Protein AF-A0AAW0DCE5-F1 (afdb_monomer)

Foldseek 3Di:
DQDDDDDDPVCPQFKDWDDDFPPDDLVVVLVVQQAADDQDAQQEEEEEDAVDLVPDAPLLSLQLSLLCRQQDPVHHYYYAYCDPPGNRDPCVQFPPVLAAPLSNVVVADDPCNGVVN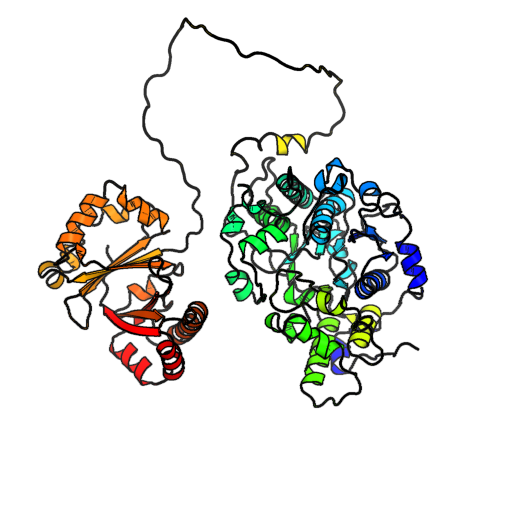RVLVQLGNCQARFHKYAYSLKRFQHHPCLAPDVQCVPPPHLAFKEFADQDQQQTDPRMIGGHYNDPLSNQLSVVSSVLCHVHSALPCSCVPPLQVVQVPDACPRCVVSQNDAQWPDGSSVVCSSVVSSSSRLSLLQECQPLPNDRSVVCLQGHYWYFHCCFAAALLCVLQNNVNAQVSVLQLQQDFQPPDCVDPSNVSSVNSLCSCNRTYRMHRFDQCVPTHPHGTNVVVCSDPVNRCSCCDPRGSSVVSSCSSSTMDTPDRHGHTDRSDRRPHHDHDPPPDPDCSVPVVVVPDDDDDDDDDDDDDDDDDDDDDDDDDDDDDDDDDDDDDDDDPDDDDQAQKKKKKKKAFFDPVCLVPVCVLFVPVPVQVPQPFWDFWKKWAWPPPSGMIIIMTIGSHPVSVVCLVVDPCNVVNVVSVCNGHPHPVRMDIFMWGWHPDPCQLQVAQKKKKKKWFFDPPFDLVQLQVLVVVVQVVQQPADFWRDNWTKGATPVDNRMIITMIGGNDPVSVVCVVVVCPCVVSVVVSVVGTPIDMIMTRMDIRD

Nearest PDB structures (foldseek):
  3mcs-assembly1_A  TM=7.285E-01  e=1.815E-10  Fusobacterium nucleatum subsp. nucleatum ATCC 25586
  4zos-assembly2_B  TM=7.186E-01  e=2.155E-04  Yersinia enterocolitica subsp. enterocolitica 8081
  4zos-assembly1_C  TM=7.244E-01  e=5.021E-04  Yersinia enterocolitica subsp. enterocolitica 8081
  1x7v-assembly3_C  TM=7.161E-01  e=1.837E-03  Pseudomonas aeruginosa
  4dpo-assembly1_B  TM=7.745E-01  e=1.566E-02  Methanosarcina mazei Go1

Mean predicted aligned error: 16.4 Å

Secondary structure (DSSP, 8-state):
--------GGGTTTEEE-S------HHHHHHHHHS-----SS-EEEEE-TT-GGGS-HHHHHHHHHHHHHH-TTSEEEEEBS-TTSTTBGGGTS-GGGS-HHHHTT---STTHHHHHHHHHHHHHHHHH-EEEE-TTEEE-S-HIIIIIHHHS-TT-S--EEEEEEETTEE-TTEEEE-TT-HHHHHHHHHHHHHTTT-SSSTTGGGSTTTGGGGG--SHHHHHTT----BSS-HHHHHHHTHHHHHHHHHHTBS--SSS--HHHHHHHHEEEEEHHHHTBTTHHHH-GGGTTHHHHHHHHSBTTS-TTSHHHHHHHHHHHHHHHH-SEEE----TTTBSSPPHHHHHTSGGGTTGGG-TTBHHHHHHHHHHHEEE---SPPEE--PPPSS-BS----SSS-TTHHHHTT----------------------------------------------PPPEEEEEEEEBPHHHHH-GGGGTTT-HHHHTSTTEEEEEEEEETTTS-EEEEEEEES-HHHHHHGGGSTTHHHHHHHHHHTBS-GGG-EEEEEE--S--HHHHHSSEEEEEEEEEPTT--HHHHHHHHHHHHHHHHTSTTB-SSPEEEE-SS-TTEEEEEEEES-HHHHHHHHHTSTTHHHHHHHHHHEEEEEEEEEEEE--

Solvent-accessible surface area (backbone atoms only — not comparable to full-atom values): 36556 Å² total; per-residue (Å²): 132,82,84,84,82,76,82,53,81,93,44,49,86,36,39,42,75,50,92,76,64,69,81,70,51,73,65,60,50,52,55,55,54,59,48,65,72,85,87,86,64,44,52,30,41,38,30,56,36,55,79,28,75,87,67,49,56,70,68,36,49,50,23,55,55,49,42,51,45,50,49,32,91,79,42,48,68,42,56,27,19,75,40,87,87,45,60,39,18,42,74,80,81,44,65,70,88,66,47,44,66,28,66,79,71,68,56,49,46,76,98,50,43,54,63,55,53,42,58,54,46,46,31,46,46,26,24,75,44,14,22,33,33,38,47,47,51,35,40,58,42,51,35,54,55,61,70,47,44,56,51,43,70,33,89,86,44,65,33,42,33,41,38,30,35,65,51,90,65,44,52,48,81,58,39,43,31,29,46,48,68,34,71,66,44,45,52,38,33,52,50,40,46,57,60,40,67,96,40,43,52,54,79,69,46,39,70,38,83,87,38,34,74,52,59,76,49,67,62,59,68,40,41,78,59,73,51,46,70,53,58,72,55,59,47,46,60,51,43,25,73,45,39,59,44,46,34,45,36,48,41,36,20,18,53,25,72,78,81,75,49,33,38,31,58,42,42,55,63,23,36,46,28,28,32,26,56,51,30,27,31,24,50,42,75,67,51,40,53,76,45,36,14,57,49,54,49,55,33,28,61,36,51,72,87,51,68,68,88,40,70,64,41,49,47,26,53,52,30,48,52,45,27,63,54,59,17,38,29,40,61,48,50,42,54,79,92,38,38,69,55,60,21,42,41,51,53,51,69,34,77,92,34,64,60,48,72,51,34,86,65,15,41,17,28,50,46,59,48,40,32,62,43,37,35,54,60,70,77,72,70,64,69,42,83,51,61,79,53,99,61,72,41,83,67,80,60,84,70,88,82,45,79,60,58,64,67,65,77,73,74,87,77,96,83,81,82,88,83,90,80,89,87,80,88,88,82,89,81,83,89,84,85,90,85,90,82,81,91,89,87,84,86,87,85,88,82,90,75,84,86,74,84,80,69,92,51,56,26,22,39,36,46,31,39,28,49,35,16,72,64,30,67,76,40,64,64,78,75,53,88,70,48,68,53,53,80,70,39,71,47,57,71,50,38,35,37,30,43,27,66,88,75,64,42,39,29,40,47,34,40,32,19,40,23,64,68,35,57,57,49,41,75,78,37,86,51,35,64,61,53,49,56,52,55,38,63,38,24,69,45,64,88,66,50,45,73,39,37,26,55,36,65,90,68,56,59,43,14,56,68,18,66,23,26,39,44,35,39,36,34,52,41,92,92,52,60,60,69,58,52,52,52,53,48,53,52,48,39,60,55,47,53,70,38,90,50,44,32,52,53,51,41,61,30,56,26,74,83,39,82,56,30,34,42,38,34,40,6,18,69,31,69,65,46,51,50,50,53,61,71,66,50,82,48,51,69,60,52,52,57,48,53,72,43,21,51,74,47,80,47,42,24,48,46,42,74,63,129

InterPro domains:
  IPR008441 AfumC-like glycosyltransferase [PF05704] (17-200)
  IPR011008 Dimeric alpha-beta barrel [SSF54909] (485-544)
  IPR029044 Nucleotide-diphospho-sugar transferases [SSF53448] (38-198)
  IPR051706 Glycosyltransferase domain-containing protein [PTHR32385] (26-194)

Sequence (659 aa):
MTAQFSIPLEYKDQLKVAGNVDERTNEEILQTLAHHAPVTSEKNLWAFWDSGLSNMPAWCKRNVLDWVRICGPGWTIRVLDNVPESPNYTLKYVSRELLPDAFVERKMDGQYVGPHSADFLRGALLYEHGGVYMDVGCILIRDMDRICWNEIADPDSPIHVVVPLMYGQTIANHFVASRKSDPFIKRWHDLFIHLWKGHTNHHGLIENPLVAFGANHSFDTSRASNFDWDFKVDAKTVMEYISQVLCWIRLTMLEDAGDGFSCADYWQKHILCFDVLQESWGAESVVGFASGGQGMFDPLSLKIDSDKNTEGYKRAEKMIWRMLTGSSIQKITHGKGLTVKPALGAIWDLKENEGKDCEPGTFAELLRYGTAHFRQTREHIARLESKPAPQTMKKVLENAQCSTLIRVATADSPDSQIYVVTLVRQLEGGLTRPSAICKHMHACSRSRTPSRCLHPHMPVVQIATAPASEAFVSDPGSFLVSTGGLSTVDGYKGSFYGLQVEDKKTGYFISVWESLEHRQRLVGDPAYAEIMGKLKGAMVDPTAMKRDHINVSSDFNPAFSAPAVEYGVLTLKPGQSADKLASLGEELVKMLDAVTGVHAPTLWGQSIEDGNKFLLIVGWDSLEAHQAAVSGGSFSGIISQLTEIADLSVKHAHMKKNA

Organism: NCBI:txid2862362

Radius of gyration: 30.99 Å; Cα contacts (8 Å, |Δi|>4): 1149; chains: 1; bounding box: 67×83×91 Å

Structure (mmCIF, N/CA/C/O backbone):
data_AF-A0AAW0DCE5-F1
#
_entry.id   AF-A0AAW0DCE5-F1
#
loop_
_atom_site.group_PDB
_atom_site.id
_atom_site.type_symbol
_atom_site.label_atom_id
_atom_site.label_alt_id
_atom_site.label_comp_id
_atom_site.label_asym_id
_atom_site.label_entity_id
_atom_site.label_seq_id
_atom_site.pdbx_PDB_ins_code
_atom_site.Cartn_x
_atom_site.Cartn_y
_atom_site.Cartn_z
_atom_site.occupancy
_atom_site.B_iso_or_equiv
_atom_site.auth_seq_id
_atom_site.auth_comp_id
_atom_site.auth_asym_id
_atom_site.auth_atom_id
_atom_site.pdbx_PDB_model_num
ATOM 1 N N . MET A 1 1 ? 25.866 19.277 -19.105 1.00 38.84 1 MET A N 1
ATOM 2 C CA . MET A 1 1 ? 24.582 19.524 -19.790 1.00 38.84 1 MET A CA 1
ATOM 3 C C . MET A 1 1 ? 23.712 18.318 -19.502 1.00 38.84 1 MET A C 1
ATOM 5 O O . MET A 1 1 ? 24.139 17.222 -19.834 1.00 38.84 1 MET A O 1
ATOM 9 N N . THR A 1 2 ? 22.595 18.494 -18.802 1.00 51.91 2 THR A N 1
ATOM 10 C CA . THR A 1 2 ? 21.590 17.439 -18.587 1.00 51.91 2 THR A CA 1
ATOM 11 C C . THR A 1 2 ? 21.063 16.985 -19.946 1.00 51.91 2 THR A C 1
ATOM 13 O O . THR A 1 2 ? 20.829 17.834 -20.812 1.00 51.91 2 THR A O 1
ATOM 16 N N . ALA A 1 3 ? 20.926 15.677 -20.173 1.00 60.31 3 ALA A N 1
ATOM 17 C CA . ALA A 1 3 ? 20.378 15.180 -21.430 1.00 60.31 3 ALA A CA 1
ATOM 18 C C . ALA A 1 3 ? 18.944 15.710 -21.612 1.00 60.31 3 ALA A C 1
ATOM 20 O O . ALA A 1 3 ? 18.100 15.571 -20.729 1.00 60.31 3 ALA A O 1
ATOM 21 N N . GLN A 1 4 ? 18.668 16.363 -22.743 1.00 82.12 4 GLN A N 1
ATOM 22 C CA . GLN A 1 4 ? 17.325 16.836 -23.066 1.00 82.12 4 GLN A CA 1
ATOM 23 C C . GLN A 1 4 ? 16.552 15.687 -23.718 1.00 82.12 4 GLN A C 1
ATOM 25 O O . GLN A 1 4 ? 16.751 15.386 -24.896 1.00 82.12 4 GLN A O 1
ATOM 30 N N . PHE A 1 5 ? 15.689 15.020 -22.951 1.00 92.38 5 PHE A N 1
ATOM 31 C CA . PHE A 1 5 ? 14.848 13.947 -23.478 1.00 92.38 5 PHE A CA 1
ATOM 32 C C . PHE A 1 5 ? 13.603 14.512 -24.171 1.00 92.38 5 PHE A C 1
ATOM 34 O O . PHE A 1 5 ? 13.023 15.509 -23.744 1.00 92.38 5 PHE A O 1
ATOM 41 N N . SER A 1 6 ? 13.175 13.854 -25.249 1.00 93.56 6 SER A N 1
ATOM 42 C CA . SER A 1 6 ? 11.948 14.197 -25.977 1.00 93.56 6 SER A CA 1
ATOM 43 C C . SER A 1 6 ? 10.868 13.149 -25.733 1.00 93.56 6 SER A C 1
ATOM 45 O O . SER A 1 6 ? 11.181 11.989 -25.474 1.00 93.56 6 SER A O 1
ATOM 47 N N . ILE A 1 7 ? 9.599 13.556 -25.820 1.00 96.38 7 ILE A N 1
ATOM 48 C CA . ILE A 1 7 ? 8.456 12.642 -25.718 1.00 96.38 7 ILE A CA 1
ATOM 49 C C . ILE A 1 7 ? 8.371 11.826 -27.025 1.00 96.38 7 ILE A C 1
ATOM 51 O O . ILE A 1 7 ? 8.192 12.431 -28.094 1.00 96.38 7 ILE A O 1
ATOM 55 N N . PRO A 1 8 ? 8.483 10.483 -26.977 1.00 95.56 8 PRO A N 1
ATOM 56 C CA . PRO A 1 8 ? 8.320 9.620 -28.141 1.00 95.56 8 PRO A CA 1
ATOM 57 C C . PRO A 1 8 ? 6.965 9.818 -28.815 1.00 95.56 8 PRO A C 1
ATOM 59 O O . PRO A 1 8 ? 5.976 10.140 -28.159 1.00 95.56 8 PRO A O 1
ATOM 62 N N . LEU A 1 9 ? 6.911 9.590 -30.133 1.00 95.75 9 LEU A N 1
ATOM 63 C CA . LEU A 1 9 ? 5.696 9.787 -30.933 1.00 95.75 9 LEU A CA 1
ATOM 64 C C . LEU A 1 9 ? 4.485 9.036 -30.357 1.00 95.75 9 LEU A C 1
ATOM 66 O O . LEU A 1 9 ? 3.397 9.596 -30.319 1.00 95.75 9 LEU A O 1
ATOM 70 N N . GLU A 1 10 ? 4.702 7.825 -29.847 1.00 96.44 10 GLU A N 1
ATOM 71 C CA . GLU A 1 10 ? 3.677 6.969 -29.236 1.00 96.44 10 GLU A CA 1
ATOM 72 C C . GLU A 1 10 ? 3.050 7.526 -27.942 1.00 96.44 10 GLU A C 1
ATOM 74 O O . GLU A 1 10 ? 1.935 7.143 -27.594 1.00 96.44 10 GLU A O 1
ATOM 79 N N . TYR A 1 11 ? 3.712 8.464 -27.250 1.00 96.88 11 TYR A N 1
ATOM 80 C CA . TYR A 1 11 ? 3.213 9.060 -26.000 1.00 96.88 11 TYR A CA 1
ATOM 81 C C . TYR A 1 11 ? 2.822 10.536 -26.130 1.00 96.88 11 TYR A C 1
ATOM 83 O O . TYR A 1 11 ? 2.450 11.154 -25.130 1.00 96.88 11 TYR A O 1
ATOM 91 N N . LYS A 1 12 ? 2.876 11.124 -27.335 1.00 95.12 12 LYS A N 1
ATOM 92 C CA . LYS A 1 12 ? 2.599 12.561 -27.538 1.00 95.12 12 LYS A CA 1
ATOM 93 C C . LYS A 1 12 ? 1.183 12.988 -27.152 1.00 95.12 12 LYS A C 1
ATOM 95 O O . LYS A 1 12 ? 0.998 14.135 -26.764 1.00 95.12 12 LYS A O 1
ATOM 100 N N . ASP A 1 13 ? 0.213 12.079 -27.203 1.00 96.69 13 ASP A N 1
ATOM 101 C CA . ASP A 1 13 ? -1.169 12.371 -26.795 1.00 96.69 13 ASP A CA 1
ATOM 102 C C . ASP A 1 13 ? -1.380 12.229 -25.274 1.00 96.69 13 ASP A C 1
ATOM 104 O O . ASP A 1 13 ? -2.355 12.728 -24.708 1.00 96.69 13 ASP A O 1
ATOM 108 N N . GLN A 1 14 ? -0.442 11.575 -24.581 1.00 97.81 14 GLN A N 1
ATOM 109 C CA . GLN A 1 14 ? -0.507 11.289 -23.143 1.00 97.81 14 GLN A CA 1
ATOM 110 C C . GLN A 1 14 ? 0.333 12.262 -22.308 1.00 97.81 14 GLN A C 1
ATOM 112 O O . GLN A 1 14 ? 0.071 12.459 -21.118 1.00 97.81 14 GLN A O 1
ATOM 117 N N . LEU A 1 15 ? 1.340 12.886 -22.921 1.00 97.50 15 LEU A N 1
ATOM 118 C CA . LEU A 1 15 ? 2.287 13.784 -22.272 1.00 97.50 15 LEU A CA 1
ATOM 119 C C . LEU A 1 15 ? 2.450 15.078 -23.064 1.00 97.50 15 LEU A C 1
ATOM 121 O O . LEU A 1 15 ? 2.482 15.088 -24.290 1.00 97.50 15 LEU A O 1
ATOM 125 N N . LYS A 1 16 ? 2.669 16.172 -22.342 1.00 95.56 16 LYS A N 1
ATOM 126 C CA . LYS A 1 16 ? 3.147 17.442 -22.891 1.00 95.56 16 LYS A CA 1
ATOM 127 C C . LYS A 1 16 ? 4.374 17.916 -22.127 1.00 95.56 16 LYS A C 1
ATOM 129 O O . LYS A 1 16 ? 4.553 17.560 -20.966 1.00 95.56 16 LYS A O 1
ATOM 134 N N . VAL A 1 17 ? 5.200 18.743 -22.757 1.00 93.31 17 VAL A N 1
ATOM 135 C CA . VAL A 1 17 ? 6.318 19.399 -22.065 1.00 93.31 17 VAL A CA 1
ATOM 136 C C . VAL A 1 17 ? 5.753 20.362 -21.016 1.00 93.31 17 VAL A C 1
ATOM 138 O O . VAL A 1 17 ? 4.810 21.112 -21.290 1.00 93.31 17 VAL A O 1
ATOM 141 N N . ALA A 1 18 ? 6.281 20.305 -19.796 1.00 86.88 18 ALA A N 1
ATOM 142 C CA . ALA A 1 18 ? 5.924 21.218 -18.722 1.00 86.88 18 ALA A CA 1
ATOM 143 C C . ALA A 1 18 ? 6.439 22.632 -19.047 1.00 86.88 18 ALA A C 1
ATOM 145 O O . ALA A 1 18 ? 7.565 22.800 -19.503 1.00 86.88 18 ALA A O 1
ATOM 146 N N . GLY A 1 19 ? 5.592 23.648 -18.855 1.00 69.25 19 GLY A N 1
ATOM 147 C CA . GLY A 1 19 ? 5.872 25.010 -19.327 1.00 69.25 19 GLY A CA 1
ATOM 148 C C . GLY A 1 19 ? 6.895 25.787 -18.497 1.00 69.25 19 GLY A C 1
ATOM 149 O O . GLY A 1 19 ? 7.640 26.568 -19.070 1.00 69.25 19 GLY A O 1
ATOM 150 N N . ASN A 1 20 ? 6.948 25.563 -17.180 1.00 65.06 20 ASN A N 1
ATOM 151 C CA . ASN A 1 20 ? 7.873 26.230 -16.263 1.00 65.06 20 ASN A CA 1
ATOM 152 C C . ASN A 1 20 ? 8.488 25.185 -15.336 1.00 65.06 20 ASN A C 1
ATOM 154 O O . ASN A 1 20 ? 7.756 24.484 -14.637 1.00 65.06 20 ASN A O 1
ATOM 158 N N . VAL A 1 21 ? 9.815 25.106 -15.324 1.00 75.12 21 VAL A N 1
ATOM 159 C CA . VAL A 1 21 ? 10.572 24.282 -14.380 1.00 75.12 21 VAL A CA 1
ATOM 160 C C . VAL A 1 21 ? 11.316 25.237 -13.465 1.00 75.12 21 VAL A C 1
ATOM 162 O O . VAL A 1 21 ? 11.915 26.196 -13.938 1.00 75.12 21 VAL A O 1
ATOM 165 N N . ASP A 1 22 ? 11.233 25.009 -12.157 1.00 87.69 22 ASP A N 1
ATOM 166 C CA . ASP A 1 22 ? 12.005 25.761 -11.170 1.00 87.69 22 ASP A CA 1
ATOM 167 C C . ASP A 1 22 ? 13.500 25.722 -11.535 1.00 87.69 22 ASP A C 1
ATOM 169 O O . ASP A 1 22 ? 14.082 24.638 -11.620 1.00 87.69 22 ASP A O 1
ATOM 173 N N . GLU A 1 23 ? 14.101 26.890 -11.770 1.00 88.62 23 GLU A N 1
ATOM 174 C CA . GLU A 1 23 ? 15.484 27.026 -12.247 1.00 88.62 23 GLU A CA 1
ATOM 175 C C . GLU A 1 23 ? 16.525 27.002 -11.119 1.00 88.62 23 GLU A C 1
ATOM 177 O O . GLU A 1 23 ? 17.724 26.931 -11.398 1.00 88.62 23 GLU A O 1
ATOM 182 N N . ARG A 1 24 ? 16.099 27.030 -9.846 1.00 94.12 24 ARG A N 1
ATOM 183 C CA . ARG A 1 24 ? 17.022 26.965 -8.705 1.00 94.12 24 ARG A CA 1
ATOM 184 C C . ARG A 1 24 ? 17.843 25.688 -8.766 1.00 94.12 24 ARG A C 1
ATOM 186 O O . ARG A 1 24 ? 17.325 24.607 -9.054 1.00 94.12 24 ARG A O 1
ATOM 193 N N . THR A 1 25 ? 19.113 25.779 -8.418 1.00 94.62 25 THR A N 1
ATOM 194 C CA . THR A 1 25 ? 19.996 24.628 -8.232 1.00 94.62 25 THR A CA 1
ATOM 195 C C . THR A 1 25 ? 19.500 23.727 -7.097 1.00 94.62 25 THR A C 1
ATOM 197 O O . THR A 1 25 ? 18.743 24.140 -6.217 1.00 94.62 25 THR A O 1
ATOM 200 N N . ASN A 1 26 ? 19.945 22.469 -7.092 1.00 94.69 26 ASN A N 1
ATOM 201 C CA . ASN A 1 26 ? 19.632 21.549 -5.995 1.00 94.69 26 ASN A CA 1
ATOM 202 C C . ASN A 1 26 ? 20.122 22.088 -4.641 1.00 94.69 26 ASN A C 1
ATOM 204 O O . ASN A 1 26 ? 19.435 21.914 -3.641 1.00 94.69 26 ASN A O 1
ATOM 208 N N . GLU A 1 27 ? 21.259 22.786 -4.620 1.00 96.06 27 GLU A N 1
ATOM 209 C CA . GLU A 1 27 ? 21.828 23.374 -3.406 1.00 96.06 27 GLU A CA 1
ATOM 210 C C . GLU A 1 27 ? 20.948 24.504 -2.849 1.00 96.06 27 GLU A C 1
ATOM 212 O O . GLU A 1 27 ? 20.663 24.533 -1.655 1.00 96.06 27 GLU A O 1
ATOM 217 N N . GLU A 1 28 ? 20.435 25.393 -3.705 1.00 96.75 28 GLU A N 1
ATOM 218 C CA . GLU A 1 28 ? 19.523 26.474 -3.293 1.00 96.75 28 GLU A CA 1
ATOM 219 C C . GLU A 1 28 ? 18.199 25.933 -2.731 1.00 96.75 28 GLU A C 1
ATOM 221 O O . GLU A 1 28 ? 17.668 26.454 -1.742 1.00 96.75 28 GLU A O 1
ATOM 226 N N . ILE A 1 29 ? 17.662 24.862 -3.326 1.00 96.88 29 ILE A N 1
ATOM 227 C CA . ILE A 1 29 ? 16.458 24.211 -2.797 1.00 96.88 29 ILE A CA 1
ATOM 228 C C . ILE A 1 29 ? 16.760 23.509 -1.469 1.00 96.88 29 ILE A C 1
ATOM 230 O O . ILE A 1 29 ? 15.989 23.675 -0.523 1.00 96.88 29 ILE A O 1
ATOM 234 N N . LEU A 1 30 ? 17.875 22.778 -1.352 1.00 96.50 30 LEU A N 1
ATOM 235 C CA . LEU A 1 30 ? 18.286 22.153 -0.087 1.00 96.50 30 LEU A CA 1
ATOM 236 C C . LEU A 1 30 ? 18.455 23.190 1.024 1.00 96.50 30 LEU A C 1
ATOM 238 O O . LEU A 1 30 ? 17.960 22.980 2.130 1.00 96.50 30 LEU A O 1
ATOM 242 N N . GLN A 1 31 ? 19.091 24.325 0.726 1.00 95.62 31 GLN A N 1
ATOM 243 C CA . GLN A 1 31 ? 19.210 25.436 1.666 1.00 95.62 31 GLN A CA 1
ATOM 244 C C . GLN A 1 31 ? 17.832 25.944 2.084 1.00 95.62 31 GLN A C 1
ATOM 246 O O . GLN A 1 31 ? 17.599 26.129 3.272 1.00 95.62 31 GLN A O 1
ATOM 251 N N . THR A 1 32 ? 16.891 26.103 1.151 1.00 95.50 32 THR A N 1
ATOM 252 C CA . THR A 1 32 ? 15.513 26.509 1.481 1.00 95.50 32 THR A CA 1
ATOM 253 C C . THR A 1 32 ? 14.842 25.505 2.426 1.00 95.50 32 THR A C 1
ATOM 255 O O . THR A 1 32 ? 14.291 25.904 3.4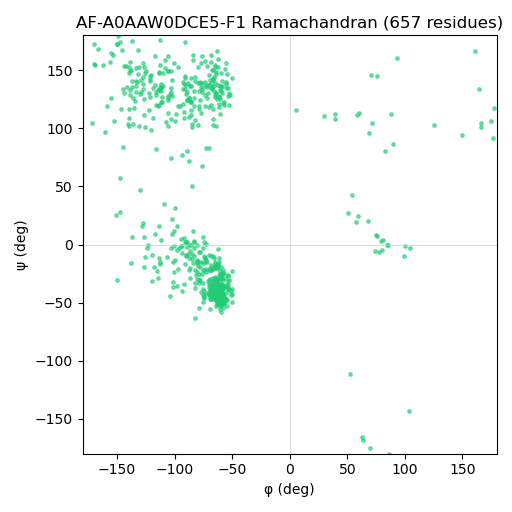48 1.00 95.50 32 THR A O 1
ATOM 258 N N . LEU A 1 33 ? 14.934 24.206 2.124 1.00 97.06 33 LEU A N 1
ATOM 259 C CA . LEU A 1 33 ? 14.348 23.126 2.929 1.00 97.06 33 LEU A CA 1
ATOM 260 C C . LEU A 1 33 ? 14.974 23.011 4.326 1.00 97.06 33 LEU A C 1
ATOM 262 O O . LEU A 1 33 ? 14.311 22.548 5.251 1.00 97.06 33 LEU A O 1
ATOM 266 N N . ALA A 1 34 ? 16.237 23.410 4.490 1.00 95.94 34 ALA A N 1
ATOM 267 C CA . ALA A 1 34 ? 16.947 23.362 5.766 1.00 95.94 34 ALA A CA 1
ATOM 268 C C . ALA A 1 34 ? 16.521 24.465 6.752 1.00 95.94 34 ALA A C 1
ATOM 270 O O . ALA A 1 34 ? 16.827 24.366 7.940 1.00 95.94 34 ALA A O 1
ATOM 271 N N . HIS A 1 35 ? 15.830 25.512 6.290 1.00 95.00 35 HIS A N 1
ATOM 272 C CA . HIS A 1 35 ? 15.350 26.590 7.152 1.00 95.00 35 HIS A CA 1
ATOM 273 C C . HIS A 1 35 ? 13.939 26.308 7.669 1.00 95.00 35 HIS A C 1
ATOM 275 O O . HIS A 1 35 ? 13.079 25.789 6.962 1.00 95.00 35 HIS A O 1
ATOM 281 N N . HIS A 1 36 ? 13.681 26.733 8.906 1.00 95.50 36 HIS A N 1
ATOM 282 C CA . HIS A 1 36 ? 12.333 26.724 9.458 1.00 95.50 36 HIS A CA 1
ATOM 283 C C . HIS A 1 36 ? 11.432 27.692 8.680 1.00 95.50 36 HIS A C 1
ATOM 285 O O . HIS A 1 36 ? 11.745 28.881 8.568 1.00 95.50 36 HIS A O 1
ATOM 291 N N . ALA A 1 37 ? 10.274 27.211 8.235 1.00 94.81 37 ALA A N 1
ATOM 292 C CA . ALA A 1 37 ? 9.241 28.032 7.615 1.00 94.81 37 ALA A CA 1
ATOM 293 C C . ALA A 1 37 ? 7.971 28.021 8.485 1.00 94.81 37 ALA A C 1
ATOM 295 O O . ALA A 1 37 ? 7.506 26.940 8.842 1.00 94.81 37 ALA A O 1
ATOM 296 N N . PRO A 1 38 ? 7.349 29.167 8.811 1.00 94.94 38 PRO A N 1
ATOM 297 C CA . PRO A 1 38 ? 6.066 29.164 9.514 1.00 94.94 38 PRO A CA 1
ATOM 298 C C . PRO A 1 38 ? 4.970 28.488 8.672 1.00 94.94 38 PRO A C 1
ATOM 300 O O . PRO A 1 38 ? 5.031 28.469 7.439 1.00 94.94 38 PRO A O 1
ATOM 303 N N . VAL A 1 39 ? 3.961 27.912 9.326 1.00 97.81 39 VAL A N 1
ATOM 304 C CA . VAL A 1 39 ? 2.778 27.362 8.646 1.00 97.81 39 VAL A CA 1
ATOM 305 C C . VAL A 1 39 ? 1.764 28.484 8.440 1.00 97.81 39 VAL A C 1
ATOM 307 O O . VAL A 1 39 ? 1.217 29.014 9.400 1.00 97.81 39 VAL A O 1
ATOM 310 N N . THR A 1 40 ? 1.546 28.878 7.185 1.00 96.75 40 THR A N 1
ATOM 311 C CA . THR A 1 40 ? 0.681 30.017 6.813 1.00 96.75 40 THR A CA 1
ATOM 312 C C . THR A 1 40 ? -0.503 29.626 5.928 1.00 96.75 40 THR A C 1
ATOM 314 O O . THR A 1 40 ? -1.386 30.443 5.680 1.00 96.75 40 THR A O 1
ATOM 317 N N . SER A 1 41 ? -0.536 28.385 5.445 1.00 97.44 41 SER A N 1
ATOM 318 C CA . SER A 1 41 ? -1.624 27.815 4.647 1.00 97.44 41 SER A CA 1
ATOM 319 C C . SER A 1 41 ? -1.703 26.307 4.890 1.00 97.44 41 SER A C 1
ATOM 321 O O . SER A 1 41 ? -0.811 25.752 5.530 1.00 97.44 41 SER A O 1
ATOM 323 N N . GLU A 1 42 ? -2.732 25.642 4.358 1.00 98.00 42 GLU A N 1
ATOM 324 C CA . GLU A 1 42 ? -2.849 24.177 4.410 1.00 98.00 42 GLU A CA 1
ATOM 325 C C . GLU A 1 42 ? -2.127 23.465 3.247 1.00 98.00 42 GLU A C 1
ATOM 327 O O . GLU A 1 42 ? -2.022 22.244 3.261 1.00 98.00 42 GLU A O 1
ATOM 332 N N . LYS A 1 43 ? -1.566 24.192 2.261 1.00 98.12 43 LYS A N 1
ATOM 333 C CA . LYS A 1 43 ? -0.748 23.604 1.179 1.00 98.12 43 LYS A CA 1
ATOM 334 C C . LYS A 1 43 ? 0.656 23.247 1.678 1.00 98.12 43 LYS A C 1
ATOM 336 O O . LYS A 1 43 ? 1.659 23.857 1.299 1.00 98.12 43 LYS A O 1
ATOM 341 N N . ASN A 1 44 ? 0.724 22.253 2.554 1.00 98.56 44 ASN A N 1
ATOM 342 C CA . ASN A 1 44 ? 1.965 21.696 3.078 1.00 98.56 44 ASN A CA 1
ATOM 343 C C . ASN A 1 44 ? 2.154 20.269 2.558 1.00 98.56 44 ASN A C 1
ATOM 345 O O . ASN A 1 44 ? 1.214 19.477 2.589 1.00 98.56 44 ASN A O 1
ATOM 349 N N . LEU A 1 45 ? 3.370 19.935 2.123 1.00 98.69 45 LEU A N 1
ATOM 350 C CA . LEU A 1 45 ? 3.787 18.553 1.894 1.00 98.69 45 LEU A CA 1
ATOM 351 C C . LEU A 1 45 ? 4.766 18.154 2.997 1.00 98.69 45 LEU A C 1
ATOM 353 O O . LEU A 1 45 ? 5.911 18.608 3.017 1.00 98.69 45 LEU A O 1
ATOM 357 N N . TRP A 1 46 ? 4.288 17.337 3.924 1.00 98.75 46 TRP A N 1
ATOM 358 C CA . TRP A 1 46 ? 5.009 16.861 5.092 1.00 98.75 46 TRP A CA 1
ATOM 359 C C . TRP A 1 46 ? 5.741 15.556 4.798 1.00 98.75 46 TRP A C 1
ATOM 361 O O . TRP A 1 46 ? 5.180 14.635 4.209 1.00 98.75 46 TRP A O 1
ATOM 371 N N . ALA A 1 47 ? 6.974 15.464 5.274 1.00 98.38 47 ALA A N 1
ATOM 372 C CA . ALA A 1 47 ? 7.771 14.252 5.286 1.00 98.38 47 ALA A CA 1
ATOM 373 C C . ALA A 1 47 ? 8.659 14.224 6.532 1.00 98.38 47 ALA A C 1
ATOM 375 O O . ALA A 1 47 ? 8.821 15.234 7.221 1.00 98.38 47 ALA A O 1
ATOM 376 N N . PHE A 1 48 ? 9.252 13.069 6.814 1.00 98.38 48 PHE A N 1
ATOM 377 C CA . PHE A 1 48 ? 10.089 12.875 7.989 1.00 98.38 48 PHE A CA 1
ATOM 378 C C . PHE A 1 48 ? 11.350 12.080 7.660 1.00 98.38 48 PHE A C 1
ATOM 380 O O . PHE A 1 48 ? 11.304 11.102 6.910 1.00 98.38 48 PHE A O 1
ATOM 387 N N . TRP A 1 49 ? 12.462 12.490 8.264 1.00 97.50 49 TRP A N 1
ATOM 388 C CA . TRP A 1 49 ? 13.683 11.700 8.354 1.00 97.50 49 TRP A CA 1
ATOM 389 C C . TRP A 1 49 ? 14.281 11.886 9.748 1.00 97.50 49 TRP A C 1
ATOM 391 O O . TRP A 1 49 ? 14.654 12.996 10.121 1.00 97.50 49 TRP A O 1
ATOM 401 N N . ASP A 1 50 ? 14.357 10.810 10.529 1.00 94.25 50 ASP A N 1
ATOM 402 C CA . ASP A 1 50 ? 14.657 10.834 11.970 1.00 94.25 50 ASP A CA 1
ATOM 403 C C . ASP A 1 50 ? 15.937 11.595 12.333 1.00 94.25 50 ASP A C 1
ATOM 405 O O . ASP A 1 50 ? 15.973 12.339 13.314 1.00 94.25 50 ASP A O 1
ATOM 409 N N . SER A 1 51 ? 16.955 11.449 11.491 1.00 94.56 51 SER A N 1
ATOM 410 C CA . SER A 1 51 ? 18.285 12.032 11.634 1.00 94.56 51 SER A CA 1
ATOM 411 C C . SER A 1 51 ? 18.468 13.361 10.889 1.00 94.56 51 SER A C 1
ATOM 413 O O . SER A 1 51 ? 19.572 13.904 10.887 1.00 94.56 51 SER A O 1
ATOM 415 N N . GLY A 1 52 ? 17.419 13.918 10.276 1.00 95.50 52 GLY A N 1
ATOM 416 C CA . GLY A 1 52 ? 17.460 15.224 9.609 1.00 95.50 52 GLY A CA 1
ATOM 417 C C . GLY A 1 52 ? 17.764 15.189 8.110 1.00 95.50 52 GLY A C 1
ATOM 418 O O . GLY A 1 52 ? 18.328 14.236 7.570 1.00 95.50 52 GLY A O 1
ATOM 419 N N . LEU A 1 53 ? 17.411 16.288 7.432 1.00 94.88 53 LEU A N 1
ATOM 420 C CA . LEU A 1 53 ? 17.514 16.464 5.975 1.00 94.88 53 LEU A CA 1
ATOM 421 C C . LEU A 1 53 ? 18.903 16.107 5.413 1.00 94.88 53 LEU A C 1
ATOM 423 O O . LEU A 1 53 ? 19.006 15.487 4.355 1.00 94.88 53 LEU A O 1
ATOM 427 N N . SER A 1 54 ? 19.978 16.476 6.115 1.00 93.00 54 SER A N 1
ATOM 428 C CA . SER A 1 54 ? 21.362 16.242 5.681 1.00 93.00 54 SER A CA 1
ATOM 429 C C . SER A 1 54 ? 21.797 14.777 5.772 1.00 93.00 54 SER A C 1
ATOM 431 O O . SER A 1 54 ? 22.681 14.379 5.015 1.00 93.00 54 SER A O 1
ATOM 433 N N . ASN A 1 55 ? 21.162 13.965 6.618 1.00 95.44 55 ASN A N 1
ATOM 434 C CA . ASN A 1 55 ? 21.503 12.553 6.827 1.00 95.44 55 ASN A CA 1
ATOM 435 C C . ASN A 1 55 ? 20.647 11.591 5.989 1.00 95.44 55 ASN A C 1
ATOM 437 O O . ASN A 1 55 ? 20.876 10.385 5.989 1.00 95.44 55 ASN A O 1
ATOM 441 N N . MET A 1 56 ? 19.681 12.120 5.240 1.00 95.56 56 MET A N 1
ATOM 442 C CA . MET A 1 56 ? 18.854 11.341 4.326 1.00 95.56 56 MET A CA 1
ATOM 443 C C . MET A 1 56 ? 19.673 10.782 3.140 1.00 95.56 56 MET A C 1
ATOM 445 O O . MET A 1 56 ? 20.542 11.500 2.618 1.00 95.56 56 MET A O 1
ATOM 449 N N . PRO A 1 57 ? 19.392 9.545 2.668 1.00 96.44 57 PRO A N 1
ATOM 450 C CA . PRO A 1 57 ? 19.996 8.981 1.467 1.00 96.44 57 PRO A CA 1
ATOM 451 C C . PRO A 1 57 ? 19.907 9.935 0.278 1.00 96.44 57 PRO A C 1
ATOM 453 O O . PRO A 1 57 ? 18.910 10.641 0.095 1.00 96.44 57 PRO A O 1
ATOM 456 N N . ALA A 1 58 ? 20.951 9.960 -0.552 1.00 96.62 58 ALA A N 1
ATOM 457 C CA . ALA A 1 58 ? 21.053 10.907 -1.661 1.00 96.62 58 ALA A CA 1
ATOM 458 C C . ALA A 1 58 ? 19.875 10.795 -2.648 1.00 96.62 58 ALA A C 1
ATOM 460 O O . ALA A 1 58 ? 19.388 11.811 -3.145 1.00 96.62 58 ALA A O 1
ATOM 461 N N . TRP A 1 59 ? 19.379 9.578 -2.885 1.00 97.69 59 TRP A N 1
ATOM 462 C CA . TRP A 1 59 ? 18.238 9.327 -3.767 1.00 97.69 59 TRP A CA 1
ATOM 463 C C . TRP A 1 59 ? 16.912 9.845 -3.177 1.00 97.69 59 TRP A C 1
ATOM 465 O O . TRP A 1 59 ? 16.101 10.420 -3.902 1.00 97.69 59 TRP A O 1
ATOM 475 N N . CYS A 1 60 ? 16.719 9.749 -1.856 1.00 98.19 60 CYS A N 1
ATOM 476 C CA . CYS A 1 60 ? 15.580 10.348 -1.152 1.00 98.19 60 CYS A CA 1
ATOM 477 C C . CYS A 1 60 ? 15.650 11.883 -1.155 1.00 98.19 60 CYS A C 1
ATOM 479 O O . CYS A 1 60 ? 14.640 12.543 -1.388 1.00 98.19 60 CYS A O 1
ATOM 481 N N . LYS A 1 61 ? 16.842 12.476 -0.970 1.00 97.62 61 LYS A N 1
ATOM 482 C CA . LYS A 1 61 ? 17.027 13.933 -1.119 1.00 97.62 61 LYS A CA 1
ATOM 483 C C . LYS A 1 61 ? 16.600 14.396 -2.508 1.00 97.62 61 LYS A C 1
ATOM 485 O O . LYS A 1 61 ? 15.847 15.356 -2.609 1.00 97.62 61 LYS A O 1
ATOM 490 N N . ARG A 1 62 ? 17.024 13.691 -3.564 1.00 97.38 62 ARG A N 1
ATOM 491 C CA . ARG A 1 62 ? 16.595 13.981 -4.942 1.00 97.38 62 ARG A CA 1
ATOM 492 C C . ARG A 1 62 ? 15.077 13.926 -5.099 1.00 97.38 62 ARG A C 1
ATOM 494 O O . ARG A 1 62 ? 14.528 14.855 -5.672 1.00 97.38 62 ARG A O 1
ATOM 501 N N . ASN A 1 63 ? 14.400 12.936 -4.508 1.00 98.31 63 ASN A N 1
ATOM 502 C CA . ASN A 1 63 ? 12.932 12.891 -4.509 1.00 98.31 63 ASN A CA 1
ATOM 503 C C . ASN A 1 63 ? 12.326 14.185 -3.949 1.00 98.31 63 ASN A C 1
ATOM 505 O O . ASN A 1 63 ? 11.526 14.821 -4.622 1.00 98.31 63 ASN A O 1
ATOM 509 N N . VAL A 1 64 ? 12.741 14.610 -2.751 1.00 98.19 64 VAL A N 1
ATOM 510 C CA . VAL A 1 64 ? 12.201 15.823 -2.111 1.00 98.19 64 VAL A CA 1
ATOM 511 C C . VAL A 1 64 ? 12.503 17.083 -2.928 1.00 98.19 64 VAL A C 1
ATOM 513 O O . VAL A 1 64 ? 11.659 17.974 -3.022 1.00 98.19 64 VAL A O 1
ATOM 516 N N . LEU A 1 65 ? 13.682 17.161 -3.550 1.00 97.19 65 LEU A N 1
ATOM 517 C CA . LEU A 1 65 ? 14.024 18.259 -4.457 1.00 97.19 65 LEU A CA 1
ATOM 518 C C . LEU A 1 65 ? 13.091 18.292 -5.667 1.00 97.19 65 LEU A C 1
ATOM 520 O O . LEU A 1 65 ? 12.572 19.357 -5.999 1.00 97.19 65 LEU A O 1
ATOM 524 N N . ASP A 1 66 ? 12.820 17.135 -6.270 1.00 96.44 66 ASP A N 1
ATOM 525 C CA . ASP A 1 66 ? 11.871 17.014 -7.377 1.00 96.44 66 ASP A CA 1
ATOM 526 C C . ASP A 1 66 ? 10.464 17.450 -6.939 1.00 96.44 66 ASP A C 1
ATOM 528 O O . ASP A 1 66 ? 9.781 18.148 -7.687 1.00 96.44 66 ASP A O 1
ATOM 532 N N . TRP A 1 67 ? 10.039 17.148 -5.705 1.00 97.81 67 TRP A N 1
ATOM 533 C CA . TRP A 1 67 ? 8.736 17.593 -5.189 1.00 97.81 67 TRP A CA 1
ATOM 534 C C . TRP A 1 67 ? 8.606 19.116 -5.166 1.00 97.81 67 TRP A C 1
ATOM 536 O O . TRP A 1 67 ? 7.554 19.640 -5.528 1.00 97.81 67 TRP A O 1
ATOM 546 N N . VAL A 1 68 ? 9.668 19.836 -4.783 1.00 96.62 68 VAL A N 1
ATOM 547 C CA . VAL A 1 68 ? 9.677 21.309 -4.808 1.00 96.62 68 VAL A CA 1
ATOM 548 C C . VAL A 1 68 ? 9.454 21.824 -6.230 1.00 96.62 68 VAL A C 1
ATOM 550 O O . VAL A 1 68 ? 8.663 22.746 -6.430 1.00 96.62 68 VAL A O 1
ATOM 553 N N . ARG A 1 69 ? 10.099 21.203 -7.224 1.00 95.19 69 ARG A N 1
ATOM 554 C CA . ARG A 1 69 ? 9.955 21.594 -8.635 1.00 95.19 69 ARG A CA 1
ATOM 555 C C . ARG A 1 69 ? 8.563 21.287 -9.176 1.00 95.19 69 ARG A C 1
ATOM 557 O O . ARG A 1 69 ? 7.986 22.117 -9.869 1.00 95.19 69 ARG A O 1
ATOM 564 N N . ILE A 1 70 ? 8.035 20.109 -8.850 1.00 95.44 70 ILE A N 1
ATOM 565 C CA . ILE A 1 70 ? 6.773 19.592 -9.392 1.00 95.44 70 ILE A CA 1
ATOM 566 C C . ILE A 1 70 ? 5.565 20.302 -8.773 1.00 95.44 70 ILE A C 1
ATOM 568 O O . ILE A 1 70 ? 4.638 20.673 -9.490 1.00 95.44 70 ILE A O 1
ATOM 572 N N . CYS A 1 71 ? 5.562 20.517 -7.456 1.00 95.06 71 CYS A N 1
ATOM 573 C CA . CYS A 1 71 ? 4.461 21.198 -6.769 1.00 95.06 71 CYS A CA 1
ATOM 574 C C . CYS A 1 71 ? 4.518 22.725 -6.936 1.00 95.06 71 CYS A C 1
ATOM 576 O O . CYS A 1 71 ? 3.487 23.397 -6.860 1.00 95.06 71 CYS A O 1
ATOM 578 N N . GLY A 1 72 ? 5.709 23.278 -7.182 1.00 92.94 72 GLY A N 1
ATOM 579 C CA . GLY A 1 72 ? 5.917 24.706 -7.385 1.00 92.94 72 GLY A CA 1
ATOM 580 C C . GLY A 1 72 ? 5.719 25.552 -6.117 1.00 92.94 72 GLY A C 1
ATOM 581 O O . GLY A 1 72 ? 5.483 25.033 -5.025 1.00 92.94 72 GLY A O 1
ATOM 582 N N . PRO A 1 73 ? 5.792 26.891 -6.241 1.00 92.81 73 PRO A N 1
ATOM 583 C CA . PRO A 1 73 ? 5.845 27.809 -5.098 1.00 92.81 73 PRO A CA 1
ATOM 584 C C . PRO A 1 73 ? 4.534 27.917 -4.303 1.00 92.81 73 PRO A C 1
ATOM 586 O O . PRO A 1 73 ? 4.515 28.534 -3.243 1.00 92.81 73 PRO A O 1
ATOM 589 N N . GLY A 1 74 ? 3.434 27.345 -4.805 1.00 94.06 74 GLY A N 1
ATOM 590 C CA . GLY A 1 74 ? 2.160 27.293 -4.083 1.00 94.06 74 GLY A CA 1
ATOM 591 C C . GLY A 1 74 ? 2.143 26.284 -2.932 1.00 94.06 74 GLY A C 1
ATOM 592 O O . GLY A 1 74 ? 1.208 26.309 -2.135 1.00 94.06 74 GLY A O 1
ATOM 593 N N . TRP A 1 75 ? 3.149 25.410 -2.850 1.00 97.56 75 TRP A N 1
ATOM 594 C CA . TRP A 1 75 ? 3.281 24.375 -1.830 1.00 97.56 75 TRP A CA 1
ATOM 595 C C . TRP A 1 75 ? 4.527 24.591 -0.980 1.00 97.56 75 TRP A C 1
ATOM 597 O O . TRP A 1 75 ? 5.614 24.836 -1.501 1.00 97.56 75 TRP A O 1
ATOM 607 N N . THR A 1 76 ? 4.389 24.410 0.333 1.00 98.12 76 THR A N 1
ATOM 608 C CA . THR A 1 76 ? 5.537 24.384 1.245 1.00 98.12 76 THR A CA 1
ATOM 609 C C . THR A 1 76 ? 5.919 22.941 1.543 1.00 98.12 76 THR A C 1
ATOM 611 O O . THR A 1 76 ? 5.173 22.215 2.199 1.00 98.12 76 THR A O 1
ATOM 614 N N . ILE A 1 77 ? 7.093 22.524 1.071 1.00 98.25 77 ILE A N 1
ATOM 615 C CA . ILE A 1 77 ? 7.630 21.179 1.309 1.00 98.25 77 ILE A CA 1
ATOM 616 C C . ILE A 1 77 ? 8.440 21.189 2.606 1.00 98.25 77 ILE A C 1
ATOM 618 O O . ILE A 1 77 ? 9.260 22.083 2.817 1.00 98.25 77 ILE A O 1
ATOM 622 N N . ARG A 1 78 ? 8.195 20.220 3.491 1.00 98.25 78 ARG A N 1
ATOM 623 C CA . ARG A 1 78 ? 8.729 20.203 4.859 1.00 98.25 78 ARG A CA 1
ATOM 624 C C . ARG A 1 78 ? 9.250 18.818 5.204 1.00 98.25 78 ARG A C 1
ATOM 626 O O . ARG A 1 78 ? 8.477 17.868 5.266 1.00 98.25 78 ARG A O 1
ATOM 633 N N . VAL A 1 79 ? 10.550 18.720 5.468 1.00 98.38 79 VAL A N 1
ATOM 634 C CA . VAL A 1 79 ? 11.181 17.491 5.965 1.00 98.38 79 VAL A CA 1
ATOM 635 C C . VAL A 1 79 ? 11.498 17.689 7.438 1.00 98.38 79 VAL A C 1
ATOM 637 O O . VAL A 1 79 ? 12.445 18.400 7.774 1.00 98.38 79 VAL A O 1
ATOM 640 N N . LEU A 1 80 ? 10.666 17.108 8.297 1.00 98.44 80 LEU A N 1
ATOM 641 C CA . LEU A 1 80 ? 10.824 17.167 9.745 1.00 98.44 80 LEU A CA 1
ATOM 642 C C . LEU A 1 80 ? 11.786 16.090 10.247 1.00 98.44 80 LEU A C 1
ATOM 644 O O . LEU A 1 80 ? 12.056 15.102 9.561 1.00 98.44 80 LEU A O 1
ATOM 648 N N . ASP A 1 81 ? 12.269 16.275 11.471 1.00 98.00 81 ASP A N 1
ATOM 649 C CA . ASP A 1 81 ? 13.183 15.352 12.143 1.00 98.00 81 ASP A CA 1
ATOM 650 C C . ASP A 1 81 ? 12.964 15.320 13.663 1.00 98.00 81 ASP A C 1
ATOM 652 O O . ASP A 1 81 ? 12.141 16.069 14.209 1.00 98.00 81 ASP A O 1
ATOM 656 N N . ASN A 1 82 ? 13.675 14.426 14.356 1.00 96.88 82 ASN A N 1
ATOM 657 C CA . ASN A 1 82 ? 13.663 14.334 15.821 1.00 96.88 82 ASN A CA 1
ATOM 658 C C . ASN A 1 82 ? 14.998 14.809 16.437 1.00 96.88 82 ASN A C 1
ATOM 660 O O . ASN A 1 82 ? 15.449 14.273 17.452 1.00 96.88 82 ASN A O 1
ATOM 664 N N . VAL A 1 83 ? 15.634 15.816 15.819 1.00 96.50 83 VAL A N 1
ATOM 665 C CA . VAL A 1 83 ? 16.882 16.446 16.279 1.00 96.50 83 VAL A CA 1
ATOM 666 C C . VAL A 1 83 ? 16.547 17.801 16.930 1.00 96.50 83 VAL A C 1
ATOM 668 O O . VAL A 1 83 ? 16.185 18.730 16.213 1.00 96.50 83 VAL A O 1
ATOM 671 N N . PRO A 1 84 ? 16.640 17.962 18.266 1.00 95.44 84 PRO A N 1
ATOM 672 C CA . PRO A 1 84 ? 16.150 19.156 18.978 1.00 95.44 84 PRO A CA 1
ATOM 673 C C . PRO A 1 84 ? 16.674 20.504 18.462 1.00 95.44 84 PRO A C 1
ATOM 675 O O . PRO A 1 84 ? 15.959 21.508 18.461 1.00 95.44 84 PRO A O 1
ATOM 678 N N . GLU A 1 85 ? 17.923 20.524 18.014 1.00 95.94 85 GLU A N 1
ATOM 679 C CA . GLU A 1 85 ? 18.641 21.695 17.520 1.00 95.94 85 GLU A CA 1
ATOM 680 C C . GLU A 1 85 ? 18.279 22.022 16.065 1.00 95.94 85 GLU A C 1
ATOM 682 O O . GLU A 1 85 ? 18.569 23.120 15.583 1.00 95.94 85 GLU A O 1
ATOM 687 N N . SER A 1 86 ? 17.624 21.096 15.358 1.00 96.69 86 SER A N 1
ATOM 688 C CA . SER A 1 86 ? 17.237 21.279 13.965 1.00 96.69 86 SER A CA 1
ATOM 689 C C . SER A 1 86 ? 16.215 22.408 13.811 1.00 96.69 86 SER A C 1
ATOM 691 O O . SER A 1 86 ? 15.245 22.503 14.579 1.00 96.69 86 SER A O 1
ATOM 693 N N . PRO A 1 87 ? 16.337 23.259 12.776 1.00 96.06 87 PRO A N 1
ATOM 694 C CA . PRO A 1 87 ? 15.271 24.170 12.368 1.00 96.06 87 PRO A CA 1
ATOM 695 C C . PRO A 1 87 ? 13.940 23.451 12.115 1.00 96.06 87 PRO A C 1
ATOM 697 O O . PRO A 1 87 ? 12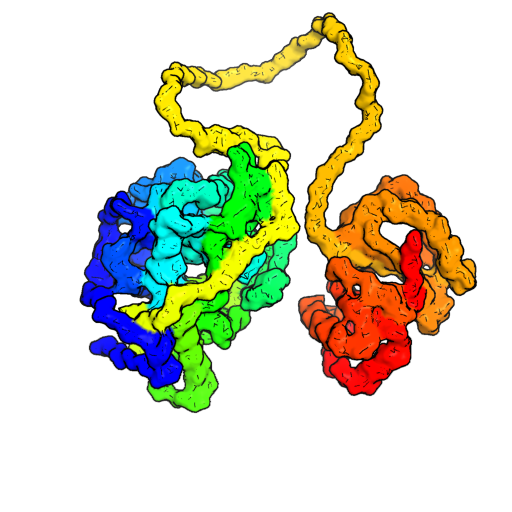.893 24.016 12.426 1.00 96.06 87 PRO A O 1
ATOM 700 N N . ASN A 1 88 ? 13.990 22.198 11.657 1.00 97.31 88 ASN A N 1
ATOM 701 C CA . ASN A 1 88 ? 12.828 21.375 11.333 1.00 97.31 88 ASN A CA 1
ATOM 702 C C . ASN A 1 88 ? 12.483 20.333 12.405 1.00 97.31 88 ASN A C 1
ATOM 704 O O . ASN A 1 88 ? 11.774 19.364 12.128 1.00 97.31 88 ASN A O 1
ATOM 708 N N . TYR A 1 89 ? 12.935 20.557 13.641 1.00 98.00 89 TYR A N 1
ATOM 709 C CA . TYR A 1 89 ? 12.561 19.717 14.768 1.00 98.00 89 TYR A CA 1
ATOM 710 C C . TYR A 1 89 ? 11.038 19.601 14.896 1.00 98.00 89 TYR A C 1
ATOM 712 O O . TYR A 1 89 ? 10.327 20.607 14.972 1.00 98.00 89 TYR A O 1
ATOM 720 N N . THR A 1 90 ? 10.543 18.368 14.964 1.00 97.75 90 THR A N 1
ATOM 721 C CA . THR A 1 90 ? 9.111 18.035 14.943 1.00 97.75 90 THR A CA 1
ATOM 722 C C . THR A 1 90 ? 8.277 18.834 15.950 1.00 97.75 90 THR A C 1
ATOM 724 O O . THR A 1 90 ? 7.208 19.335 15.598 1.00 97.75 90 THR A O 1
ATOM 727 N N . LEU A 1 91 ? 8.763 19.022 17.185 1.00 97.44 91 LEU A N 1
ATOM 728 C CA . LEU A 1 91 ? 7.995 19.715 18.234 1.00 97.44 91 LEU A CA 1
ATOM 729 C C . LEU A 1 91 ? 7.875 21.236 18.029 1.00 97.44 91 LEU A C 1
ATOM 731 O O . LEU A 1 91 ? 7.267 21.916 18.850 1.00 97.44 91 LEU A O 1
ATOM 735 N N . LYS A 1 92 ? 8.445 21.789 16.951 1.00 97.00 92 LYS A N 1
ATOM 736 C CA . LYS A 1 92 ? 8.154 23.162 16.504 1.00 97.00 92 LYS A CA 1
ATOM 737 C C . LYS A 1 92 ? 6.835 23.257 15.732 1.00 97.00 92 LYS A C 1
ATOM 739 O O . LYS A 1 92 ? 6.300 24.352 15.598 1.00 97.00 92 LYS A O 1
ATOM 744 N N . TYR A 1 93 ? 6.331 22.128 15.232 1.00 97.38 93 TYR A N 1
ATOM 745 C CA . TYR A 1 93 ? 5.130 22.053 14.398 1.00 97.38 93 TYR A CA 1
ATOM 746 C C . TYR A 1 93 ? 3.981 21.298 15.069 1.00 97.38 93 TYR A C 1
ATOM 748 O O . TYR A 1 93 ? 2.827 21.582 14.772 1.00 97.38 93 TYR A O 1
ATOM 756 N N . VAL A 1 94 ? 4.274 20.344 15.955 1.00 96.56 94 VAL A N 1
ATOM 757 C CA . VAL A 1 94 ? 3.264 19.501 16.613 1.00 96.56 94 VAL A CA 1
ATOM 758 C C . VAL A 1 94 ? 3.452 19.552 18.121 1.00 96.56 94 VAL A C 1
ATOM 760 O O . VAL A 1 94 ? 4.580 19.474 18.613 1.00 96.56 94 VAL A O 1
ATOM 763 N N . SER A 1 95 ? 2.346 19.650 18.860 1.00 95.62 95 SER A N 1
ATOM 764 C CA . SER A 1 95 ? 2.388 19.603 20.317 1.00 95.62 95 SER A CA 1
ATOM 765 C C . SER A 1 95 ? 2.828 18.229 20.817 1.00 95.62 95 SER A C 1
ATOM 767 O O . SER A 1 95 ? 2.447 17.192 20.276 1.00 95.62 95 SER A O 1
ATOM 769 N N . ARG A 1 96 ? 3.615 18.210 21.890 1.00 96.88 96 ARG A N 1
ATOM 770 C CA . ARG A 1 96 ? 4.131 16.971 22.498 1.00 96.88 96 ARG A CA 1
ATOM 771 C C . ARG A 1 96 ? 3.026 16.026 22.973 1.00 96.88 96 ARG A C 1
ATOM 773 O O . ARG A 1 96 ? 3.225 14.821 22.944 1.00 96.88 96 ARG A O 1
ATOM 780 N N . GLU A 1 97 ? 1.867 16.554 23.348 1.00 95.06 97 GLU A N 1
ATOM 781 C CA . GLU A 1 97 ? 0.696 15.799 23.805 1.00 95.06 97 GLU A CA 1
ATOM 782 C C . GLU A 1 97 ? 0.049 14.967 22.686 1.00 95.06 97 GLU A C 1
ATOM 784 O O . GLU A 1 97 ? -0.702 14.036 22.970 1.00 95.06 97 GLU A O 1
ATOM 789 N N . LEU A 1 98 ? 0.343 15.279 21.418 1.00 96.62 98 LEU A N 1
ATOM 790 C CA . LEU A 1 98 ? -0.133 14.518 20.264 1.00 96.62 98 LEU A CA 1
ATOM 791 C C . LEU A 1 98 ? 0.789 13.349 19.902 1.00 96.62 98 LEU A C 1
ATOM 793 O O . LEU A 1 98 ? 0.507 12.652 18.933 1.00 96.62 98 LEU A O 1
ATOM 797 N N . LEU A 1 99 ? 1.893 13.130 20.616 1.00 98.00 99 LEU A N 1
ATOM 798 C CA . LEU A 1 99 ? 2.907 12.141 20.250 1.00 98.00 99 LEU A CA 1
ATOM 799 C C . LEU A 1 99 ? 3.179 11.182 21.418 1.00 98.00 99 LEU A C 1
ATOM 801 O O . LEU A 1 99 ? 3.003 11.567 22.573 1.00 98.00 99 LEU A O 1
ATOM 805 N N . PRO A 1 100 ? 3.622 9.936 21.163 1.00 97.44 100 PRO A N 1
ATOM 806 C CA . PRO A 1 100 ? 3.961 9.017 22.243 1.00 97.44 100 PRO A CA 1
ATOM 807 C C . PRO A 1 100 ? 5.178 9.512 23.028 1.00 97.44 100 PRO A C 1
ATOM 809 O O . PRO A 1 100 ? 6.150 9.988 22.433 1.00 97.44 100 PRO A O 1
ATOM 812 N N . ASP A 1 101 ? 5.188 9.284 24.344 1.00 96.38 101 ASP A N 1
ATOM 813 C CA . ASP A 1 101 ? 6.340 9.600 25.202 1.00 96.38 101 ASP A CA 1
ATOM 814 C C . ASP A 1 101 ? 7.628 8.959 24.669 1.00 96.38 101 ASP A C 1
ATOM 816 O O . ASP A 1 101 ? 8.682 9.590 24.658 1.00 96.38 101 ASP A O 1
ATOM 820 N N . ALA A 1 102 ? 7.545 7.736 24.130 1.00 97.19 102 ALA A N 1
ATOM 821 C CA . ALA A 1 102 ? 8.693 7.054 23.541 1.00 97.19 102 ALA A CA 1
ATOM 822 C C . ALA A 1 102 ? 9.341 7.847 22.391 1.00 97.19 102 ALA A C 1
ATOM 824 O O . ALA A 1 102 ? 10.567 7.852 22.272 1.00 97.19 102 ALA A O 1
ATOM 825 N N . PHE A 1 103 ? 8.549 8.549 21.576 1.00 97.81 103 PHE A N 1
ATOM 826 C CA . PHE A 1 103 ? 9.056 9.412 20.508 1.00 97.81 103 PHE A CA 1
ATOM 827 C C . PHE A 1 103 ? 9.628 10.721 21.068 1.00 97.81 103 PHE A C 1
ATOM 829 O O . PHE A 1 103 ? 10.764 11.088 20.752 1.00 97.81 103 PHE A O 1
ATOM 836 N N . VAL A 1 104 ? 8.862 11.403 21.931 1.00 97.31 104 VAL A N 1
ATOM 837 C CA . VAL A 1 104 ? 9.217 12.716 22.507 1.00 97.31 104 VAL A CA 1
ATOM 838 C C . VAL A 1 104 ? 10.491 12.632 23.349 1.00 97.31 104 VAL A C 1
ATOM 840 O O . VAL A 1 104 ? 11.352 13.512 23.289 1.00 97.31 104 VAL A O 1
ATOM 843 N N . GLU A 1 105 ? 10.627 11.558 24.120 1.00 96.31 105 GLU A N 1
ATOM 844 C CA . GLU A 1 105 ? 11.764 11.300 25.001 1.00 96.31 105 GLU A CA 1
ATOM 845 C C . GLU A 1 105 ? 12.902 10.542 24.300 1.00 96.31 105 GLU A C 1
ATOM 847 O O . GLU A 1 105 ? 13.913 10.252 24.941 1.00 96.31 105 GLU A O 1
ATOM 852 N N . ARG A 1 106 ? 12.765 10.238 22.997 1.00 95.81 106 ARG A N 1
ATOM 853 C CA . ARG A 1 106 ? 13.747 9.489 22.186 1.00 95.81 106 ARG A CA 1
ATOM 854 C C . ARG A 1 106 ? 14.123 8.134 22.806 1.00 95.81 106 ARG A C 1
ATOM 856 O O . ARG A 1 106 ? 15.289 7.750 22.834 1.00 95.81 106 ARG A O 1
ATOM 863 N N . LYS A 1 107 ? 13.118 7.416 23.312 1.00 96.81 107 LYS A N 1
ATOM 864 C CA . LYS A 1 107 ? 13.234 6.083 23.928 1.00 96.81 107 LYS A CA 1
ATOM 865 C C . LYS A 1 107 ? 12.825 4.937 23.001 1.00 96.81 107 LYS A C 1
ATOM 867 O O . LYS A 1 107 ? 12.864 3.790 23.430 1.00 96.81 107 LYS A O 1
ATOM 872 N N . MET A 1 108 ? 12.393 5.229 21.774 1.00 97.25 108 MET A N 1
ATOM 873 C CA . MET A 1 108 ? 12.066 4.183 20.805 1.00 97.25 108 MET A CA 1
ATOM 874 C C . MET A 1 108 ? 13.276 3.295 20.502 1.00 97.25 108 MET A C 1
ATOM 876 O O . MET A 1 108 ? 14.410 3.774 20.470 1.00 97.25 108 MET A O 1
ATOM 880 N N . ASP A 1 109 ? 13.023 2.019 20.221 1.00 96.00 109 ASP A N 1
ATOM 881 C CA . ASP A 1 109 ? 14.057 1.038 19.901 1.00 96.00 109 ASP A CA 1
ATOM 882 C C . ASP A 1 109 ? 13.668 0.129 18.715 1.00 96.00 109 ASP A C 1
ATOM 884 O O . ASP A 1 109 ? 12.585 0.226 18.131 1.00 96.00 109 ASP A O 1
ATOM 888 N N . GLY A 1 110 ? 14.604 -0.731 18.305 1.00 93.25 110 GLY A N 1
ATOM 889 C CA . GLY A 1 110 ? 14.428 -1.658 17.188 1.00 93.25 110 GLY A CA 1
ATOM 890 C C . GLY A 1 110 ? 14.768 -1.070 15.814 1.00 93.25 110 GLY A C 1
ATOM 891 O O . GLY A 1 110 ? 15.188 0.073 15.660 1.00 93.25 110 GLY A O 1
ATOM 892 N N . GLN A 1 111 ? 14.616 -1.886 14.770 1.00 91.06 111 GLN A N 1
ATOM 893 C CA . GLN A 1 111 ? 15.026 -1.522 13.403 1.00 91.06 111 GLN A CA 1
ATOM 894 C C . GLN A 1 111 ? 14.053 -0.574 12.676 1.00 91.06 111 GLN A C 1
ATOM 896 O O . GLN A 1 111 ? 14.359 -0.124 11.572 1.00 91.06 111 GLN A O 1
ATOM 901 N N . TYR A 1 112 ? 12.892 -0.287 13.274 1.00 94.56 112 TYR A N 1
ATOM 902 C CA . TYR A 1 112 ? 11.791 0.463 12.656 1.00 94.56 112 TYR A CA 1
ATOM 903 C C . TYR A 1 112 ? 11.516 1.821 13.312 1.00 94.56 112 TYR A C 1
ATOM 905 O O . TYR A 1 112 ? 10.484 2.426 13.035 1.00 94.56 112 TYR A O 1
ATOM 913 N N . VAL A 1 113 ? 12.456 2.334 14.117 1.00 95.62 113 VAL A N 1
ATOM 914 C CA . VAL A 1 113 ? 12.340 3.653 14.767 1.00 95.62 113 VAL A CA 1
ATOM 915 C C . VAL A 1 113 ? 11.974 4.746 13.762 1.00 95.62 113 VAL A C 1
ATOM 917 O O . VAL A 1 113 ? 11.010 5.469 13.992 1.00 95.62 113 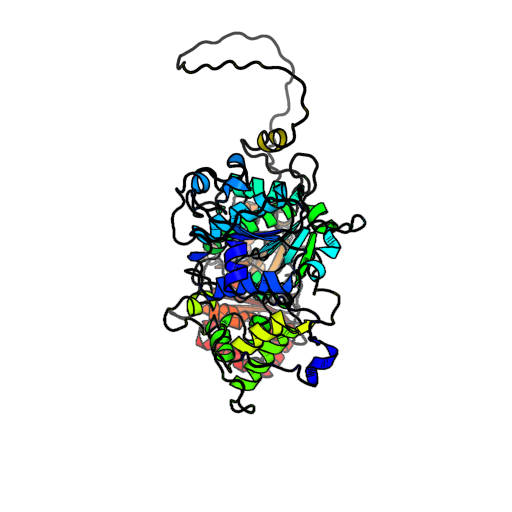VAL A O 1
ATOM 920 N N . GLY A 1 114 ? 12.684 4.837 12.632 1.00 94.62 114 GLY A N 1
ATOM 921 C CA . GLY A 1 114 ? 12.411 5.833 11.588 1.00 94.62 114 GLY A CA 1
ATOM 922 C C . GLY A 1 114 ? 10.997 5.725 10.994 1.00 94.62 114 GLY A C 1
ATOM 923 O O . GLY A 1 114 ? 10.241 6.693 11.087 1.00 94.62 114 GLY A O 1
ATOM 924 N N . PRO A 1 115 ? 10.600 4.570 10.421 1.00 94.62 115 PRO A N 1
ATOM 925 C CA . PRO A 1 115 ? 9.249 4.371 9.889 1.00 94.62 115 PRO A CA 1
ATOM 926 C C . PRO A 1 115 ? 8.121 4.631 10.899 1.00 94.62 115 PRO A C 1
ATOM 928 O O . PRO A 1 115 ? 7.189 5.365 10.587 1.00 94.62 115 PRO A O 1
ATOM 931 N N . HIS A 1 116 ? 8.215 4.107 12.125 1.00 96.69 116 HIS A N 1
ATOM 932 C CA . HIS A 1 116 ? 7.169 4.320 13.137 1.00 96.69 116 HIS A CA 1
ATOM 933 C C . HIS A 1 116 ? 7.130 5.761 13.645 1.00 96.69 116 HIS A C 1
ATOM 935 O O . HIS A 1 116 ? 6.051 6.298 13.879 1.00 96.69 116 HIS A O 1
ATOM 941 N N . SER A 1 117 ? 8.287 6.424 13.730 1.00 97.25 117 SER A N 1
ATOM 942 C CA . SER A 1 117 ? 8.351 7.864 13.995 1.00 97.25 117 SER A CA 1
ATOM 943 C C . SER A 1 117 ? 7.600 8.663 12.932 1.00 97.25 117 SER A C 1
ATOM 945 O O . SER A 1 117 ? 6.809 9.536 13.276 1.00 97.25 117 SER A O 1
ATOM 947 N N . ALA A 1 118 ? 7.800 8.342 11.648 1.00 97.00 118 ALA A N 1
ATOM 948 C CA . ALA A 1 118 ? 7.065 8.969 10.551 1.00 97.00 118 ALA A CA 1
ATOM 949 C C . ALA A 1 118 ? 5.547 8.751 10.695 1.00 97.00 118 ALA A C 1
ATOM 951 O O . ALA A 1 118 ? 4.764 9.691 10.537 1.00 97.00 118 ALA A O 1
ATOM 952 N N . ASP A 1 119 ? 5.134 7.539 11.077 1.00 97.12 119 ASP A N 1
ATOM 953 C CA . ASP A 1 119 ? 3.726 7.200 11.279 1.00 97.12 119 ASP A CA 1
ATOM 954 C C . ASP A 1 119 ? 3.045 8.030 12.376 1.00 97.12 119 ASP A C 1
ATOM 956 O O . ASP A 1 119 ? 1.896 8.433 12.186 1.00 97.12 119 ASP A O 1
ATOM 960 N N . PHE A 1 120 ? 3.739 8.369 13.471 1.00 98.25 120 PHE A N 1
ATOM 961 C CA . PHE A 1 120 ? 3.181 9.252 14.508 1.00 98.25 120 PHE A CA 1
ATOM 962 C C . PHE A 1 120 ? 2.888 10.658 14.002 1.00 98.25 120 PHE A C 1
ATOM 964 O O . PHE A 1 120 ? 1.964 11.310 14.476 1.00 98.25 120 PHE A O 1
ATOM 971 N N . LEU A 1 121 ? 3.677 11.154 13.051 1.00 98.25 121 LEU A N 1
ATOM 972 C CA . LEU A 1 121 ? 3.532 12.529 12.582 1.00 98.25 121 LEU A CA 1
ATOM 973 C C . LEU A 1 121 ? 2.427 12.675 11.548 1.00 98.25 121 LEU A C 1
ATOM 975 O O . LEU A 1 121 ? 1.907 13.775 11.374 1.00 98.25 121 LEU A O 1
ATOM 979 N N . ARG A 1 122 ? 2.061 11.583 10.870 1.00 96.56 122 ARG A N 1
ATOM 980 C CA . ARG A 1 122 ? 1.124 11.618 9.748 1.00 96.56 122 ARG A CA 1
ATOM 981 C C . ARG A 1 122 ? -0.243 12.146 10.161 1.00 96.56 122 ARG A C 1
ATOM 983 O O . ARG A 1 122 ? -0.695 13.143 9.609 1.00 96.56 122 ARG A O 1
ATOM 990 N N . GLY A 1 123 ? -0.859 11.526 11.164 1.00 97.38 123 GLY A N 1
ATOM 991 C CA . GLY A 1 123 ? -2.138 11.987 11.702 1.00 97.38 123 GLY A CA 1
ATOM 992 C C . GLY A 1 123 ? -2.032 13.359 12.374 1.00 97.38 123 GLY A C 1
ATOM 993 O O . GLY A 1 123 ? -2.862 14.229 12.123 1.00 97.38 123 GLY A O 1
ATOM 994 N N . ALA A 1 124 ? -0.974 13.584 13.160 1.00 98.38 124 ALA A N 1
ATOM 995 C CA . ALA A 1 124 ? -0.798 14.814 13.933 1.00 98.38 124 ALA A CA 1
ATOM 996 C C . ALA A 1 124 ? -0.663 16.066 13.047 1.00 98.38 124 ALA A C 1
ATOM 998 O O . ALA A 1 124 ? -1.357 17.058 13.260 1.00 98.38 124 ALA A O 1
ATOM 999 N N . LEU A 1 125 ? 0.206 16.017 12.032 1.00 98.75 125 LEU A N 1
ATOM 1000 C CA . LEU A 1 125 ? 0.455 17.148 11.131 1.00 98.75 125 LEU A CA 1
ATOM 1001 C C . LEU A 1 125 ? -0.755 17.455 10.257 1.00 98.75 125 LEU A C 1
ATOM 1003 O O . LEU A 1 125 ? -1.090 18.620 10.060 1.00 98.75 125 LEU A O 1
ATOM 1007 N N . LEU A 1 126 ? -1.417 16.414 9.751 1.00 98.62 126 LEU A N 1
ATOM 1008 C CA . LEU A 1 126 ? -2.621 16.569 8.944 1.00 98.62 126 LEU A CA 1
ATOM 1009 C C . LEU A 1 126 ? -3.780 17.138 9.766 1.00 98.62 126 LEU A C 1
ATOM 1011 O O . LEU A 1 126 ? -4.489 18.017 9.288 1.00 98.62 126 LEU A O 1
ATOM 1015 N N . TYR A 1 127 ? -3.939 16.711 11.019 1.00 98.56 127 TYR A N 1
ATOM 1016 C CA . TYR A 1 127 ? -4.959 17.269 11.900 1.00 98.56 127 TYR A CA 1
ATOM 1017 C C . TYR A 1 127 ? -4.687 18.737 12.265 1.00 98.56 127 TYR A C 1
ATOM 1019 O O . TYR A 1 127 ? -5.592 19.561 12.172 1.00 98.56 127 TYR A O 1
ATOM 1027 N N . GLU A 1 128 ? -3.459 19.095 12.641 1.00 98.06 128 GLU A N 1
ATOM 1028 C CA . GLU A 1 128 ? -3.123 20.470 13.046 1.00 98.06 128 GLU A CA 1
ATOM 1029 C C . GLU A 1 128 ? -3.104 21.446 11.857 1.00 98.06 128 GLU A C 1
ATOM 1031 O O . GLU A 1 128 ? -3.614 22.566 11.940 1.00 98.06 128 GLU A O 1
ATOM 1036 N N . HIS A 1 129 ? -2.543 21.016 10.723 1.00 98.38 129 HIS A N 1
ATOM 1037 C CA . HIS A 1 129 ? -2.151 21.924 9.638 1.00 98.38 129 HIS A CA 1
ATOM 1038 C C . HIS A 1 129 ? -2.728 21.576 8.268 1.00 98.38 129 HIS A C 1
ATOM 1040 O O . HIS A 1 129 ? -2.613 22.388 7.348 1.00 98.38 129 HIS A O 1
ATOM 1046 N N . GLY A 1 130 ? -3.335 20.399 8.111 1.00 98.38 130 GLY A N 1
ATOM 1047 C CA . GLY A 1 130 ? -3.785 19.896 6.816 1.00 98.38 130 GLY A CA 1
ATOM 1048 C C . GLY A 1 130 ? -2.628 19.664 5.843 1.00 98.38 130 GLY A C 1
ATOM 1049 O O . GLY A 1 130 ? -1.442 19.695 6.201 1.00 98.38 130 GLY A O 1
ATOM 1050 N N . GLY A 1 131 ? -2.986 19.441 4.584 1.00 98.50 131 GLY A N 1
ATOM 1051 C CA . GLY A 1 131 ? -2.033 19.239 3.501 1.00 98.50 131 GLY A CA 1
ATOM 1052 C C . GLY A 1 131 ? -1.917 17.777 3.110 1.00 98.50 131 GLY A C 1
ATOM 1053 O O . GLY A 1 131 ? -2.897 17.035 3.088 1.00 98.50 131 GLY A O 1
ATOM 1054 N N . VAL A 1 132 ? -0.699 17.380 2.769 1.00 98.81 132 VAL A N 1
ATOM 1055 C CA . VAL A 1 132 ? -0.348 16.031 2.341 1.00 98.81 132 VAL A CA 1
ATOM 1056 C C . VAL A 1 132 ? 0.817 15.562 3.190 1.00 98.81 132 VAL A C 1
ATOM 1058 O O . VAL A 1 132 ? 1.791 16.287 3.357 1.00 98.81 132 VAL A O 1
ATOM 1061 N N . TYR A 1 133 ? 0.750 14.343 3.697 1.00 98.81 133 TYR A N 1
ATOM 1062 C CA . TYR A 1 133 ? 1.909 13.652 4.230 1.00 98.81 133 TYR A CA 1
ATOM 1063 C C . TYR A 1 133 ? 2.360 12.600 3.226 1.00 98.81 133 TYR A C 1
ATOM 1065 O O . TYR A 1 133 ? 1.546 11.786 2.785 1.00 98.81 133 TYR A O 1
ATOM 1073 N N . MET A 1 134 ? 3.650 12.591 2.896 1.00 98.69 134 MET A N 1
ATOM 1074 C CA . MET A 1 134 ? 4.225 11.646 1.948 1.00 98.69 134 MET A CA 1
ATOM 1075 C C . MET A 1 134 ? 5.616 11.181 2.381 1.00 98.69 134 MET A C 1
ATOM 1077 O O . MET A 1 134 ? 6.469 11.976 2.768 1.00 98.69 134 MET A O 1
ATOM 1081 N N . ASP A 1 135 ? 5.872 9.879 2.285 1.00 98.06 135 ASP A N 1
ATOM 1082 C CA . ASP A 1 135 ? 7.180 9.323 2.632 1.00 98.06 135 ASP A CA 1
ATOM 1083 C C . ASP A 1 135 ? 8.269 9.797 1.651 1.00 98.06 135 ASP A C 1
ATOM 1085 O O . ASP A 1 135 ? 8.064 9.778 0.436 1.00 98.06 135 ASP A O 1
ATOM 1089 N N . VAL A 1 136 ? 9.480 10.087 2.145 1.00 97.75 136 VAL A N 1
ATOM 1090 C CA . VAL A 1 136 ? 10.629 10.534 1.317 1.00 97.75 136 VAL A CA 1
ATOM 1091 C C . VAL A 1 136 ? 11.057 9.537 0.232 1.00 97.75 136 VAL A C 1
ATOM 1093 O O . VAL A 1 136 ? 11.690 9.909 -0.754 1.00 97.75 136 VAL A O 1
ATOM 1096 N N . GLY A 1 137 ? 10.670 8.267 0.375 1.00 97.44 137 GLY A N 1
ATOM 1097 C CA . GLY A 1 137 ? 10.872 7.227 -0.637 1.00 97.44 137 GLY A CA 1
ATOM 1098 C C . GLY A 1 137 ? 9.925 7.313 -1.842 1.00 97.44 137 GLY A C 1
ATOM 1099 O O . GLY A 1 137 ? 9.907 6.390 -2.649 1.00 97.44 137 GLY A O 1
ATOM 1100 N N . CYS A 1 138 ? 9.100 8.355 -1.962 1.00 98.62 138 CYS A N 1
ATOM 1101 C CA . CYS A 1 138 ? 8.186 8.539 -3.090 1.00 98.62 138 CYS A CA 1
ATOM 1102 C C . CYS A 1 138 ? 8.823 9.395 -4.193 1.00 98.62 138 CYS A C 1
ATOM 1104 O O . CYS A 1 138 ? 9.134 10.564 -3.975 1.00 98.62 138 CYS A O 1
ATOM 1106 N N . ILE A 1 139 ? 8.948 8.855 -5.404 1.00 98.69 139 ILE A N 1
ATOM 1107 C CA . ILE A 1 139 ? 9.204 9.663 -6.602 1.00 98.69 139 ILE A CA 1
ATOM 1108 C C . ILE A 1 139 ? 7.868 10.278 -7.020 1.00 98.69 139 ILE A C 1
ATOM 1110 O O . ILE A 1 139 ? 6.918 9.551 -7.305 1.00 98.69 139 ILE A O 1
ATOM 1114 N N . LEU A 1 140 ? 7.772 11.605 -7.039 1.00 98.38 140 LEU A N 1
ATOM 1115 C CA . LEU A 1 140 ? 6.559 12.291 -7.477 1.00 98.38 140 LEU A CA 1
ATOM 1116 C C . LEU A 1 140 ? 6.582 12.471 -8.997 1.00 98.38 140 LEU A C 1
ATOM 1118 O O . LEU A 1 140 ? 7.615 12.830 -9.550 1.00 98.38 140 LEU A O 1
ATOM 1122 N N . ILE A 1 141 ? 5.454 12.220 -9.662 1.00 98.06 141 ILE A N 1
ATOM 1123 C CA . ILE A 1 141 ? 5.302 12.316 -11.126 1.00 98.06 141 ILE A CA 1
ATOM 1124 C C . ILE A 1 141 ? 4.224 13.350 -11.491 1.00 98.06 141 ILE A C 1
ATOM 1126 O O . ILE A 1 141 ? 4.296 14.004 -12.530 1.00 98.06 141 ILE A O 1
ATOM 1130 N N . ARG A 1 142 ? 3.210 13.512 -10.634 1.00 96.19 142 ARG A N 1
ATOM 1131 C CA . ARG A 1 142 ? 2.081 14.432 -10.822 1.00 96.19 142 ARG A CA 1
ATOM 1132 C C . ARG A 1 142 ? 2.015 15.428 -9.667 1.00 96.19 142 ARG A C 1
ATOM 1134 O O . ARG A 1 142 ? 2.273 15.065 -8.530 1.00 96.19 142 ARG A O 1
ATOM 1141 N N . ASP A 1 143 ? 1.663 16.679 -9.945 1.00 93.88 143 ASP A N 1
ATOM 1142 C CA . ASP A 1 143 ? 1.537 17.704 -8.905 1.00 93.88 143 ASP A CA 1
ATOM 1143 C C . ASP A 1 143 ? 0.362 17.437 -7.944 1.00 93.88 143 ASP A C 1
ATOM 1145 O O . ASP A 1 143 ? -0.662 16.867 -8.329 1.00 93.88 143 ASP A O 1
ATOM 1149 N N . MET A 1 144 ? 0.507 17.876 -6.688 1.00 96.81 144 MET A N 1
ATOM 1150 C CA . MET A 1 144 ? -0.464 17.618 -5.614 1.00 96.81 144 MET A CA 1
ATOM 1151 C C . MET A 1 144 ? -1.847 18.218 -5.875 1.00 96.81 144 MET A C 1
ATOM 1153 O O . MET A 1 144 ? -2.852 17.631 -5.470 1.00 96.81 144 MET A O 1
ATOM 1157 N N . ASP A 1 145 ? -1.915 19.344 -6.592 1.00 97.06 145 ASP A N 1
ATOM 1158 C CA . ASP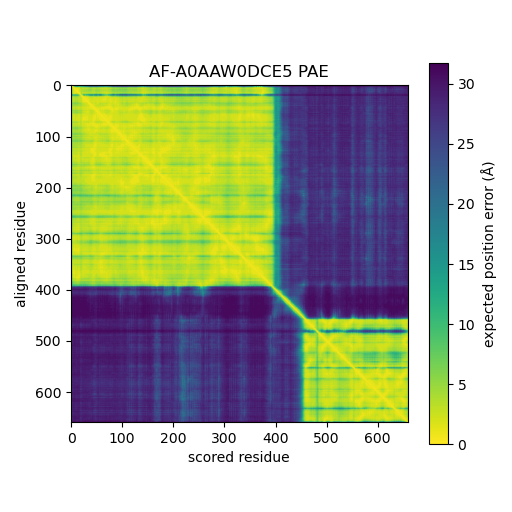 A 1 145 ? -3.180 19.978 -6.974 1.00 97.06 145 ASP A CA 1
ATOM 1159 C C . ASP A 1 145 ? -4.022 19.040 -7.840 1.00 97.06 145 ASP A C 1
ATOM 1161 O O . ASP A 1 145 ? -5.220 18.874 -7.599 1.00 97.06 145 ASP A O 1
ATOM 1165 N N . ARG A 1 146 ? -3.383 18.348 -8.788 1.00 96.00 146 ARG A N 1
ATOM 1166 C CA . ARG A 1 146 ? -4.034 17.378 -9.679 1.00 96.00 146 ARG A CA 1
ATOM 1167 C C . ARG A 1 146 ? -4.110 15.954 -9.141 1.00 96.00 146 ARG A C 1
ATOM 1169 O O . ARG A 1 146 ? -4.764 15.131 -9.787 1.00 96.00 146 ARG A O 1
ATOM 1176 N N . ILE A 1 147 ? -3.406 15.630 -8.058 1.00 97.81 147 ILE A N 1
ATOM 1177 C CA . ILE A 1 147 ? -3.600 14.363 -7.341 1.00 97.81 147 ILE A CA 1
ATOM 1178 C C . ILE A 1 147 ? -4.842 14.484 -6.462 1.00 97.81 147 ILE A C 1
ATOM 1180 O O . ILE A 1 147 ? -5.756 13.676 -6.587 1.00 97.81 147 ILE A O 1
ATOM 1184 N N . CYS A 1 148 ? -4.901 15.494 -5.594 1.00 97.00 148 CYS A N 1
ATOM 1185 C CA . CYS A 1 148 ? -5.970 15.575 -4.601 1.00 97.00 148 CYS A CA 1
ATOM 1186 C C . CYS A 1 148 ? -6.369 16.988 -4.186 1.00 97.00 148 CYS A C 1
ATOM 1188 O O . CYS A 1 148 ? -7.521 17.185 -3.811 1.00 97.00 148 CYS A O 1
ATOM 1190 N N . TRP A 1 149 ? -5.461 17.968 -4.202 1.00 97.94 149 TRP A N 1
ATOM 1191 C CA . TRP A 1 149 ? -5.710 19.204 -3.459 1.00 97.94 149 TRP A CA 1
ATOM 1192 C C . TRP A 1 149 ? -6.831 20.056 -4.044 1.00 97.94 149 TRP A C 1
ATOM 1194 O O . TRP A 1 149 ? -7.598 20.625 -3.276 1.00 97.94 149 TRP A O 1
ATOM 1204 N N . ASN A 1 150 ? -6.979 20.100 -5.371 1.00 96.81 150 ASN A N 1
ATOM 1205 C CA . ASN A 1 150 ? -8.103 20.811 -5.982 1.00 96.81 150 ASN A CA 1
ATOM 1206 C C . ASN A 1 150 ? -9.455 20.227 -5.557 1.00 96.81 150 ASN A C 1
ATOM 1208 O O . ASN A 1 150 ? -10.400 20.983 -5.401 1.00 96.81 150 ASN A O 1
ATOM 1212 N N . GLU A 1 151 ? -9.535 18.911 -5.342 1.00 96.00 151 GLU A N 1
ATOM 1213 C CA . GLU A 1 151 ? -10.763 18.247 -4.898 1.00 96.00 151 GLU A CA 1
ATOM 1214 C C . GLU A 1 151 ? -11.042 18.526 -3.418 1.00 96.00 151 GLU A C 1
ATOM 1216 O O . GLU A 1 151 ? -12.168 18.846 -3.069 1.00 96.00 151 GLU A O 1
ATOM 1221 N N . ILE A 1 152 ? -10.040 18.416 -2.539 1.00 96.69 152 ILE A N 1
ATOM 1222 C CA . ILE A 1 152 ? -10.281 18.579 -1.093 1.00 96.69 152 ILE A CA 1
ATOM 1223 C C . ILE A 1 152 ? -10.357 20.038 -0.648 1.00 96.69 152 ILE A C 1
ATOM 1225 O O . ILE A 1 152 ? -10.929 20.325 0.398 1.00 96.69 152 ILE A O 1
ATOM 1229 N N . ALA A 1 153 ? -9.759 20.967 -1.399 1.00 95.81 153 ALA A N 1
ATOM 1230 C CA . ALA A 1 153 ? -9.836 22.399 -1.115 1.00 95.81 153 ALA A CA 1
ATOM 1231 C C . ALA A 1 153 ? -11.097 23.064 -1.687 1.00 95.81 153 ALA A C 1
ATOM 1233 O O . ALA A 1 153 ? -11.369 24.212 -1.330 1.00 95.81 153 ALA A O 1
ATOM 1234 N N . ASP A 1 154 ? -11.831 22.377 -2.564 1.00 96.56 154 ASP A N 1
ATOM 1235 C CA . ASP A 1 154 ? -13.111 22.845 -3.082 1.00 96.56 154 ASP A CA 1
ATOM 1236 C C . ASP A 1 154 ? -14.172 22.790 -1.964 1.00 96.56 154 ASP A C 1
ATOM 1238 O O . ASP A 1 154 ? -14.443 21.708 -1.440 1.00 96.56 154 ASP A O 1
ATOM 1242 N N . PRO A 1 155 ? -14.769 23.929 -1.557 1.00 93.75 155 PRO A N 1
ATOM 1243 C CA . PRO A 1 155 ? -15.787 23.954 -0.508 1.00 93.75 155 PRO A CA 1
ATOM 1244 C C . PRO A 1 155 ? -17.083 23.222 -0.885 1.00 93.75 155 PRO A C 1
ATOM 1246 O O . PRO A 1 155 ? -17.846 22.875 0.017 1.00 93.75 155 PRO A O 1
ATOM 1249 N N . ASP A 1 156 ? -17.331 22.994 -2.179 1.00 96.12 156 ASP A N 1
ATOM 1250 C CA . ASP A 1 156 ? -18.507 22.272 -2.673 1.00 96.12 156 ASP A CA 1
ATOM 1251 C C . ASP A 1 156 ? -18.249 20.759 -2.802 1.00 96.12 156 ASP A C 1
ATOM 1253 O O . ASP A 1 156 ? -19.180 19.971 -2.999 1.00 96.12 156 ASP A O 1
ATOM 1257 N N . SER A 1 157 ? -16.990 20.331 -2.668 1.00 96.31 157 SER A N 1
ATOM 1258 C CA . SER A 1 157 ? -16.619 18.922 -2.700 1.00 96.31 157 SER A CA 1
ATOM 1259 C C . SER A 1 157 ? -16.985 18.228 -1.387 1.00 96.31 157 SER A C 1
ATOM 1261 O O . SER A 1 157 ? -16.656 18.719 -0.305 1.00 96.31 157 SER A O 1
ATOM 1263 N N . PRO A 1 158 ? -17.608 17.036 -1.439 1.00 95.81 158 PRO A N 1
ATOM 1264 C CA . PRO A 1 158 ? -17.821 16.233 -0.243 1.00 95.81 158 PRO A CA 1
ATOM 1265 C C . PRO A 1 158 ? -16.528 15.560 0.238 1.00 95.81 158 PRO A C 1
ATOM 1267 O O . PRO A 1 158 ? -16.525 14.966 1.311 1.00 95.81 158 PRO A O 1
ATOM 1270 N N . ILE A 1 159 ? -15.443 15.583 -0.538 1.00 97.69 159 ILE A N 1
ATOM 1271 C CA . ILE A 1 159 ? -14.211 14.869 -0.209 1.00 97.69 159 ILE A CA 1
ATOM 1272 C C . ILE A 1 159 ? -13.319 15.742 0.669 1.00 97.69 159 ILE A C 1
ATOM 1274 O O . ILE A 1 159 ? -12.929 16.838 0.285 1.00 97.69 159 ILE A O 1
ATOM 1278 N N . HIS A 1 160 ? -12.913 15.206 1.817 1.00 97.12 160 HIS A N 1
ATOM 1279 C CA . HIS A 1 160 ? -12.018 15.889 2.756 1.00 97.12 160 HIS A CA 1
ATOM 1280 C C . HIS A 1 160 ? -10.689 15.162 2.959 1.00 97.12 160 HIS A C 1
ATOM 1282 O O . HIS A 1 160 ? -9.718 15.783 3.396 1.00 97.12 160 HIS A O 1
ATOM 1288 N N . VAL A 1 161 ? -10.633 13.869 2.617 1.00 98.69 161 VAL A N 1
ATOM 1289 C CA . VAL A 1 161 ? -9.461 13.007 2.801 1.00 98.69 161 VAL A CA 1
ATOM 1290 C C . VAL A 1 161 ? -9.190 12.203 1.532 1.00 98.69 161 VAL A C 1
ATOM 1292 O O . VAL A 1 161 ? -10.120 11.719 0.887 1.00 98.69 161 VAL A O 1
ATOM 1295 N N . VAL A 1 162 ? -7.914 12.030 1.181 1.00 98.69 162 VAL A N 1
ATOM 1296 C CA . VAL A 1 162 ? -7.484 11.194 0.049 1.00 98.69 162 VAL A CA 1
ATOM 1297 C C . VAL A 1 162 ? -6.407 10.207 0.479 1.00 98.69 162 VAL A C 1
ATOM 1299 O O . VAL A 1 162 ? -5.411 10.599 1.091 1.00 98.69 162 VAL A O 1
ATOM 1302 N N . VAL A 1 163 ? -6.590 8.936 0.114 1.00 98.62 163 VAL A N 1
ATOM 1303 C CA . VAL A 1 163 ? -5.665 7.836 0.429 1.00 98.62 163 VAL A CA 1
ATOM 1304 C C . VAL A 1 163 ? -5.469 6.880 -0.759 1.00 98.62 163 VAL A C 1
ATOM 1306 O O . VAL A 1 163 ? -6.402 6.670 -1.541 1.00 98.62 163 VAL A O 1
ATOM 1309 N N . PRO A 1 164 ? -4.288 6.249 -0.902 1.00 98.19 164 PRO A N 1
ATOM 1310 C CA . PRO A 1 164 ? -4.115 5.101 -1.783 1.00 98.19 164 PRO A CA 1
ATOM 1311 C C . PRO A 1 164 ? -4.776 3.874 -1.161 1.00 98.19 164 PRO A C 1
ATOM 1313 O O . PRO A 1 164 ? -4.466 3.517 -0.022 1.00 98.19 164 PRO A O 1
ATOM 1316 N N . LEU A 1 165 ? -5.621 3.179 -1.917 1.00 98.06 165 LEU A N 1
ATOM 1317 C CA . LEU A 1 165 ? -6.251 1.940 -1.473 1.00 98.06 165 LEU A CA 1
ATOM 1318 C C . LEU A 1 165 ? -5.606 0.738 -2.164 1.00 98.06 165 LEU A C 1
ATOM 1320 O O . LEU A 1 165 ? -5.548 0.695 -3.392 1.00 98.06 165 LEU A O 1
ATOM 1324 N N . MET A 1 166 ? -5.140 -0.234 -1.371 1.00 95.81 166 MET A N 1
ATOM 1325 C CA . MET A 1 166 ? -4.655 -1.522 -1.878 1.00 95.81 166 MET A CA 1
ATOM 1326 C C . MET A 1 166 ? -5.837 -2.458 -2.126 1.00 95.81 166 MET A C 1
ATOM 1328 O O . MET A 1 166 ? -6.107 -2.847 -3.256 1.00 95.81 166 MET A O 1
ATOM 1332 N N . TYR A 1 167 ? -6.563 -2.808 -1.067 1.00 94.31 167 TYR A N 1
ATOM 1333 C CA . TYR A 1 167 ? -7.692 -3.737 -1.119 1.00 94.31 167 TYR A CA 1
ATOM 1334 C C . TYR A 1 167 ? -8.565 -3.585 0.123 1.00 94.31 167 TYR A C 1
ATOM 1336 O O . TYR A 1 167 ? -8.072 -3.190 1.175 1.00 94.31 167 TYR A O 1
ATOM 1344 N N . GLY A 1 168 ? -9.853 -3.931 0.028 1.00 93.81 168 GLY A N 1
ATOM 1345 C CA . GLY A 1 168 ? -10.787 -3.832 1.156 1.00 93.81 168 GLY A CA 1
ATOM 1346 C C . GLY A 1 168 ? -10.773 -2.435 1.785 1.00 93.81 168 GLY A C 1
ATOM 1347 O O . GLY A 1 168 ? -11.193 -1.471 1.151 1.00 93.81 168 GLY A O 1
ATOM 1348 N N . GLN A 1 169 ? -10.263 -2.339 3.015 1.00 95.12 169 GLN A N 1
ATOM 1349 C CA . GLN A 1 169 ? -10.031 -1.086 3.749 1.00 95.12 169 GLN A CA 1
ATOM 1350 C C . GLN A 1 169 ? -8.536 -0.848 4.056 1.00 95.12 169 GLN A C 1
ATOM 1352 O O . GLN A 1 169 ? -8.180 0.067 4.799 1.00 95.12 169 GLN A O 1
ATOM 1357 N N . THR A 1 170 ? -7.651 -1.670 3.485 1.00 96.50 170 THR A N 1
ATOM 1358 C CA . THR A 1 170 ? -6.197 -1.603 3.645 1.00 96.50 170 THR A CA 1
ATOM 1359 C C . THR A 1 170 ? -5.624 -0.520 2.739 1.00 96.50 170 THR A C 1
ATOM 1361 O O . THR A 1 170 ? -5.471 -0.708 1.527 1.00 96.50 170 THR A O 1
ATOM 1364 N N . ILE A 1 171 ? -5.298 0.624 3.333 1.00 97.62 171 ILE A N 1
ATOM 1365 C CA . ILE A 1 171 ? -4.617 1.721 2.644 1.00 97.62 171 ILE A CA 1
ATOM 1366 C C . ILE A 1 171 ? -3.112 1.456 2.531 1.00 97.62 171 ILE A C 1
ATOM 1368 O O . ILE A 1 171 ? -2.524 0.799 3.392 1.00 97.62 171 ILE A O 1
ATOM 1372 N N . ALA A 1 172 ? -2.469 2.022 1.509 1.00 95.62 172 ALA A N 1
ATOM 1373 C CA . ALA A 1 172 ? -1.016 2.177 1.519 1.00 95.62 172 ALA A CA 1
ATOM 1374 C C . ALA A 1 172 ? -0.673 3.514 2.178 1.00 95.62 172 ALA A C 1
ATOM 1376 O O . ALA A 1 172 ? -1.159 4.568 1.782 1.00 95.62 172 ALA A O 1
ATOM 1377 N N . ASN A 1 173 ? 0.151 3.487 3.217 1.00 91.00 173 ASN A N 1
ATOM 1378 C CA . ASN A 1 173 ? 0.315 4.627 4.115 1.00 91.00 173 ASN A CA 1
ATOM 1379 C C . ASN A 1 173 ? 1.404 5.616 3.729 1.00 91.00 173 ASN A C 1
ATOM 1381 O O . ASN A 1 173 ? 1.626 6.591 4.445 1.00 91.00 173 ASN A O 1
ATOM 1385 N N . HIS A 1 174 ? 2.079 5.387 2.606 1.00 97.31 174 HIS A N 1
ATOM 1386 C CA . HIS A 1 174 ? 3.106 6.301 2.122 1.00 97.31 174 HIS A CA 1
ATOM 1387 C C . HIS A 1 174 ? 2.550 7.662 1.706 1.00 97.31 174 HIS A C 1
ATOM 1389 O O . HIS A 1 174 ? 3.347 8.561 1.457 1.00 97.31 174 HIS A O 1
ATOM 1395 N N . PHE A 1 175 ? 1.225 7.799 1.597 1.00 98.50 175 PHE A N 1
ATOM 1396 C CA . PHE A 1 175 ? 0.522 9.021 1.237 1.00 98.50 175 PHE A CA 1
ATOM 1397 C C . PHE A 1 175 ? -0.801 9.124 2.002 1.00 98.50 175 PHE A C 1
ATOM 1399 O O . PHE A 1 175 ? -1.599 8.190 1.976 1.00 98.50 175 PHE A O 1
ATOM 1406 N N . VAL A 1 176 ? -1.066 10.272 2.624 1.00 98.69 176 VAL A N 1
ATOM 1407 C CA . VAL A 1 176 ? -2.400 10.657 3.117 1.00 98.69 176 VAL A CA 1
ATOM 1408 C C . VAL A 1 176 ? -2.545 12.165 2.935 1.00 98.69 176 VAL A C 1
ATOM 1410 O O . VAL A 1 176 ? -1.631 12.912 3.280 1.00 98.69 176 VAL A O 1
ATOM 1413 N N . ALA A 1 177 ? -3.678 12.621 2.409 1.00 98.81 177 ALA A N 1
ATOM 1414 C CA . ALA A 1 177 ? -3.999 14.041 2.307 1.00 98.81 177 ALA A CA 1
ATOM 1415 C C . ALA A 1 177 ? -5.289 14.349 3.055 1.00 98.81 177 ALA A C 1
ATOM 1417 O O . ALA A 1 177 ? -6.237 13.569 2.969 1.00 98.81 177 ALA A O 1
ATOM 1418 N N . SER A 1 178 ? -5.349 15.487 3.743 1.00 98.62 178 SER A N 1
ATOM 1419 C CA . SER A 1 178 ? -6.590 15.950 4.357 1.00 98.62 178 SER A CA 1
ATOM 1420 C C . SER A 1 178 ? -6.643 17.462 4.526 1.00 98.62 178 SER A C 1
ATOM 1422 O O . SER A 1 178 ? -5.625 18.163 4.535 1.00 98.62 178 SER A O 1
ATOM 1424 N N . ARG A 1 179 ? -7.860 17.961 4.738 1.00 98.06 179 ARG A N 1
ATOM 1425 C CA . ARG A 1 179 ? -8.070 19.258 5.385 1.00 98.06 179 ARG A CA 1
ATOM 1426 C C . ARG A 1 179 ? -7.589 19.210 6.833 1.00 98.06 179 ARG A C 1
ATOM 1428 O O . ARG A 1 179 ? -7.567 18.141 7.453 1.00 98.06 179 ARG A O 1
ATOM 1435 N N . LYS A 1 180 ? -7.197 20.365 7.371 1.00 97.62 180 LYS A N 1
ATOM 1436 C CA . LYS A 1 180 ? -6.916 20.470 8.808 1.00 97.62 180 LYS A CA 1
ATOM 1437 C C . LYS A 1 180 ? -8.185 20.240 9.626 1.00 97.62 180 LYS A C 1
ATOM 1439 O O . LYS A 1 180 ? -9.293 20.500 9.159 1.00 97.62 180 LYS A O 1
ATOM 1444 N N . SER A 1 181 ? -8.002 19.798 10.862 1.00 97.44 181 SER A N 1
ATOM 1445 C CA . SER A 1 181 ? -9.066 19.516 11.830 1.00 97.44 181 SER A CA 1
ATOM 1446 C C . SER A 1 181 ? -10.073 18.461 11.359 1.00 97.44 181 SER A C 1
ATOM 1448 O O . SER A 1 181 ? -11.213 18.436 11.821 1.00 97.44 181 SER A O 1
ATOM 1450 N N . ASP A 1 182 ? -9.657 17.577 10.448 1.00 98.38 182 ASP A N 1
ATOM 1451 C CA . ASP A 1 182 ? -10.510 16.507 9.947 1.00 98.38 182 ASP A CA 1
ATOM 1452 C C . ASP A 1 182 ? -10.875 15.509 11.072 1.00 98.38 182 ASP A C 1
ATOM 1454 O O . ASP A 1 182 ? -9.985 14.988 11.762 1.00 98.38 182 ASP A O 1
ATOM 1458 N N . PRO A 1 183 ? -12.174 15.220 11.284 1.00 97.81 183 PRO A N 1
ATOM 1459 C CA . PRO A 1 183 ? -12.628 14.388 12.394 1.00 97.81 183 PRO A CA 1
ATOM 1460 C C . PRO A 1 183 ? -12.224 12.914 12.259 1.00 97.81 183 PRO A C 1
ATOM 1462 O O . PRO A 1 183 ? -12.037 12.239 13.279 1.00 97.81 183 PRO A O 1
ATOM 1465 N N . PHE A 1 184 ? -12.083 12.393 11.040 1.00 98.50 184 PHE A N 1
ATOM 1466 C CA . PHE A 1 184 ? -11.639 11.019 10.825 1.00 98.50 184 PHE A CA 1
ATOM 1467 C C . PHE A 1 184 ? -10.137 10.901 11.096 1.00 98.50 184 PHE A C 1
ATOM 1469 O O . PHE A 1 184 ? -9.718 10.014 11.844 1.00 98.50 184 PHE A O 1
ATOM 1476 N N . ILE A 1 185 ? -9.337 11.844 10.582 1.00 98.62 185 ILE A N 1
ATOM 1477 C CA . ILE A 1 185 ? -7.886 11.900 10.829 1.00 98.62 185 ILE A CA 1
ATOM 1478 C C . ILE A 1 185 ? -7.580 12.016 12.324 1.00 98.62 185 ILE A C 1
ATOM 1480 O O . ILE A 1 185 ? -6.700 11.307 12.814 1.00 98.62 185 ILE A O 1
ATOM 1484 N N . LYS A 1 186 ? -8.342 12.826 13.073 1.00 97.69 186 LYS A N 1
ATOM 1485 C CA . LYS A 1 186 ? -8.186 12.933 14.533 1.00 97.69 186 LYS A CA 1
ATOM 1486 C C . LYS A 1 186 ? -8.340 11.588 15.233 1.00 97.69 186 LYS A C 1
ATOM 1488 O O . LYS A 1 186 ? -7.485 11.203 16.023 1.00 97.69 186 LYS A O 1
ATOM 1493 N N . ARG A 1 187 ? -9.416 10.857 14.926 1.00 98.00 187 ARG A N 1
ATOM 1494 C CA . ARG A 1 187 ? -9.698 9.547 15.536 1.00 98.00 187 ARG A CA 1
ATOM 1495 C C . ARG A 1 187 ? -8.658 8.508 15.143 1.00 98.00 187 ARG A C 1
ATOM 1497 O O . ARG A 1 187 ? -8.288 7.677 15.968 1.00 98.00 187 ARG A O 1
ATOM 1504 N N . TRP A 1 188 ? -8.191 8.551 13.896 1.00 98.44 188 TRP A N 1
ATOM 1505 C CA . TRP A 1 188 ? -7.162 7.637 13.401 1.00 98.44 188 TRP A CA 1
ATOM 1506 C C . TRP A 1 188 ? -5.848 7.852 14.147 1.00 98.44 188 TRP A C 1
ATOM 1508 O O . TRP A 1 188 ? -5.268 6.891 14.659 1.00 98.44 188 TRP A O 1
ATOM 1518 N N . HIS A 1 189 ? -5.452 9.117 14.295 1.00 98.44 189 HIS A N 1
ATOM 1519 C CA . HIS A 1 189 ? -4.293 9.518 15.081 1.00 98.44 189 HIS A CA 1
ATOM 1520 C C . HIS A 1 189 ? -4.429 9.105 16.549 1.00 98.44 189 HIS A C 1
ATOM 1522 O O . HIS A 1 189 ? -3.578 8.389 17.069 1.00 98.44 189 HIS A O 1
ATOM 1528 N N . ASP A 1 190 ? -5.532 9.472 17.203 1.00 97.50 190 ASP A N 1
ATOM 1529 C CA . ASP A 1 190 ? -5.770 9.177 18.621 1.00 97.50 190 ASP A CA 1
ATOM 1530 C C . ASP A 1 190 ? -5.726 7.680 18.924 1.00 97.50 190 ASP A C 1
ATOM 1532 O O . ASP A 1 190 ? -5.123 7.262 19.916 1.00 97.50 190 ASP A O 1
ATOM 1536 N N . LEU A 1 191 ? -6.350 6.863 18.068 1.00 97.31 191 LEU A N 1
ATOM 1537 C CA . LEU A 1 191 ? -6.324 5.413 18.210 1.00 97.31 191 LEU A CA 1
ATOM 1538 C C . LEU A 1 191 ? -4.890 4.892 18.096 1.00 97.31 191 LEU A C 1
ATOM 1540 O O . LEU A 1 191 ? -4.466 4.100 18.934 1.00 97.31 191 LEU A O 1
ATOM 1544 N N . PHE A 1 192 ? -4.122 5.363 17.113 1.00 97.88 192 PHE A N 1
ATOM 1545 C CA . PHE A 1 192 ? -2.738 4.932 16.941 1.00 97.88 192 PHE A CA 1
ATOM 1546 C C . PHE A 1 192 ? -1.843 5.329 18.123 1.00 97.88 192 PHE A C 1
ATOM 1548 O O . PHE A 1 192 ? -1.135 4.477 18.660 1.00 97.88 192 PHE A O 1
ATOM 1555 N N . ILE A 1 193 ? -1.931 6.572 18.606 1.00 98.00 193 ILE A N 1
ATOM 1556 C CA . ILE A 1 193 ? -1.175 7.020 19.788 1.00 98.00 193 ILE A CA 1
ATOM 1557 C C . ILE A 1 193 ? -1.600 6.255 21.046 1.00 98.00 193 ILE A C 1
ATOM 1559 O O . ILE A 1 193 ? -0.762 5.929 21.888 1.00 98.00 193 ILE A O 1
ATOM 1563 N N . HIS A 1 194 ? -2.886 5.914 21.174 1.00 96.06 194 HIS A N 1
ATOM 1564 C CA . HIS A 1 194 ? -3.371 5.084 22.272 1.00 96.06 194 HIS A CA 1
ATOM 1565 C C . HIS A 1 194 ? -2.711 3.701 22.290 1.00 96.06 194 HIS A C 1
ATOM 1567 O O . HIS A 1 194 ? -2.303 3.257 23.364 1.00 96.06 194 HIS A O 1
ATOM 1573 N N . LEU A 1 195 ? -2.582 3.039 21.133 1.00 96.38 195 LEU A N 1
ATOM 1574 C CA . LEU A 1 195 ? -1.933 1.725 21.050 1.00 96.38 195 LEU A CA 1
ATOM 1575 C C . LEU A 1 195 ? -0.479 1.769 21.535 1.00 96.38 195 LEU A C 1
ATOM 1577 O O . LEU A 1 195 ? -0.019 0.824 22.162 1.00 96.38 195 LEU A O 1
ATOM 1581 N N . TRP A 1 196 ? 0.222 2.878 21.303 1.00 96.81 196 TRP A N 1
ATOM 1582 C CA . TRP A 1 196 ? 1.635 3.036 21.652 1.00 96.81 196 TRP A CA 1
ATOM 1583 C C . TRP A 1 196 ? 1.914 3.389 23.119 1.00 96.81 196 TRP A C 1
ATOM 1585 O O . TRP A 1 196 ? 3.077 3.510 23.514 1.00 96.81 196 TRP A O 1
ATOM 1595 N N . LYS A 1 197 ? 0.888 3.543 23.965 1.00 94.88 197 LYS A N 1
ATOM 1596 C CA . LYS A 1 197 ? 1.088 3.847 25.390 1.00 94.88 197 LYS A CA 1
ATOM 1597 C C . LYS A 1 197 ? 1.870 2.733 26.085 1.00 94.88 197 LYS A C 1
ATOM 1599 O O . LYS A 1 197 ? 1.403 1.606 26.183 1.00 94.88 197 LYS A O 1
ATOM 1604 N N . GLY A 1 198 ? 3.042 3.076 26.617 1.00 94.56 198 GLY A N 1
ATOM 1605 C CA . GLY A 1 198 ? 3.928 2.124 27.295 1.00 94.56 198 GLY A CA 1
ATOM 1606 C C . GLY A 1 198 ? 4.791 1.270 26.359 1.00 94.56 198 GLY A C 1
ATOM 1607 O O . GLY A 1 198 ? 5.534 0.427 26.853 1.00 94.56 198 GLY A O 1
ATOM 1608 N N . HIS A 1 199 ? 4.739 1.503 25.045 1.00 96.94 199 HIS A N 1
ATOM 1609 C CA . HIS A 1 199 ? 5.556 0.803 24.054 1.00 96.94 199 HIS A CA 1
ATOM 1610 C C . HIS A 1 199 ? 6.737 1.665 23.588 1.00 96.94 199 HIS A C 1
ATOM 1612 O O . HIS A 1 199 ? 6.604 2.871 23.383 1.00 96.94 199 HIS A O 1
ATOM 1618 N N . THR A 1 200 ? 7.894 1.034 23.373 1.00 97.19 200 THR A N 1
ATOM 1619 C CA . THR A 1 200 ? 9.070 1.636 22.709 1.00 97.19 200 THR A CA 1
ATOM 1620 C C . THR A 1 200 ? 9.279 1.106 21.289 1.00 97.19 200 THR A C 1
ATOM 1622 O O . THR A 1 200 ? 10.041 1.687 20.518 1.00 97.19 200 THR A O 1
ATOM 1625 N N . ASN A 1 201 ? 8.561 0.047 20.912 1.00 96.50 201 ASN A N 1
ATOM 1626 C CA . ASN A 1 201 ? 8.544 -0.548 19.581 1.00 96.50 201 ASN A CA 1
ATOM 1627 C C . ASN A 1 201 ? 7.170 -1.189 19.300 1.00 96.50 201 ASN A C 1
ATOM 1629 O O . ASN A 1 201 ? 6.324 -1.300 20.183 1.00 96.50 201 ASN A O 1
ATOM 1633 N N . HIS A 1 202 ? 6.969 -1.626 18.058 1.00 94.69 202 HIS A N 1
ATOM 1634 C CA . HIS A 1 202 ? 5.713 -2.206 17.576 1.00 94.69 202 HIS A CA 1
ATOM 1635 C C . HIS A 1 202 ? 5.303 -3.577 18.146 1.00 94.69 202 HIS A C 1
ATOM 1637 O O . HIS A 1 202 ? 4.181 -4.013 17.879 1.00 94.69 202 HIS A O 1
ATOM 1643 N N . HIS A 1 203 ? 6.160 -4.281 18.890 1.00 94.44 203 HIS A N 1
ATOM 1644 C CA . HIS A 1 203 ? 5.817 -5.620 19.372 1.00 94.44 203 HIS A CA 1
ATOM 1645 C C . HIS A 1 203 ? 4.659 -5.571 20.377 1.00 94.44 203 HIS A C 1
ATOM 1647 O O . HIS A 1 203 ? 4.639 -4.740 21.289 1.00 94.44 203 HIS A O 1
ATOM 1653 N N . GLY A 1 204 ? 3.709 -6.492 20.227 1.00 93.69 204 GLY A N 1
ATOM 1654 C CA . GLY A 1 204 ? 2.556 -6.639 21.114 1.00 93.69 204 GLY A CA 1
ATOM 1655 C C . GLY A 1 204 ? 1.422 -5.652 20.837 1.00 93.69 204 GLY A C 1
ATOM 1656 O O . GLY A 1 204 ? 0.357 -5.781 21.437 1.00 93.69 204 GLY A O 1
ATOM 1657 N N . LEU A 1 205 ? 1.582 -4.692 19.913 1.00 95.19 205 LEU A N 1
ATOM 1658 C CA . LEU A 1 205 ? 0.521 -3.722 19.603 1.00 95.19 205 LEU A CA 1
ATOM 1659 C C . LEU A 1 205 ? -0.758 -4.407 19.108 1.00 95.19 205 LEU A C 1
ATOM 1661 O O . LEU A 1 205 ? -1.862 -3.956 19.416 1.00 95.19 205 LEU A O 1
ATOM 1665 N N . ILE A 1 206 ? -0.624 -5.516 18.375 1.00 94.56 206 ILE A N 1
ATOM 1666 C CA . ILE A 1 206 ? -1.770 -6.266 17.850 1.00 94.56 206 ILE A CA 1
ATOM 1667 C C . ILE A 1 206 ? -2.519 -7.037 18.937 1.00 94.56 206 ILE A C 1
ATOM 1669 O O . ILE A 1 206 ? -3.631 -7.488 18.706 1.00 94.56 206 ILE A O 1
ATOM 1673 N N . GLU A 1 207 ? -1.949 -7.194 20.130 1.00 93.25 207 GLU A N 1
ATOM 1674 C CA . GLU A 1 207 ? -2.613 -7.864 21.255 1.00 93.25 207 GLU A CA 1
ATOM 1675 C C . GLU A 1 207 ? -3.646 -6.949 21.921 1.00 93.25 207 GLU A C 1
ATOM 1677 O O . GLU A 1 207 ? -4.521 -7.414 22.655 1.00 93.25 207 GLU A O 1
ATOM 1682 N N . ASN A 1 208 ? -3.593 -5.645 21.628 1.00 94.12 208 ASN A N 1
ATOM 1683 C CA . ASN A 1 208 ? -4.591 -4.702 22.092 1.00 94.12 208 ASN A CA 1
ATOM 1684 C C . ASN A 1 208 ? -5.980 -5.077 21.523 1.00 94.12 208 ASN A C 1
ATOM 1686 O O . ASN A 1 208 ? -6.132 -5.176 20.300 1.00 94.12 208 ASN A O 1
ATOM 1690 N N . PRO A 1 209 ? -7.027 -5.222 22.363 1.00 91.69 209 PRO A N 1
ATOM 1691 C CA . PRO A 1 209 ? -8.370 -5.611 21.919 1.00 91.69 209 PRO A CA 1
ATOM 1692 C C . PRO A 1 209 ? -8.953 -4.737 20.802 1.00 91.69 209 PRO A C 1
ATOM 1694 O O . PRO A 1 209 ? -9.782 -5.202 20.015 1.00 91.69 209 PRO A O 1
ATOM 1697 N N . LEU A 1 210 ? -8.510 -3.480 20.703 1.00 90.81 210 LEU A N 1
ATOM 1698 C CA . LEU A 1 210 ? -8.944 -2.560 19.658 1.00 90.81 210 LEU A CA 1
ATOM 1699 C C . LEU A 1 210 ? -8.479 -2.994 18.270 1.00 90.81 210 LEU A C 1
ATOM 1701 O O . LEU A 1 210 ? -9.192 -2.742 17.305 1.00 90.81 210 LEU A O 1
ATOM 1705 N N . VAL A 1 211 ? -7.356 -3.698 18.149 1.00 93.62 211 VAL A N 1
ATOM 1706 C CA . VAL A 1 211 ? -6.793 -4.134 16.860 1.00 93.62 211 VAL A CA 1
ATOM 1707 C C . VAL A 1 211 ? -6.501 -5.634 16.775 1.00 93.62 211 VAL A C 1
ATOM 1709 O O . VAL A 1 211 ? -6.028 -6.099 15.744 1.00 93.62 211 VAL A O 1
ATOM 1712 N N . ALA A 1 212 ? -6.888 -6.421 17.783 1.00 92.38 212 ALA A N 1
ATOM 1713 C CA . ALA A 1 212 ? -6.653 -7.869 17.841 1.00 92.38 212 ALA A CA 1
ATOM 1714 C C . ALA A 1 212 ? -7.240 -8.685 16.679 1.00 92.38 212 ALA A C 1
ATOM 1716 O O . ALA A 1 212 ? -6.740 -9.761 16.365 1.00 92.38 212 ALA A O 1
ATOM 1717 N N . PHE A 1 213 ? -8.246 -8.159 15.976 1.00 88.75 213 PHE A N 1
ATOM 1718 C CA . PHE A 1 213 ? -8.741 -8.759 14.731 1.00 88.75 213 PHE A CA 1
ATOM 1719 C C . PHE A 1 213 ? -7.662 -8.830 13.631 1.00 88.75 213 PHE A C 1
ATOM 1721 O O . PHE A 1 213 ? -7.721 -9.698 12.760 1.00 88.75 213 PHE A O 1
ATOM 1728 N N . GLY A 1 214 ? -6.657 -7.949 13.689 1.00 88.56 214 GLY A N 1
ATOM 1729 C CA . GLY A 1 214 ? -5.492 -7.946 12.810 1.00 88.56 214 GLY A CA 1
ATOM 1730 C C . GLY A 1 214 ? -4.705 -9.257 12.860 1.00 88.56 214 GLY A C 1
ATOM 1731 O O . GLY A 1 214 ? -4.162 -9.673 11.844 1.00 88.56 214 GLY A O 1
ATOM 1732 N N . ALA A 1 215 ? -4.696 -9.953 14.004 1.00 88.75 215 ALA A N 1
ATOM 1733 C CA . ALA A 1 215 ? -3.941 -11.196 14.181 1.00 88.75 215 ALA A CA 1
ATOM 1734 C C . ALA A 1 215 ? -4.452 -12.354 13.306 1.00 88.75 215 ALA A C 1
ATOM 1736 O O . ALA A 1 215 ? -3.713 -13.301 13.060 1.00 88.75 215 ALA A O 1
ATOM 1737 N N . ASN A 1 216 ? -5.693 -12.262 12.819 1.00 84.50 216 ASN A N 1
ATOM 1738 C CA . ASN A 1 216 ? -6.297 -13.258 11.935 1.00 84.50 216 ASN A CA 1
ATOM 1739 C C . ASN A 1 216 ? -6.072 -12.955 10.445 1.00 84.50 216 ASN A C 1
ATOM 1741 O O . ASN A 1 216 ? -6.615 -13.659 9.595 1.00 84.50 216 ASN A O 1
ATOM 1745 N N . HIS A 1 217 ? -5.336 -11.892 10.106 1.00 83.69 217 HIS A N 1
ATOM 1746 C CA . HIS A 1 217 ? -5.046 -11.581 8.710 1.00 83.69 217 HIS A CA 1
ATOM 1747 C C . HIS A 1 217 ? -4.008 -12.551 8.143 1.00 83.69 217 HIS A C 1
ATOM 1749 O O . HIS A 1 217 ? -3.015 -12.875 8.791 1.00 83.69 217 HIS A O 1
ATOM 1755 N N . SER A 1 218 ? -4.222 -12.957 6.894 1.00 87.69 218 SER A N 1
ATOM 1756 C CA . SER A 1 218 ? -3.240 -13.650 6.065 1.00 87.69 218 SER A CA 1
ATOM 1757 C C . SER A 1 218 ? -2.824 -12.757 4.891 1.00 87.69 218 SER A C 1
ATOM 1759 O O . SER A 1 218 ? -3.364 -11.668 4.676 1.00 87.69 218 SER A O 1
ATOM 1761 N N . PHE A 1 219 ? -1.868 -13.228 4.094 1.00 86.56 219 PHE A N 1
ATOM 1762 C CA . PHE A 1 219 ? -1.479 -12.562 2.850 1.00 86.56 219 PHE A CA 1
ATOM 1763 C C . PHE A 1 219 ? -2.390 -12.913 1.660 1.00 86.56 219 PHE A C 1
ATOM 1765 O O . PHE A 1 219 ? -2.157 -12.413 0.561 1.00 86.56 219 PHE A O 1
ATOM 1772 N N . ASP A 1 220 ? -3.435 -13.727 1.848 1.00 87.50 220 ASP A N 1
ATOM 1773 C CA . ASP A 1 220 ? -4.278 -14.216 0.747 1.00 87.50 220 ASP A CA 1
ATOM 1774 C C . ASP A 1 220 ? -5.021 -13.081 0.051 1.00 87.50 220 ASP A C 1
ATOM 1776 O O . ASP A 1 220 ? -4.948 -12.957 -1.167 1.00 87.50 220 ASP A O 1
ATOM 1780 N N . THR A 1 221 ? -5.657 -12.185 0.811 1.00 85.12 221 THR A N 1
ATOM 1781 C CA . THR A 1 221 ? -6.356 -11.021 0.242 1.00 85.12 221 THR A CA 1
ATOM 1782 C C . THR A 1 221 ? -5.393 -10.086 -0.491 1.00 85.12 221 THR A C 1
ATOM 1784 O O . THR A 1 221 ? -5.746 -9.532 -1.532 1.00 85.12 221 THR A O 1
ATOM 1787 N N . SER A 1 222 ? -4.161 -9.948 0.015 1.00 89.56 222 SER A N 1
ATOM 1788 C CA . SER A 1 222 ? -3.097 -9.182 -0.645 1.00 89.56 222 SER A CA 1
ATOM 1789 C C . SER A 1 222 ? -2.753 -9.794 -2.004 1.00 89.56 222 SER A C 1
ATOM 1791 O O . SER A 1 222 ? -2.814 -9.100 -3.019 1.00 89.56 222 SER A O 1
ATOM 1793 N N . ARG A 1 223 ? -2.482 -11.106 -2.047 1.00 89.44 223 ARG A N 1
ATOM 1794 C CA . ARG A 1 223 ? -2.176 -11.845 -3.283 1.00 89.44 223 ARG A CA 1
ATOM 1795 C C . ARG A 1 223 ? -3.335 -11.843 -4.273 1.00 89.44 223 ARG A C 1
ATOM 1797 O O . ARG A 1 223 ? -3.132 -11.532 -5.442 1.00 89.44 223 ARG A O 1
ATOM 1804 N N . ALA A 1 224 ? -4.553 -12.106 -3.802 1.00 87.69 224 ALA A N 1
ATOM 1805 C CA . ALA A 1 224 ? -5.771 -12.067 -4.612 1.00 87.69 224 ALA A CA 1
ATOM 1806 C C . ALA A 1 224 ? -6.034 -10.676 -5.215 1.00 87.69 224 ALA A C 1
ATOM 1808 O O . ALA A 1 224 ? -6.700 -10.560 -6.242 1.00 87.69 224 ALA A O 1
ATOM 1809 N N . SER A 1 225 ? -5.480 -9.628 -4.600 1.00 88.38 225 SER A N 1
ATOM 1810 C CA . SER A 1 225 ? -5.556 -8.243 -5.075 1.00 88.38 225 SER A CA 1
ATOM 1811 C C . SER A 1 225 ? -4.311 -7.803 -5.860 1.00 88.38 225 SER A C 1
ATOM 1813 O O . SER A 1 225 ? -4.124 -6.612 -6.084 1.00 88.38 225 SER A O 1
ATOM 1815 N N . ASN A 1 226 ? -3.475 -8.747 -6.310 1.00 90.88 226 ASN A N 1
ATOM 1816 C CA . ASN A 1 226 ? -2.241 -8.532 -7.081 1.00 90.88 226 ASN A CA 1
ATOM 1817 C C . ASN A 1 226 ? -1.091 -7.839 -6.324 1.00 90.88 226 ASN A C 1
ATOM 1819 O O . ASN A 1 226 ? -0.156 -7.331 -6.945 1.00 90.88 226 ASN A O 1
ATOM 1823 N N . PHE A 1 227 ? -1.117 -7.860 -4.991 1.00 91.75 227 PHE A N 1
ATOM 1824 C CA . PHE A 1 227 ? -0.017 -7.408 -4.135 1.00 91.75 227 PHE A CA 1
ATOM 1825 C C . PHE A 1 227 ? 0.734 -8.620 -3.574 1.00 91.75 227 PHE A C 1
ATOM 1827 O O . PHE A 1 227 ? 0.579 -8.990 -2.405 1.00 91.75 227 PHE A O 1
ATOM 1834 N N . ASP A 1 228 ? 1.517 -9.261 -4.442 1.00 90.00 228 ASP A N 1
ATOM 1835 C CA . ASP A 1 228 ? 2.276 -10.480 -4.143 1.00 90.00 228 ASP A CA 1
ATOM 1836 C C . ASP A 1 228 ? 3.662 -10.165 -3.559 1.00 90.00 228 ASP A C 1
ATOM 1838 O O . ASP A 1 228 ? 4.698 -10.259 -4.221 1.00 90.00 228 ASP A O 1
ATOM 1842 N N . TRP A 1 229 ? 3.661 -9.699 -2.311 1.00 88.69 229 TRP A N 1
ATOM 1843 C CA . TRP A 1 229 ? 4.878 -9.409 -1.560 1.00 88.69 229 TRP A CA 1
ATOM 1844 C C . TRP A 1 229 ? 5.599 -10.694 -1.148 1.00 88.69 229 TRP A C 1
ATOM 1846 O O . TRP A 1 229 ? 4.993 -11.615 -0.603 1.00 88.69 229 TRP A O 1
ATOM 1856 N N . ASP A 1 230 ? 6.922 -10.712 -1.287 1.00 90.31 230 ASP A N 1
ATOM 1857 C CA . ASP A 1 230 ? 7.781 -11.816 -0.859 1.00 90.31 230 ASP A CA 1
ATOM 1858 C C . ASP A 1 230 ? 8.163 -11.700 0.629 1.00 90.31 230 ASP A C 1
ATOM 1860 O O . ASP A 1 230 ? 9.340 -11.744 1.002 1.00 90.31 230 ASP A O 1
ATOM 1864 N N . PHE A 1 231 ? 7.170 -11.505 1.500 1.00 91.69 231 PHE A N 1
ATOM 1865 C CA . PHE A 1 231 ? 7.408 -11.393 2.938 1.00 91.69 231 PHE A CA 1
ATOM 1866 C C . PHE A 1 231 ? 8.073 -12.662 3.492 1.00 91.69 231 PHE A C 1
ATOM 1868 O O . PHE A 1 231 ? 7.633 -13.779 3.234 1.00 91.69 231 PHE A O 1
ATOM 1875 N N . LYS A 1 232 ? 9.135 -12.483 4.286 1.00 93.56 232 LYS A N 1
ATOM 1876 C CA . LYS A 1 232 ? 9.829 -13.564 5.012 1.00 93.56 232 LYS A CA 1
ATOM 1877 C C . LYS A 1 232 ? 9.403 -13.692 6.474 1.00 93.56 232 LYS A C 1
ATOM 1879 O O . LYS A 1 232 ? 9.907 -14.556 7.185 1.00 93.56 232 LYS A O 1
ATOM 1884 N N . VAL A 1 233 ? 8.557 -12.776 6.931 1.00 92.56 233 VAL A N 1
ATOM 1885 C CA . VAL A 1 233 ? 7.963 -12.765 8.268 1.00 92.56 233 VAL A CA 1
ATOM 1886 C C . VAL A 1 233 ? 6.485 -13.118 8.159 1.00 92.56 233 VAL A C 1
ATOM 1888 O O . VAL A 1 233 ? 5.883 -12.981 7.092 1.00 92.56 233 VAL A O 1
ATOM 1891 N N . ASP A 1 234 ? 5.897 -13.581 9.254 1.00 92.25 234 ASP A N 1
ATOM 1892 C CA . ASP A 1 234 ? 4.478 -13.911 9.299 1.00 92.25 234 ASP A CA 1
ATOM 1893 C C . ASP A 1 234 ? 3.585 -12.656 9.193 1.00 92.25 234 ASP A C 1
ATOM 1895 O O . ASP A 1 234 ? 4.017 -11.517 9.405 1.00 92.25 234 ASP A O 1
ATOM 1899 N N . ALA A 1 235 ? 2.307 -12.869 8.872 1.00 91.75 235 ALA A N 1
ATOM 1900 C CA . ALA A 1 235 ? 1.347 -11.786 8.694 1.00 91.75 235 ALA A CA 1
ATOM 1901 C C . ALA A 1 235 ? 1.105 -10.974 9.976 1.00 91.75 235 ALA A C 1
ATOM 1903 O O . ALA A 1 235 ? 0.931 -9.761 9.878 1.00 91.75 235 ALA A O 1
ATOM 1904 N N . LYS A 1 236 ? 1.162 -11.588 11.169 1.00 92.56 236 LYS A N 1
ATOM 1905 C CA . LYS A 1 236 ? 1.013 -10.865 12.444 1.00 92.56 236 LYS A CA 1
ATOM 1906 C C . LYS A 1 236 ? 2.132 -9.833 12.589 1.00 92.56 236 LYS A C 1
ATOM 1908 O O . LYS A 1 236 ? 1.838 -8.675 12.879 1.00 92.56 236 LYS A O 1
ATOM 1913 N N . THR A 1 237 ? 3.375 -10.219 12.302 1.00 92.88 237 THR A N 1
ATOM 1914 C CA . THR A 1 237 ? 4.534 -9.311 12.320 1.00 92.88 237 THR A CA 1
ATOM 1915 C C . THR A 1 237 ? 4.347 -8.132 11.356 1.00 92.88 237 THR A C 1
ATOM 1917 O O . THR A 1 237 ? 4.588 -6.982 11.727 1.00 92.88 237 THR A O 1
ATOM 1920 N N . VAL A 1 238 ? 3.865 -8.378 10.129 1.00 94.06 238 VAL A N 1
ATOM 1921 C CA . VAL A 1 238 ? 3.573 -7.290 9.173 1.00 94.06 238 VAL A CA 1
ATOM 1922 C C . VAL A 1 238 ? 2.473 -6.373 9.705 1.00 94.06 238 VAL A C 1
ATOM 1924 O O . VAL A 1 238 ? 2.635 -5.158 9.662 1.00 94.06 238 VAL A O 1
ATOM 1927 N N . MET A 1 239 ? 1.386 -6.929 10.240 1.00 94.31 239 MET A N 1
ATOM 1928 C CA . MET A 1 239 ? 0.245 -6.169 10.761 1.00 94.31 239 MET A CA 1
ATOM 1929 C C . MET A 1 239 ? 0.606 -5.322 11.991 1.00 94.31 239 MET A C 1
ATOM 1931 O O . MET A 1 239 ? 0.133 -4.193 12.110 1.00 94.31 239 MET A O 1
ATOM 1935 N N . GLU A 1 240 ? 1.489 -5.807 12.870 1.00 93.62 240 GLU A N 1
ATOM 1936 C CA . GLU A 1 240 ? 2.080 -4.996 13.947 1.00 93.62 240 GLU A CA 1
ATOM 1937 C C . GLU A 1 240 ? 2.928 -3.852 13.388 1.00 93.62 240 GLU A C 1
ATOM 1939 O O . GLU A 1 240 ? 2.793 -2.701 13.821 1.00 93.62 240 GLU A O 1
ATOM 1944 N N . TYR A 1 241 ? 3.769 -4.156 12.392 1.00 94.94 241 TYR A N 1
ATOM 1945 C CA . TYR A 1 241 ? 4.609 -3.166 11.725 1.00 94.94 241 TYR A CA 1
ATOM 1946 C C . TYR A 1 241 ? 3.777 -2.044 11.086 1.00 94.94 241 TYR A C 1
ATOM 1948 O O . TYR A 1 241 ? 4.160 -0.883 11.213 1.00 94.94 241 TYR A O 1
ATOM 1956 N N . ILE A 1 242 ? 2.622 -2.363 10.488 1.00 95.06 242 ILE A N 1
ATOM 1957 C CA . ILE A 1 242 ? 1.681 -1.391 9.903 1.00 95.06 242 ILE A CA 1
ATOM 1958 C C . ILE A 1 242 ? 0.485 -1.075 10.812 1.00 95.06 242 ILE A C 1
ATOM 1960 O O . ILE A 1 242 ? -0.599 -0.774 10.320 1.00 95.06 242 ILE A O 1
ATOM 1964 N N . SER A 1 243 ? 0.641 -1.118 12.136 1.00 95.81 243 SER A N 1
ATOM 1965 C CA . SER A 1 243 ? -0.476 -0.981 13.090 1.00 95.81 243 SER A CA 1
ATOM 1966 C C . SER A 1 243 ? -1.350 0.269 12.903 1.00 95.81 243 SER A C 1
ATOM 1968 O O . SER A 1 243 ? -2.547 0.207 13.172 1.00 95.81 243 SER A O 1
ATOM 1970 N N . GLN A 1 244 ? -0.836 1.376 12.358 1.00 96.50 244 GLN A N 1
ATOM 1971 C CA . GLN A 1 244 ? -1.701 2.508 11.999 1.00 96.50 244 GLN A CA 1
ATOM 1972 C C . GLN A 1 244 ? -2.708 2.166 10.875 1.00 96.50 244 GLN A C 1
ATOM 1974 O O . GLN A 1 244 ? -3.821 2.692 10.878 1.00 96.50 244 GLN A O 1
ATOM 1979 N N . VAL A 1 245 ? -2.368 1.267 9.938 1.00 97.81 245 VAL A N 1
ATOM 1980 C CA . VAL A 1 245 ? -3.293 0.778 8.898 1.00 97.81 245 VAL A CA 1
ATOM 1981 C C . VAL A 1 245 ? -4.383 -0.065 9.553 1.00 97.81 245 VAL A C 1
ATOM 1983 O O . VAL A 1 245 ? -5.549 0.057 9.190 1.00 97.81 245 VAL A O 1
ATOM 1986 N N . LEU A 1 246 ? -4.049 -0.852 10.584 1.00 96.62 246 LEU A N 1
ATOM 1987 C CA . LEU A 1 246 ? -5.062 -1.543 11.390 1.00 96.62 246 LEU A CA 1
ATOM 1988 C C . LEU A 1 246 ? -5.987 -0.556 12.109 1.00 96.62 246 LEU A C 1
ATOM 1990 O O . LEU A 1 246 ? -7.193 -0.796 12.166 1.00 96.62 246 LEU A O 1
ATOM 1994 N N . CYS A 1 247 ? -5.456 0.559 12.627 1.00 97.94 247 CYS A N 1
ATOM 1995 C CA . CYS A 1 247 ? -6.278 1.630 13.194 1.00 97.94 247 CYS A CA 1
ATOM 1996 C C . CYS A 1 247 ? -7.242 2.194 12.147 1.00 97.94 247 CYS A C 1
ATOM 1998 O O . CYS A 1 247 ? -8.423 2.365 12.441 1.00 97.94 247 CYS A O 1
ATOM 2000 N N . TRP A 1 248 ? -6.763 2.438 10.923 1.00 98.38 248 TRP A N 1
ATOM 2001 C CA . TRP A 1 248 ? -7.602 2.893 9.814 1.00 98.38 248 TRP A CA 1
ATOM 2002 C C . TRP A 1 248 ? -8.734 1.904 9.529 1.00 98.38 248 TRP A C 1
ATOM 2004 O O . TRP A 1 248 ? -9.906 2.275 9.594 1.00 98.38 248 TRP A O 1
ATOM 2014 N N . ILE A 1 249 ? -8.393 0.628 9.307 1.00 97.12 249 ILE A N 1
ATOM 2015 C CA . ILE A 1 249 ? -9.365 -0.448 9.070 1.00 97.12 249 ILE A CA 1
ATOM 2016 C C . ILE A 1 249 ? -10.380 -0.488 10.213 1.00 97.12 249 ILE A C 1
ATOM 2018 O O . ILE A 1 249 ? -11.583 -0.475 9.961 1.00 97.12 249 ILE A O 1
ATOM 2022 N N . ARG A 1 250 ? -9.927 -0.448 11.473 1.00 95.56 250 ARG A N 1
ATOM 2023 C CA . ARG A 1 250 ? -10.827 -0.441 12.630 1.00 95.56 250 ARG A CA 1
ATOM 2024 C C . ARG A 1 250 ? -11.835 0.699 12.555 1.00 95.56 250 ARG A C 1
ATOM 2026 O O . ARG A 1 250 ? -13.015 0.451 12.784 1.00 95.56 250 ARG A O 1
ATOM 2033 N N . LEU A 1 251 ? -11.405 1.920 12.242 1.00 97.06 251 LEU A N 1
ATOM 2034 C CA . LEU A 1 251 ? -12.321 3.058 12.164 1.00 97.06 251 LEU A CA 1
ATOM 2035 C C . LEU A 1 251 ? -13.364 2.887 11.067 1.00 97.06 251 LEU A C 1
ATOM 2037 O O . LEU A 1 251 ? -14.532 3.163 11.317 1.00 97.06 251 LEU A O 1
ATOM 2041 N N . THR A 1 252 ? -12.998 2.357 9.899 1.00 97.12 252 THR A N 1
ATOM 2042 C CA . THR A 1 252 ? -13.978 2.100 8.823 1.00 97.12 252 THR A CA 1
ATOM 2043 C C . THR A 1 252 ? -15.084 1.108 9.216 1.00 97.12 252 THR A C 1
ATOM 2045 O O . THR A 1 252 ? -16.119 1.051 8.557 1.00 97.12 252 THR A O 1
ATOM 2048 N N . MET A 1 253 ? -14.903 0.352 10.306 1.00 95.19 253 MET A N 1
ATOM 2049 C CA . MET A 1 253 ? -15.901 -0.572 10.851 1.00 95.19 253 MET A CA 1
ATOM 2050 C C . MET A 1 253 ? -16.840 0.080 11.882 1.00 95.19 253 MET A C 1
ATOM 2052 O O . MET A 1 253 ? -17.794 -0.564 12.315 1.00 95.19 253 MET A O 1
ATOM 2056 N N . LEU A 1 254 ? -16.587 1.310 12.340 1.00 94.69 254 LEU A N 1
ATOM 2057 C CA . LEU A 1 254 ? -17.354 1.926 13.431 1.00 94.69 254 LEU A CA 1
ATOM 2058 C C . LEU A 1 254 ? -18.536 2.743 12.899 1.00 94.69 254 LEU A C 1
ATOM 2060 O O . LEU A 1 254 ? -18.344 3.788 12.279 1.00 94.69 254 LEU A O 1
ATOM 2064 N N . GLU A 1 255 ? -19.758 2.299 13.203 1.00 94.00 255 GLU A N 1
ATOM 2065 C CA . GLU A 1 255 ? -20.992 3.062 12.930 1.00 94.00 255 GLU A CA 1
ATOM 2066 C C . GLU A 1 255 ? -21.188 4.212 13.928 1.00 94.00 255 GLU A C 1
ATOM 2068 O O . GLU A 1 255 ? -21.901 5.170 13.655 1.00 94.00 255 GLU A O 1
ATOM 2073 N N . ASP A 1 256 ? -20.553 4.113 15.095 1.00 90.62 256 ASP A N 1
ATOM 2074 C CA . ASP A 1 256 ? -20.487 5.164 16.104 1.00 90.62 256 ASP A CA 1
ATOM 2075 C C . ASP A 1 256 ? -19.124 5.072 16.797 1.00 90.62 256 ASP A C 1
ATOM 2077 O O . ASP A 1 256 ? -18.794 4.067 17.438 1.00 90.62 256 ASP A O 1
ATOM 2081 N N . ALA A 1 257 ? -18.322 6.125 16.654 1.00 87.25 257 ALA A N 1
ATOM 2082 C CA . ALA A 1 257 ? -17.019 6.255 17.292 1.00 87.25 257 ALA A CA 1
ATOM 2083 C C . ALA A 1 257 ? -17.104 6.558 18.800 1.00 87.25 257 ALA A C 1
ATOM 2085 O O . ALA A 1 257 ? -16.066 6.704 19.432 1.00 87.25 257 ALA A O 1
ATOM 2086 N N . GLY A 1 258 ? -18.303 6.634 19.386 1.00 82.50 258 GLY A N 1
ATOM 2087 C CA . GLY A 1 258 ? -18.569 6.887 20.806 1.00 82.50 258 GLY A CA 1
ATOM 2088 C C . GLY A 1 258 ? -19.055 8.306 21.118 1.00 82.50 258 GLY A C 1
ATOM 2089 O O . GLY A 1 258 ? -19.393 8.595 22.267 1.00 82.50 258 GLY A O 1
ATOM 2090 N N . ASP A 1 259 ? -19.128 9.168 20.108 1.00 84.50 259 ASP A N 1
ATOM 2091 C CA . ASP A 1 259 ? -19.639 10.541 20.166 1.00 84.50 259 ASP A CA 1
ATOM 2092 C C . ASP A 1 259 ? -20.705 10.834 19.095 1.00 84.50 259 ASP A C 1
ATOM 2094 O O . ASP A 1 259 ? -21.042 11.991 18.846 1.00 84.50 259 ASP A O 1
ATOM 2098 N N . GLY A 1 260 ? -21.270 9.791 18.481 1.00 88.75 260 GLY A N 1
ATOM 2099 C CA . GLY A 1 260 ? -22.278 9.904 17.429 1.00 88.75 260 GLY A CA 1
ATOM 2100 C C . GLY A 1 260 ? -21.698 10.091 16.026 1.00 88.75 260 GLY A C 1
ATOM 2101 O O . GLY A 1 260 ? -22.465 10.176 15.067 1.00 88.75 260 GLY A O 1
ATOM 2102 N N . PHE A 1 261 ? -20.371 10.138 15.872 1.00 94.25 261 PHE A N 1
ATOM 2103 C CA . PHE A 1 261 ? -19.725 10.193 14.563 1.00 94.25 261 PHE A CA 1
ATOM 2104 C C . PHE A 1 261 ? -19.585 8.789 13.954 1.00 94.25 261 PHE A C 1
ATOM 2106 O O . PHE A 1 261 ? -18.896 7.932 14.511 1.00 94.25 261 PHE A O 1
ATOM 2113 N N . SER A 1 262 ? -20.199 8.558 12.789 1.00 96.62 262 SER A N 1
ATOM 2114 C CA . SER A 1 262 ? -20.040 7.310 12.026 1.00 96.62 262 SER A CA 1
ATOM 2115 C C . SER A 1 262 ? -18.796 7.378 11.144 1.00 96.62 262 SER A C 1
ATOM 2117 O O . SER A 1 262 ? -18.799 8.001 10.081 1.00 96.62 262 SER A O 1
ATOM 2119 N N . CYS A 1 263 ? -17.724 6.706 11.564 1.00 97.44 263 CYS A N 1
ATOM 2120 C CA . CYS A 1 263 ? -16.522 6.563 10.745 1.00 97.44 263 CYS A CA 1
ATOM 2121 C C . CYS A 1 263 ? -16.783 5.701 9.497 1.00 97.44 263 CYS A C 1
ATOM 2123 O O . CYS A 1 263 ? -16.196 5.959 8.447 1.00 97.44 263 CYS A O 1
ATOM 2125 N N . ALA A 1 264 ? -17.677 4.711 9.593 1.00 96.75 264 ALA A N 1
ATOM 2126 C CA . ALA A 1 264 ? -18.076 3.856 8.476 1.00 96.75 264 ALA A CA 1
ATOM 2127 C C . ALA A 1 264 ? -18.801 4.640 7.367 1.00 96.75 264 ALA A C 1
ATOM 2129 O O . ALA A 1 264 ? -18.514 4.443 6.185 1.00 96.75 264 ALA A O 1
ATOM 2130 N N . ASP A 1 265 ? -19.696 5.564 7.734 1.00 97.38 265 ASP A N 1
ATOM 2131 C CA . ASP A 1 265 ? -20.344 6.473 6.780 1.00 97.38 265 ASP A CA 1
ATOM 2132 C C . ASP A 1 265 ? -19.340 7.466 6.204 1.00 97.38 265 ASP A C 1
ATOM 2134 O O . ASP A 1 265 ? -19.360 7.745 5.004 1.00 97.38 265 ASP A O 1
ATOM 2138 N N . TYR A 1 266 ? -18.469 8.006 7.061 1.00 98.44 266 TYR A N 1
ATOM 2139 C CA . TYR A 1 266 ? -17.491 9.003 6.652 1.00 98.44 266 TYR A CA 1
ATOM 2140 C C . TYR A 1 266 ? -16.531 8.450 5.596 1.00 98.44 266 TYR A C 1
ATOM 2142 O O . TYR A 1 266 ? -16.312 9.089 4.569 1.00 98.44 266 TYR A O 1
ATOM 2150 N N . TRP A 1 267 ? -16.045 7.223 5.800 1.00 97.94 267 TRP A N 1
ATOM 2151 C CA . TRP A 1 267 ? -15.239 6.475 4.833 1.00 97.94 267 TRP A CA 1
ATOM 2152 C C . TRP A 1 267 ? -15.879 6.411 3.438 1.00 97.94 267 TRP A C 1
ATOM 2154 O O . TRP A 1 267 ? -15.201 6.622 2.436 1.00 97.94 267 TRP A O 1
ATOM 2164 N N . GLN A 1 268 ? -17.187 6.165 3.361 1.00 96.81 268 GLN A N 1
ATOM 2165 C CA . GLN A 1 268 ? -17.883 6.019 2.079 1.00 96.81 268 GLN A CA 1
ATOM 2166 C C . GLN A 1 268 ? -18.186 7.360 1.401 1.00 96.81 268 GLN A C 1
ATOM 2168 O O . GLN A 1 268 ? -18.263 7.427 0.178 1.00 96.81 268 GLN A O 1
ATOM 2173 N N . LYS A 1 269 ? -18.395 8.423 2.184 1.00 97.12 269 LYS A N 1
ATOM 2174 C CA . LYS A 1 269 ? -18.922 9.704 1.682 1.00 97.12 269 LYS A CA 1
ATOM 2175 C C . LYS A 1 269 ? -17.855 10.773 1.475 1.00 97.12 269 LYS A C 1
ATOM 2177 O O . LYS A 1 269 ? -18.011 11.613 0.595 1.00 97.12 269 LYS A O 1
ATOM 2182 N N . HIS A 1 270 ? -16.807 10.757 2.295 1.00 98.19 270 HIS A N 1
ATOM 2183 C CA . HIS A 1 270 ? -15.879 11.881 2.440 1.00 98.19 270 HIS A CA 1
ATOM 2184 C C . HIS A 1 270 ? -14.412 11.515 2.187 1.00 98.19 270 HIS A C 1
ATOM 2186 O O . HIS A 1 270 ? -13.547 12.395 2.203 1.00 98.19 270 HIS A O 1
ATOM 2192 N N . ILE A 1 271 ? -14.119 10.234 1.937 1.00 98.56 271 ILE A N 1
ATOM 2193 C CA . ILE A 1 271 ? -12.765 9.746 1.673 1.00 98.56 271 ILE A CA 1
ATOM 2194 C C . ILE A 1 271 ? -12.667 9.234 0.238 1.00 98.56 271 ILE A C 1
ATOM 2196 O O . ILE A 1 271 ? -13.335 8.276 -0.150 1.00 98.56 271 ILE A O 1
ATOM 2200 N N . LEU A 1 272 ? -11.788 9.856 -0.547 1.00 98.25 272 LEU A N 1
ATOM 2201 C CA . LEU A 1 272 ? -11.460 9.410 -1.895 1.00 98.25 272 LEU A CA 1
ATOM 2202 C C . LEU A 1 272 ? -10.327 8.388 -1.837 1.00 98.25 272 LEU A C 1
ATOM 2204 O O . LEU A 1 272 ? -9.243 8.655 -1.315 1.00 98.25 272 LEU A O 1
ATOM 2208 N N . CYS A 1 273 ? -10.574 7.230 -2.441 1.00 98.38 273 CYS A N 1
ATOM 2209 C CA . CYS A 1 273 ? -9.584 6.178 -2.613 1.00 98.38 273 CYS A CA 1
ATOM 2210 C C . CYS A 1 273 ? -9.052 6.194 -4.043 1.00 98.38 273 CYS A C 1
ATOM 2212 O O . CYS A 1 273 ? -9.833 6.152 -4.995 1.00 98.38 273 CYS A O 1
ATOM 2214 N N . PHE A 1 274 ? -7.733 6.227 -4.215 1.00 97.69 274 PHE A N 1
ATOM 2215 C CA . PHE A 1 274 ? -7.128 6.013 -5.529 1.00 97.69 274 PHE A CA 1
ATOM 2216 C C . PHE A 1 274 ? -6.475 4.643 -5.645 1.00 97.69 274 PHE A C 1
ATOM 2218 O O . PHE A 1 274 ? -6.001 4.086 -4.653 1.00 97.69 274 PHE A O 1
ATOM 2225 N N . ASP A 1 275 ? -6.476 4.099 -6.862 1.00 97.56 275 ASP A N 1
ATOM 2226 C CA . ASP A 1 275 ? -5.890 2.797 -7.171 1.00 97.56 275 ASP A CA 1
ATOM 2227 C C . ASP A 1 275 ? -4.374 2.879 -7.001 1.00 97.56 275 ASP A C 1
ATOM 2229 O O . ASP A 1 275 ? -3.655 3.434 -7.836 1.00 97.56 275 ASP A O 1
ATOM 2233 N N . VAL A 1 276 ? -3.882 2.341 -5.889 1.00 96.88 276 VAL A N 1
ATOM 2234 C CA . VAL A 1 276 ? -2.465 2.423 -5.541 1.00 96.88 276 VAL A CA 1
ATOM 2235 C C . VAL A 1 276 ? -1.574 1.683 -6.537 1.00 96.88 276 VAL A C 1
ATOM 2237 O O . VAL A 1 276 ? -0.454 2.128 -6.785 1.00 96.88 276 VAL A O 1
ATOM 2240 N N . LEU A 1 277 ? -2.050 0.595 -7.152 1.00 94.75 277 LEU A N 1
ATOM 2241 C CA . LEU A 1 277 ? -1.248 -0.159 -8.112 1.00 94.75 277 LEU A CA 1
ATOM 2242 C C . LEU A 1 277 ? -1.033 0.664 -9.386 1.00 94.75 277 LEU A C 1
ATOM 2244 O O . LEU A 1 277 ? 0.068 0.691 -9.930 1.00 94.75 277 LEU A O 1
ATOM 2248 N N . GLN A 1 278 ? -2.058 1.396 -9.829 1.00 96.19 278 GLN A N 1
ATOM 2249 C CA . GLN A 1 278 ? -1.941 2.269 -11.000 1.00 96.19 278 GLN A CA 1
ATOM 2250 C C . GLN A 1 278 ? -1.200 3.576 -10.684 1.00 96.19 278 GLN A C 1
ATOM 2252 O O . GLN A 1 278 ? -0.387 4.040 -11.491 1.00 96.19 278 GLN A O 1
ATOM 2257 N N . GLU A 1 279 ? -1.477 4.175 -9.524 1.00 98.25 279 GLU A N 1
ATOM 2258 C CA . GLU A 1 279 ? -1.057 5.540 -9.197 1.00 98.25 279 GLU A CA 1
ATOM 2259 C C . GLU A 1 279 ? 0.221 5.641 -8.368 1.00 98.25 279 GLU A C 1
ATOM 2261 O O . GLU A 1 279 ? 0.817 6.713 -8.370 1.00 98.25 279 GLU A O 1
ATOM 2266 N N . SER A 1 280 ? 0.625 4.590 -7.648 1.00 98.06 280 SER A N 1
ATOM 2267 C CA . SER A 1 280 ? 1.795 4.587 -6.749 1.00 98.06 280 SER A CA 1
ATOM 2268 C C . SER A 1 280 ? 2.806 3.464 -7.010 1.00 98.06 280 SER A C 1
ATOM 2270 O O . SER A 1 280 ? 3.949 3.599 -6.583 1.00 98.06 280 SER A O 1
ATOM 2272 N N . TRP A 1 281 ? 2.423 2.384 -7.696 1.00 97.00 281 TRP A N 1
ATOM 2273 C CA . TRP A 1 281 ? 3.287 1.228 -7.993 1.00 97.00 281 TRP A CA 1
ATOM 2274 C C . TRP A 1 281 ? 3.255 0.849 -9.482 1.00 97.00 281 TRP A C 1
ATOM 2276 O O . TRP A 1 281 ? 3.095 -0.309 -9.878 1.00 97.00 281 TRP A O 1
ATOM 2286 N N . GLY A 1 282 ? 3.398 1.867 -10.336 1.00 96.38 282 GLY A N 1
ATOM 2287 C CA . GLY A 1 282 ? 3.389 1.701 -11.787 1.00 96.38 282 GLY A CA 1
ATOM 2288 C C . GLY A 1 282 ? 4.512 0.793 -12.292 1.00 96.38 282 GLY A C 1
ATOM 2289 O O . GLY A 1 282 ? 4.287 0.015 -13.222 1.00 96.38 282 GLY A O 1
ATOM 2290 N N . ALA A 1 283 ? 5.694 0.835 -11.670 1.00 97.06 283 ALA A N 1
ATOM 2291 C CA . ALA A 1 283 ? 6.799 -0.060 -12.008 1.00 97.06 283 ALA A CA 1
ATOM 2292 C C . ALA A 1 283 ? 6.455 -1.526 -11.713 1.00 97.06 283 ALA A C 1
ATOM 2294 O O . ALA A 1 283 ? 6.620 -2.387 -12.580 1.00 97.06 283 ALA A O 1
ATOM 2295 N N . GLU A 1 284 ? 5.913 -1.814 -10.530 1.00 95.19 284 GLU A N 1
ATOM 2296 C CA . GLU A 1 284 ? 5.523 -3.158 -10.104 1.00 95.19 284 GLU A CA 1
ATOM 2297 C C . GLU A 1 284 ? 4.410 -3.737 -10.986 1.00 95.19 284 GLU A C 1
ATOM 2299 O O . GLU A 1 284 ? 4.409 -4.939 -11.239 1.00 95.19 284 GLU A O 1
ATOM 2304 N N . SER A 1 285 ? 3.535 -2.901 -11.562 1.00 91.19 285 SER A N 1
ATOM 2305 C CA . SER A 1 285 ? 2.558 -3.350 -12.572 1.00 91.19 285 SER A CA 1
ATOM 2306 C C . SER A 1 285 ? 3.201 -3.906 -13.858 1.00 91.19 285 SER A C 1
ATOM 2308 O O . SER A 1 285 ? 2.547 -4.610 -14.630 1.00 91.19 285 SER A O 1
ATOM 2310 N N . VAL A 1 286 ? 4.483 -3.603 -14.102 1.00 93.69 286 VAL A N 1
ATOM 2311 C CA . VAL A 1 286 ? 5.254 -4.072 -15.264 1.00 93.69 286 VAL A CA 1
ATOM 2312 C C . VAL A 1 286 ? 6.218 -5.194 -14.891 1.00 93.69 286 VAL A C 1
ATOM 2314 O O . VAL A 1 286 ? 6.324 -6.167 -15.639 1.00 93.69 286 VAL A O 1
ATOM 2317 N N . VAL A 1 287 ? 6.937 -5.063 -13.773 1.00 92.81 287 VAL A N 1
ATOM 2318 C CA . VAL A 1 287 ? 8.006 -6.008 -13.391 1.00 92.81 287 VAL A CA 1
ATOM 2319 C C . VAL A 1 287 ? 7.573 -7.047 -12.354 1.00 92.81 287 VAL A C 1
ATOM 2321 O O . VAL A 1 287 ? 8.263 -8.049 -12.177 1.00 92.81 287 VAL A O 1
ATOM 2324 N N . GLY A 1 288 ? 6.420 -6.847 -11.713 1.00 91.44 288 GLY A N 1
ATOM 2325 C CA . GLY A 1 288 ? 5.865 -7.708 -10.671 1.00 91.44 288 GLY A CA 1
ATOM 2326 C C . GLY A 1 288 ? 6.565 -7.556 -9.318 1.00 91.44 288 GLY A C 1
ATOM 2327 O O . GLY A 1 288 ? 7.785 -7.399 -9.244 1.00 91.44 288 GLY A O 1
ATOM 2328 N N . PHE A 1 289 ? 5.801 -7.677 -8.230 1.00 88.69 289 PHE A N 1
ATOM 2329 C CA . PHE A 1 289 ? 6.321 -7.619 -6.854 1.00 88.69 289 PHE A CA 1
ATOM 2330 C C . PHE A 1 289 ? 7.334 -8.736 -6.559 1.00 88.69 289 PHE A C 1
ATOM 2332 O O . PHE A 1 289 ? 8.384 -8.487 -5.966 1.00 88.69 289 PHE A O 1
ATOM 2339 N N . ALA A 1 290 ? 7.090 -9.946 -7.074 1.00 83.00 290 ALA A N 1
ATOM 2340 C CA . ALA A 1 290 ? 7.962 -11.105 -6.883 1.00 83.00 290 ALA A CA 1
ATOM 2341 C C . ALA A 1 290 ? 9.382 -10.930 -7.461 1.00 83.00 290 ALA A C 1
ATOM 2343 O O . ALA A 1 290 ? 10.293 -11.684 -7.102 1.00 83.00 290 ALA A O 1
ATOM 2344 N N . SER A 1 291 ? 9.609 -9.955 -8.351 1.00 84.12 291 SER A N 1
ATOM 2345 C CA . SER A 1 291 ? 10.943 -9.657 -8.891 1.00 84.12 291 SER A CA 1
ATOM 2346 C C . SER A 1 291 ? 11.865 -8.947 -7.884 1.00 84.12 291 SER A C 1
ATOM 2348 O O . SER A 1 291 ? 13.079 -8.889 -8.102 1.00 84.12 291 SER A O 1
ATOM 2350 N N . GLY A 1 292 ? 11.321 -8.476 -6.754 1.00 87.88 292 GLY A N 1
ATOM 2351 C CA . GLY A 1 292 ? 12.055 -7.711 -5.748 1.00 87.88 292 GLY A CA 1
ATOM 2352 C C . GLY A 1 292 ? 12.590 -6.384 -6.296 1.00 87.88 292 GLY A C 1
ATOM 2353 O O . GLY A 1 292 ? 12.213 -5.922 -7.372 1.00 87.88 292 GLY A O 1
ATOM 2354 N N . GLY A 1 293 ? 13.516 -5.758 -5.570 1.00 93.56 293 GLY A N 1
ATOM 2355 C CA . GLY A 1 293 ? 14.127 -4.497 -5.997 1.00 93.56 293 GLY A CA 1
ATOM 2356 C C . GLY A 1 293 ? 14.955 -4.613 -7.277 1.00 93.56 293 GLY A C 1
ATOM 2357 O O . GLY A 1 293 ? 15.017 -3.659 -8.051 1.00 93.56 293 GLY A O 1
ATOM 2358 N N . GLN A 1 294 ? 15.549 -5.784 -7.531 1.00 95.62 294 GLN A N 1
ATOM 2359 C CA . GLN A 1 294 ? 16.395 -6.009 -8.704 1.00 95.62 294 GLN A CA 1
ATOM 2360 C C . GLN A 1 294 ? 15.610 -5.864 -10.012 1.00 95.62 294 GLN A C 1
ATOM 2362 O O . GLN A 1 294 ? 16.121 -5.297 -10.977 1.00 95.62 294 GLN A O 1
ATOM 2367 N N . GLY A 1 295 ? 14.340 -6.290 -10.016 1.00 95.00 295 GLY A N 1
ATOM 2368 C CA . GLY A 1 295 ? 13.456 -6.163 -11.172 1.00 95.00 295 GLY A CA 1
ATOM 2369 C C . GLY A 1 295 ? 13.247 -4.724 -11.641 1.00 95.00 295 GLY A C 1
ATOM 2370 O O . GLY A 1 295 ? 12.984 -4.521 -12.822 1.00 95.00 295 GLY A O 1
ATOM 2371 N N . MET A 1 296 ? 13.415 -3.735 -10.755 1.00 97.25 296 MET A N 1
ATOM 2372 C CA . MET A 1 296 ? 13.412 -2.309 -11.100 1.00 97.25 296 MET A CA 1
ATOM 2373 C C . MET A 1 296 ? 14.822 -1.733 -11.270 1.00 97.25 296 MET A C 1
ATOM 2375 O O . MET A 1 296 ? 15.032 -0.884 -12.136 1.00 97.25 296 MET A O 1
ATOM 2379 N N . PHE A 1 297 ? 15.793 -2.193 -10.476 1.00 98.19 297 PHE A N 1
ATOM 2380 C CA . PHE A 1 297 ? 17.172 -1.709 -10.541 1.00 98.19 297 PHE A CA 1
ATOM 2381 C C . PHE A 1 297 ? 17.822 -1.978 -11.904 1.00 98.19 297 PHE A C 1
ATOM 2383 O O . PHE A 1 297 ? 18.451 -1.075 -12.461 1.00 98.19 297 PHE A O 1
ATOM 2390 N N . ASP A 1 298 ? 17.642 -3.182 -12.461 1.00 97.25 298 ASP A N 1
ATOM 2391 C CA . ASP A 1 298 ? 18.246 -3.556 -13.747 1.00 97.25 298 ASP A CA 1
ATOM 2392 C C . ASP A 1 298 ? 17.722 -2.690 -14.902 1.00 97.25 298 ASP A C 1
ATOM 2394 O O . ASP A 1 298 ? 18.543 -2.093 -15.607 1.00 97.25 298 ASP A O 1
ATOM 2398 N N . PRO A 1 299 ? 16.393 -2.532 -15.097 1.00 97.75 299 PRO A N 1
ATOM 2399 C CA . PRO A 1 299 ? 15.894 -1.647 -16.141 1.00 97.75 299 PRO A CA 1
ATOM 2400 C C . PRO A 1 299 ? 16.292 -0.181 -15.937 1.00 97.75 299 PRO A C 1
ATOM 2402 O O . PRO A 1 299 ? 16.613 0.487 -16.914 1.00 97.75 299 PRO A O 1
ATOM 2405 N N . LEU A 1 300 ? 16.312 0.321 -14.693 1.00 98.38 300 LEU A N 1
ATOM 2406 C CA . LEU A 1 300 ? 16.719 1.702 -14.392 1.00 98.38 300 LEU A CA 1
ATOM 2407 C C . LEU A 1 300 ? 18.199 1.955 -14.705 1.00 98.38 300 LEU A C 1
ATOM 2409 O O . LEU A 1 300 ? 18.545 3.036 -15.175 1.00 98.38 300 LEU A O 1
ATOM 2413 N N . SER A 1 301 ? 19.057 0.957 -14.498 1.00 98.06 301 SER A N 1
ATOM 2414 C CA . SER A 1 301 ? 20.504 1.057 -14.733 1.00 98.06 301 SER A CA 1
ATOM 2415 C C . SER A 1 301 ? 20.904 0.897 -16.205 1.00 98.06 301 SER A C 1
ATOM 2417 O O . SER A 1 301 ? 22.048 1.178 -16.570 1.00 98.06 301 SER A O 1
ATOM 2419 N N . LEU A 1 302 ? 19.992 0.432 -17.065 1.00 98.12 302 LEU A N 1
ATOM 2420 C CA . LEU A 1 302 ? 20.274 0.187 -18.477 1.00 98.12 302 LEU A CA 1
ATOM 2421 C C . LEU A 1 302 ? 20.520 1.506 -19.230 1.00 98.12 302 LEU A C 1
ATOM 2423 O O . LEU A 1 302 ? 19.812 2.497 -19.030 1.00 98.12 302 LEU A O 1
ATOM 2427 N N . LYS A 1 303 ? 21.518 1.519 -20.125 1.00 97.81 303 LYS A N 1
ATOM 2428 C CA . LYS A 1 303 ? 21.821 2.682 -20.972 1.00 97.81 303 LYS A CA 1
ATOM 2429 C C . LYS A 1 303 ? 20.779 2.835 -22.082 1.00 97.81 303 LYS A C 1
ATOM 2431 O O . LYS A 1 303 ? 20.415 1.853 -22.730 1.00 97.81 303 LYS A O 1
ATOM 2436 N N . ILE A 1 304 ? 20.323 4.061 -22.327 1.00 95.69 304 ILE A N 1
ATOM 2437 C CA . ILE A 1 304 ? 19.236 4.373 -23.277 1.00 95.69 304 ILE A CA 1
ATOM 2438 C C . ILE A 1 304 ? 19.644 4.139 -24.742 1.00 95.69 304 ILE A C 1
ATOM 2440 O O . ILE A 1 304 ? 18.782 3.939 -25.601 1.00 95.69 304 ILE A O 1
ATOM 2444 N N . ASP A 1 305 ? 20.943 4.133 -25.034 1.00 94.62 305 ASP A N 1
ATOM 2445 C CA . ASP A 1 305 ? 21.527 3.833 -26.346 1.00 94.62 305 ASP A CA 1
ATOM 2446 C C . ASP A 1 305 ? 21.880 2.345 -26.541 1.00 94.62 305 ASP A C 1
ATOM 2448 O O . ASP A 1 305 ? 22.431 1.976 -27.578 1.00 94.62 305 ASP A O 1
ATOM 2452 N N . SER A 1 306 ? 21.526 1.481 -25.580 1.00 95.19 306 SER A N 1
ATOM 2453 C CA . SER A 1 306 ? 21.657 0.024 -25.717 1.00 95.19 306 SER A CA 1
ATOM 2454 C C . SER A 1 306 ? 20.770 -0.531 -26.845 1.00 95.19 306 SER A C 1
ATOM 2456 O O . SER A 1 306 ? 19.854 0.132 -27.334 1.00 95.19 306 SER A O 1
ATOM 2458 N N . ASP A 1 307 ? 21.008 -1.787 -27.241 1.00 94.62 307 ASP A N 1
ATOM 2459 C CA . ASP A 1 307 ? 20.227 -2.454 -28.289 1.00 94.62 307 ASP A CA 1
ATOM 2460 C C . ASP A 1 307 ? 18.736 -2.570 -27.923 1.00 94.62 307 ASP A C 1
ATOM 2462 O O . ASP A 1 307 ? 18.333 -3.335 -27.035 1.00 94.62 307 ASP A O 1
ATOM 2466 N N . LYS A 1 308 ? 17.916 -1.834 -28.682 1.00 95.25 308 LYS A N 1
ATOM 2467 C CA . LYS A 1 308 ? 16.462 -1.727 -28.512 1.00 95.25 308 LYS A CA 1
ATOM 2468 C C . LYS A 1 308 ? 15.711 -3.031 -28.750 1.00 95.25 308 LYS A C 1
ATOM 2470 O O . LYS A 1 308 ? 14.572 -3.179 -28.312 1.00 95.25 308 LYS A O 1
ATOM 2475 N N . ASN A 1 309 ? 16.326 -3.982 -29.449 1.00 94.44 309 ASN A N 1
ATOM 2476 C CA . ASN A 1 309 ? 15.683 -5.254 -29.765 1.00 94.44 309 ASN A CA 1
ATOM 2477 C C . ASN A 1 309 ? 15.709 -6.235 -28.590 1.00 94.44 309 ASN A C 1
ATOM 2479 O O . ASN A 1 309 ? 14.955 -7.211 -28.602 1.00 94.44 309 ASN A O 1
ATOM 2483 N N . THR A 1 310 ? 16.538 -5.976 -27.574 1.00 96.75 310 THR A N 1
ATOM 2484 C CA . THR A 1 310 ? 16.646 -6.834 -26.392 1.00 96.75 310 THR A CA 1
ATOM 2485 C C . THR A 1 310 ? 15.396 -6.754 -25.515 1.00 96.75 310 THR A C 1
ATOM 2487 O O . THR A 1 310 ? 14.785 -5.698 -25.345 1.00 96.75 310 THR A O 1
ATOM 2490 N N . GLU A 1 311 ? 15.037 -7.874 -24.889 1.00 94.94 311 GLU A N 1
ATOM 2491 C CA . GLU A 1 311 ? 13.906 -7.925 -23.953 1.00 94.94 311 GLU A CA 1
ATOM 2492 C C . GLU A 1 311 ? 14.123 -7.029 -22.724 1.00 94.94 311 GLU A C 1
ATOM 2494 O O . GLU A 1 311 ? 13.172 -6.450 -22.200 1.00 94.94 311 GLU A O 1
ATOM 2499 N N . GLY A 1 312 ? 15.380 -6.859 -22.297 1.00 94.88 312 GLY A N 1
ATOM 2500 C CA . GLY A 1 312 ? 15.747 -5.934 -21.224 1.00 94.88 312 GLY A CA 1
ATOM 2501 C C . GLY A 1 312 ? 15.428 -4.481 -21.575 1.00 94.88 312 GLY A C 1
ATOM 2502 O O . GLY A 1 312 ? 14.806 -3.786 -20.772 1.00 94.88 312 GLY A O 1
ATOM 2503 N N . TYR A 1 313 ? 15.771 -4.043 -22.792 1.00 97.56 313 TYR A N 1
ATOM 2504 C CA . TYR A 1 313 ? 15.467 -2.689 -23.252 1.00 97.56 313 TYR A CA 1
ATOM 2505 C C . TYR A 1 313 ? 13.967 -2.431 -23.336 1.00 97.56 313 TYR A C 1
ATOM 2507 O O . TYR A 1 313 ? 13.479 -1.471 -22.745 1.00 97.56 313 TYR A O 1
ATOM 2515 N N . LYS A 1 314 ? 13.219 -3.314 -24.010 1.00 96.75 314 LYS A N 1
ATOM 2516 C CA . LYS A 1 314 ? 11.759 -3.175 -24.148 1.00 96.75 314 LYS A CA 1
ATOM 2517 C C . LYS A 1 314 ? 11.069 -3.118 -22.789 1.00 96.75 314 LYS A C 1
ATOM 2519 O O . LYS A 1 314 ? 10.120 -2.360 -22.602 1.00 96.75 314 LYS A O 1
ATOM 2524 N N . ARG A 1 315 ? 11.547 -3.910 -21.822 1.00 96.00 315 ARG A N 1
ATOM 2525 C CA . ARG A 1 315 ? 11.035 -3.885 -20.448 1.00 96.00 315 ARG A CA 1
ATOM 2526 C C . ARG A 1 315 ? 11.332 -2.555 -19.756 1.00 96.00 315 ARG A C 1
ATOM 2528 O O . ARG A 1 315 ? 10.425 -2.010 -19.134 1.00 96.00 315 ARG A O 1
ATOM 2535 N N . ALA A 1 316 ? 12.555 -2.036 -19.876 1.00 97.81 316 ALA A N 1
ATOM 2536 C CA . ALA A 1 316 ? 12.934 -0.737 -19.318 1.00 97.81 316 ALA A CA 1
ATOM 2537 C C . ALA A 1 316 ? 12.105 0.401 -19.911 1.00 97.81 316 ALA A C 1
ATOM 2539 O O . ALA A 1 316 ? 11.491 1.166 -19.170 1.00 97.81 316 ALA A O 1
ATOM 2540 N N . GLU A 1 317 ? 11.994 0.448 -21.236 1.00 97.56 317 GLU A N 1
ATOM 2541 C CA . GLU A 1 317 ? 11.186 1.434 -21.947 1.00 97.56 317 GLU A CA 1
ATOM 2542 C C . GLU A 1 317 ? 9.717 1.372 -21.506 1.00 97.56 317 GLU A C 1
ATOM 2544 O O . GLU A 1 317 ? 9.165 2.379 -21.055 1.00 97.56 317 GLU A O 1
ATOM 2549 N N . LYS A 1 318 ? 9.109 0.176 -21.513 1.00 97.56 318 LYS A N 1
ATOM 2550 C CA . LYS A 1 318 ? 7.726 -0.029 -21.056 1.00 97.56 318 LYS A CA 1
ATOM 2551 C C . LYS A 1 318 ? 7.518 0.434 -19.614 1.00 97.56 318 LYS A C 1
ATOM 2553 O O . LYS A 1 318 ? 6.519 1.088 -19.326 1.00 97.56 318 LYS A O 1
ATOM 2558 N N . MET A 1 319 ? 8.433 0.092 -18.707 1.00 98.00 319 MET A N 1
ATOM 2559 C CA . MET A 1 319 ? 8.329 0.442 -17.288 1.00 98.00 319 MET A CA 1
ATOM 2560 C C . MET A 1 319 ? 8.356 1.959 -17.078 1.00 98.00 319 MET A C 1
ATOM 2562 O O . MET A 1 319 ? 7.497 2.508 -16.388 1.00 98.00 319 MET A O 1
ATOM 2566 N N . ILE A 1 320 ? 9.312 2.646 -17.704 1.00 98.25 320 ILE A N 1
ATOM 2567 C CA . ILE A 1 320 ? 9.516 4.088 -17.523 1.00 98.25 320 ILE A CA 1
ATOM 2568 C C . ILE A 1 320 ? 8.356 4.874 -18.114 1.00 98.25 320 ILE A C 1
ATOM 2570 O O . ILE A 1 320 ? 7.782 5.731 -17.440 1.00 98.25 320 ILE A O 1
ATOM 2574 N N . TRP A 1 321 ? 7.942 4.543 -19.336 1.00 98.12 321 TRP A N 1
ATOM 2575 C CA . TRP A 1 321 ? 6.828 5.244 -19.960 1.00 98.12 321 TRP A CA 1
ATOM 2576 C C . TRP A 1 321 ? 5.486 4.914 -19.315 1.00 98.12 321 TRP A C 1
ATOM 2578 O O . TRP A 1 321 ? 4.655 5.815 -19.209 1.00 98.12 321 TRP A O 1
ATOM 2588 N N . ARG A 1 322 ? 5.279 3.700 -18.780 1.00 97.88 322 ARG A N 1
ATOM 2589 C CA . ARG A 1 322 ? 4.084 3.393 -17.973 1.00 97.88 322 ARG A CA 1
ATOM 2590 C C . ARG A 1 322 ? 3.989 4.293 -16.742 1.00 97.88 322 ARG A C 1
ATOM 2592 O O . ARG A 1 322 ? 2.900 4.800 -16.465 1.00 97.88 322 ARG A O 1
ATOM 2599 N N . MET A 1 323 ? 5.097 4.510 -16.030 1.00 98.38 323 MET A N 1
ATOM 2600 C CA . MET A 1 323 ? 5.127 5.418 -14.878 1.00 98.38 323 MET A CA 1
ATOM 2601 C C . MET A 1 323 ? 4.850 6.864 -15.303 1.00 98.38 323 MET A C 1
ATOM 2603 O O . MET A 1 323 ? 3.931 7.496 -14.781 1.00 98.38 323 MET A O 1
ATOM 2607 N N . LEU A 1 324 ? 5.592 7.377 -16.290 1.00 98.38 324 LEU A N 1
ATOM 2608 C CA . LEU A 1 324 ? 5.483 8.775 -16.719 1.00 98.38 324 LEU A CA 1
ATOM 2609 C C . LEU A 1 324 ? 4.087 9.119 -17.255 1.00 98.38 324 LEU A C 1
ATOM 2611 O O . LEU A 1 324 ? 3.571 10.199 -16.972 1.00 98.38 324 LEU A O 1
ATOM 2615 N N . THR A 1 325 ? 3.448 8.210 -17.992 1.00 97.81 325 THR A N 1
ATOM 2616 C CA . THR A 1 325 ? 2.140 8.461 -18.623 1.00 97.81 325 THR A CA 1
ATOM 2617 C C . THR A 1 325 ? 0.952 8.266 -17.683 1.00 97.81 325 THR A C 1
ATOM 2619 O O . THR A 1 325 ? -0.037 8.992 -17.807 1.00 97.81 325 THR A O 1
ATOM 2622 N N . GLY A 1 326 ? 1.032 7.331 -16.732 1.00 96.94 326 GLY A N 1
ATOM 2623 C CA . GLY A 1 326 ? -0.158 6.887 -16.003 1.00 96.94 326 GLY A CA 1
ATOM 2624 C C . GLY A 1 326 ? -0.020 6.713 -14.496 1.00 96.94 326 GLY A C 1
ATOM 2625 O O . GLY A 1 326 ? -0.962 6.199 -13.905 1.00 96.94 326 GLY A O 1
ATOM 2626 N N . SER A 1 327 ? 1.100 7.079 -13.870 1.00 98.44 327 SER A N 1
ATOM 2627 C CA . SER A 1 327 ? 1.247 7.041 -12.404 1.00 98.44 327 SER A CA 1
ATOM 2628 C C . SER A 1 327 ? 1.394 8.448 -11.834 1.00 98.44 327 SER A C 1
ATOM 2630 O O . SER A 1 327 ? 1.918 9.341 -12.494 1.00 98.44 327 SER A O 1
ATOM 2632 N N . SER A 1 328 ? 0.903 8.686 -10.622 1.00 98.50 328 SER A N 1
ATOM 2633 C CA . SER A 1 328 ? 1.064 9.978 -9.940 1.00 98.50 328 SER A CA 1
ATOM 2634 C C . SER A 1 328 ? 2.306 10.007 -9.059 1.00 98.50 328 SER A C 1
ATOM 2636 O O . SER A 1 328 ? 2.954 11.044 -8.918 1.00 98.50 328 SER A O 1
ATOM 2638 N N . ILE A 1 329 ? 2.630 8.858 -8.478 1.00 98.69 329 ILE A N 1
ATOM 2639 C CA . ILE A 1 329 ? 3.713 8.608 -7.540 1.00 98.69 329 ILE A CA 1
ATOM 2640 C C . ILE A 1 329 ? 4.352 7.269 -7.949 1.00 98.69 329 ILE A C 1
ATOM 2642 O O . ILE A 1 329 ? 3.682 6.386 -8.477 1.00 98.69 329 ILE A O 1
ATOM 2646 N N . GLN A 1 330 ? 5.645 7.093 -7.708 1.00 98.44 330 GLN A N 1
ATOM 2647 C CA . GLN A 1 330 ? 6.261 5.772 -7.625 1.00 98.44 330 GLN A CA 1
ATOM 2648 C C . GLN A 1 330 ? 6.838 5.608 -6.221 1.00 98.44 330 GLN A C 1
ATOM 2650 O O . GLN A 1 330 ? 7.820 6.259 -5.852 1.00 98.44 330 GLN A O 1
ATOM 2655 N N . LYS A 1 331 ? 6.212 4.753 -5.414 1.00 97.94 331 LYS A N 1
ATOM 2656 C CA . LYS A 1 331 ? 6.671 4.437 -4.066 1.00 97.94 331 LYS A CA 1
ATOM 2657 C C . LYS A 1 331 ? 7.820 3.439 -4.151 1.00 97.94 331 LYS A C 1
ATOM 2659 O O . LYS A 1 331 ? 7.644 2.303 -4.574 1.00 97.94 331 LYS A O 1
ATOM 2664 N N . ILE A 1 332 ? 8.993 3.859 -3.691 1.00 97.56 332 ILE A N 1
ATOM 2665 C CA . ILE A 1 332 ? 10.173 3.007 -3.574 1.00 97.56 332 ILE A CA 1
ATOM 2666 C C . ILE A 1 332 ? 10.191 2.384 -2.176 1.00 97.56 332 ILE A C 1
ATOM 2668 O O . ILE A 1 332 ? 10.396 3.055 -1.157 1.00 97.56 332 ILE A O 1
ATOM 2672 N N . THR A 1 333 ? 9.931 1.082 -2.123 1.00 92.88 333 THR A N 1
ATOM 2673 C CA . THR A 1 333 ? 9.876 0.315 -0.874 1.00 92.88 333 THR A CA 1
ATOM 2674 C C . THR A 1 333 ? 11.284 -0.010 -0.365 1.00 92.88 333 THR A C 1
ATOM 2676 O O . THR A 1 333 ? 12.170 -0.350 -1.147 1.00 92.88 333 THR A O 1
ATOM 2679 N N . HIS A 1 334 ? 11.489 0.071 0.956 1.00 91.19 334 HIS A N 1
ATOM 2680 C CA . HIS A 1 334 ? 12.720 -0.402 1.609 1.00 91.19 334 HIS A CA 1
ATOM 2681 C C . HIS A 1 334 ? 12.593 -1.844 2.114 1.00 91.19 334 HIS A C 1
ATOM 2683 O O . HIS A 1 334 ? 13.548 -2.606 2.006 1.00 91.19 334 HIS A O 1
ATOM 2689 N N . GLY A 1 335 ? 11.437 -2.222 2.682 1.00 84.62 335 GLY A N 1
ATOM 2690 C CA . GLY A 1 335 ? 11.138 -3.603 3.095 1.00 84.62 335 GLY A CA 1
ATOM 2691 C C . GLY A 1 335 ? 12.133 -4.215 4.092 1.00 84.62 335 GLY A C 1
ATOM 2692 O O . GLY A 1 335 ? 12.219 -5.437 4.204 1.00 84.62 335 GLY A O 1
ATOM 2693 N N . LYS A 1 336 ? 12.923 -3.388 4.796 1.00 86.88 336 LYS A N 1
ATOM 2694 C CA . LYS A 1 336 ? 14.067 -3.842 5.596 1.00 86.88 336 LYS A CA 1
ATOM 2695 C C . LYS A 1 336 ? 13.621 -4.853 6.651 1.00 86.88 336 LYS A C 1
ATOM 2697 O O . LYS A 1 336 ? 12.764 -4.570 7.480 1.00 86.88 336 LYS A O 1
ATOM 2702 N N . GLY A 1 337 ? 14.196 -6.051 6.605 1.00 88.12 337 GLY A N 1
ATOM 2703 C CA . GLY A 1 337 ? 13.855 -7.128 7.536 1.00 88.12 337 GLY A CA 1
ATOM 2704 C C . GLY A 1 337 ? 12.503 -7.810 7.285 1.00 88.12 337 GLY A C 1
ATOM 2705 O O . GLY A 1 337 ? 12.254 -8.823 7.927 1.00 88.12 337 GLY A O 1
ATOM 2706 N N . LEU A 1 338 ? 11.688 -7.334 6.335 1.00 91.56 338 LEU A N 1
ATOM 2707 C CA . LEU A 1 338 ? 10.349 -7.864 6.048 1.00 91.56 338 LEU A CA 1
ATOM 2708 C C . LEU A 1 338 ? 10.310 -8.768 4.815 1.00 91.56 338 LEU A C 1
ATOM 2710 O O . LEU A 1 338 ? 9.577 -9.751 4.825 1.00 91.56 338 LEU A O 1
ATOM 2714 N N . THR A 1 339 ? 11.088 -8.470 3.773 1.00 92.75 339 THR A N 1
ATOM 2715 C CA . THR A 1 339 ? 11.086 -9.224 2.506 1.00 92.75 339 THR A CA 1
ATOM 2716 C C . THR A 1 339 ? 12.254 -10.207 2.403 1.00 92.75 339 THR A C 1
ATOM 2718 O O . THR A 1 339 ? 13.289 -10.048 3.070 1.00 92.75 339 THR A O 1
ATOM 2721 N N . VAL A 1 340 ? 12.086 -11.247 1.578 1.00 92.19 340 VAL A N 1
ATOM 2722 C CA . VAL A 1 340 ? 13.150 -12.199 1.222 1.00 92.19 340 VAL A CA 1
ATOM 2723 C C . VAL A 1 340 ? 14.190 -11.505 0.346 1.00 92.19 340 VAL A C 1
ATOM 2725 O O . VAL A 1 340 ? 15.375 -11.488 0.691 1.00 92.19 340 VAL A O 1
ATOM 2728 N N . LYS A 1 341 ? 13.760 -10.917 -0.774 1.00 93.62 341 LYS A N 1
ATOM 2729 C CA . LYS A 1 341 ? 14.625 -10.182 -1.699 1.00 93.62 341 LYS A CA 1
ATOM 2730 C C . LYS A 1 341 ? 14.761 -8.727 -1.239 1.00 93.62 341 LYS A C 1
ATOM 2732 O O . LYS A 1 341 ? 13.789 -8.139 -0.755 1.00 93.62 341 LYS A O 1
ATOM 2737 N N . PRO A 1 342 ? 15.941 -8.102 -1.399 1.00 94.19 342 PRO A N 1
ATOM 2738 C CA . PRO A 1 342 ? 16.092 -6.675 -1.143 1.00 94.19 342 PRO A CA 1
ATOM 2739 C C . PRO A 1 342 ? 15.141 -5.863 -2.027 1.00 94.19 342 PRO A C 1
ATOM 2741 O O . PRO A 1 342 ? 15.091 -6.065 -3.241 1.00 94.19 342 PRO A O 1
ATOM 2744 N N . ALA A 1 343 ? 14.392 -4.939 -1.427 1.00 95.38 343 ALA A N 1
ATOM 2745 C CA . ALA A 1 343 ? 13.603 -3.966 -2.175 1.00 95.38 343 ALA A CA 1
ATOM 2746 C C . ALA A 1 343 ? 14.509 -2.863 -2.754 1.00 95.38 343 ALA A C 1
ATOM 2748 O O . ALA A 1 343 ? 15.642 -2.682 -2.307 1.00 95.38 343 ALA A O 1
ATOM 2749 N N . LEU A 1 344 ? 14.018 -2.113 -3.745 1.00 97.31 344 LEU A N 1
ATOM 2750 C CA . LEU A 1 344 ? 14.840 -1.152 -4.491 1.00 97.31 344 LEU A CA 1
ATOM 2751 C C . LEU A 1 344 ? 15.468 -0.077 -3.589 1.00 97.31 344 LEU A C 1
ATOM 2753 O O . LEU A 1 344 ? 16.630 0.262 -3.786 1.00 97.31 344 LEU A O 1
ATOM 2757 N N . GLY A 1 345 ? 14.753 0.394 -2.560 1.00 96.75 345 GLY A N 1
ATOM 2758 C CA . GLY A 1 345 ? 15.309 1.357 -1.603 1.00 96.75 345 GLY A CA 1
ATOM 2759 C C . GLY A 1 345 ? 16.542 0.806 -0.883 1.00 96.75 345 GLY A C 1
ATOM 2760 O O . GLY A 1 345 ? 17.573 1.465 -0.835 1.00 96.75 345 GLY A O 1
ATOM 2761 N N . ALA A 1 346 ? 16.487 -0.454 -0.438 1.00 95.75 346 ALA A N 1
ATOM 2762 C CA . ALA A 1 346 ? 17.627 -1.112 0.199 1.00 95.75 346 ALA A CA 1
ATOM 2763 C C . ALA A 1 346 ? 18.804 -1.336 -0.769 1.00 95.75 346 ALA A C 1
ATOM 2765 O O . ALA A 1 346 ? 19.953 -1.311 -0.340 1.00 95.75 346 ALA A O 1
ATOM 2766 N N . ILE A 1 347 ? 18.532 -1.543 -2.064 1.00 97.62 347 ILE A N 1
ATOM 2767 C CA . ILE A 1 347 ? 19.574 -1.657 -3.097 1.00 97.62 347 ILE A CA 1
ATOM 2768 C C . ILE A 1 347 ? 20.249 -0.300 -3.332 1.00 97.62 347 ILE A C 1
ATOM 2770 O O . ILE A 1 347 ? 21.472 -0.242 -3.439 1.00 97.62 347 ILE A O 1
ATOM 2774 N N . TRP A 1 348 ? 19.485 0.791 -3.395 1.00 97.88 348 TRP A N 1
ATOM 2775 C CA . TRP A 1 348 ? 20.025 2.145 -3.576 1.00 97.88 348 TRP A CA 1
ATOM 2776 C C . TRP A 1 348 ? 20.732 2.713 -2.346 1.00 97.88 348 TRP A C 1
ATOM 2778 O O . TRP A 1 348 ? 21.562 3.608 -2.495 1.00 97.88 348 TRP A O 1
ATOM 2788 N N . ASP A 1 349 ? 20.454 2.186 -1.155 1.00 95.62 349 ASP A N 1
ATOM 2789 C CA . ASP A 1 349 ? 21.192 2.535 0.063 1.00 95.62 349 ASP A CA 1
ATOM 2790 C C . ASP A 1 349 ? 22.621 1.956 0.085 1.00 95.62 349 ASP A C 1
ATOM 2792 O O . ASP A 1 349 ? 23.450 2.385 0.892 1.00 95.62 349 ASP A O 1
ATOM 2796 N N . LEU A 1 350 ? 22.936 0.986 -0.785 1.00 96.19 350 LEU A N 1
ATOM 2797 C CA . LEU A 1 350 ? 24.284 0.430 -0.901 1.00 96.19 350 LEU A CA 1
ATOM 2798 C C . LEU A 1 350 ? 25.256 1.471 -1.466 1.00 96.19 350 LEU A C 1
ATOM 2800 O O . LEU A 1 350 ? 24.972 2.142 -2.458 1.00 96.19 350 LEU A O 1
ATOM 2804 N N . LYS A 1 351 ? 26.446 1.565 -0.865 1.00 96.06 351 LYS A N 1
ATOM 2805 C CA . LYS A 1 351 ? 27.458 2.574 -1.214 1.00 96.06 351 LYS A CA 1
ATOM 2806 C C . LYS A 1 351 ? 27.903 2.473 -2.676 1.00 96.06 351 LYS A C 1
ATOM 2808 O O . LYS A 1 351 ? 28.117 3.487 -3.330 1.00 96.06 351 LYS A O 1
ATOM 2813 N N . GLU A 1 352 ? 28.033 1.261 -3.199 1.00 96.94 352 GLU A N 1
ATOM 2814 C CA . GLU A 1 352 ? 28.368 0.985 -4.599 1.00 96.94 352 GLU A CA 1
ATOM 2815 C C . GLU A 1 352 ? 27.294 1.451 -5.595 1.00 96.94 352 GLU A C 1
ATOM 2817 O O . GLU A 1 352 ? 27.596 1.636 -6.775 1.00 96.94 352 GLU A O 1
ATOM 2822 N N . ASN A 1 353 ? 26.064 1.671 -5.122 1.00 97.81 353 ASN A N 1
ATOM 2823 C CA . ASN A 1 353 ? 24.930 2.113 -5.927 1.00 97.81 353 ASN A CA 1
ATOM 2824 C C . ASN A 1 353 ? 24.625 3.607 -5.758 1.00 97.81 353 ASN A C 1
ATOM 2826 O O . ASN A 1 353 ? 23.616 4.095 -6.277 1.00 97.81 353 ASN A O 1
ATOM 2830 N N . GLU A 1 354 ? 25.491 4.358 -5.074 1.00 96.62 354 GLU A N 1
ATOM 2831 C CA . GLU A 1 354 ? 25.329 5.799 -4.932 1.00 96.62 354 GLU A CA 1
ATOM 2832 C C . GLU A 1 354 ? 25.263 6.479 -6.314 1.00 96.62 354 GLU A C 1
ATOM 2834 O O . GLU A 1 354 ? 26.150 6.338 -7.154 1.00 96.62 354 GLU A O 1
ATOM 2839 N N . GLY A 1 355 ? 24.168 7.205 -6.564 1.00 97.00 355 GLY A N 1
ATOM 2840 C CA . GLY A 1 355 ? 23.922 7.907 -7.829 1.00 97.00 355 GLY A CA 1
ATOM 2841 C C . GLY A 1 355 ? 23.306 7.052 -8.943 1.00 97.00 355 GLY A C 1
ATOM 2842 O O . GLY A 1 355 ? 23.017 7.589 -10.012 1.00 97.00 355 GLY A O 1
ATOM 2843 N N . LYS A 1 356 ? 23.044 5.757 -8.711 1.00 98.00 356 LYS A N 1
ATOM 2844 C CA . LYS A 1 356 ? 22.401 4.877 -9.706 1.00 98.00 356 LYS A CA 1
ATOM 2845 C C . LYS A 1 356 ? 20.945 5.234 -10.004 1.00 98.00 356 LYS A C 1
ATOM 2847 O O . LYS A 1 356 ? 20.453 4.913 -11.077 1.00 98.00 356 LYS A O 1
ATOM 2852 N N . ASP A 1 357 ? 20.270 5.950 -9.112 1.00 97.81 357 ASP A N 1
ATOM 2853 C CA . ASP A 1 357 ? 18.909 6.460 -9.326 1.00 97.81 357 ASP A CA 1
ATOM 2854 C C . ASP A 1 357 ? 18.837 7.676 -10.274 1.00 97.81 357 ASP A C 1
ATOM 2856 O O . ASP A 1 357 ? 17.744 8.173 -10.551 1.00 97.81 357 ASP A O 1
ATOM 2860 N N . CYS A 1 358 ? 19.979 8.185 -10.747 1.00 97.06 358 CYS A N 1
ATOM 2861 C CA . CYS A 1 358 ? 20.050 9.310 -11.681 1.00 97.06 358 CYS A CA 1
ATOM 2862 C C . CYS A 1 358 ? 21.289 9.257 -12.596 1.00 97.06 358 CYS A C 1
ATOM 2864 O O . CYS A 1 358 ? 21.788 10.301 -13.020 1.00 97.06 358 CYS A O 1
ATOM 2866 N N . GLU A 1 359 ? 21.848 8.071 -12.855 1.00 97.56 359 GLU A N 1
ATOM 2867 C CA . GLU A 1 359 ? 23.108 7.955 -13.595 1.00 97.56 359 GLU A CA 1
ATOM 2868 C C . GLU A 1 359 ? 22.952 8.461 -15.046 1.00 97.56 359 GLU A C 1
ATOM 2870 O O . GLU A 1 359 ? 22.052 7.993 -15.749 1.00 97.56 359 GLU A O 1
ATOM 2875 N N . PRO A 1 360 ? 23.841 9.341 -15.550 1.00 97.12 360 PRO A N 1
ATOM 2876 C CA . PRO A 1 360 ? 23.738 9.861 -16.910 1.00 97.12 360 PRO A CA 1
ATOM 2877 C C . PRO A 1 360 ? 23.677 8.776 -17.997 1.00 97.12 360 PRO A C 1
ATOM 2879 O O . PRO A 1 360 ? 24.411 7.778 -17.970 1.00 97.12 360 PRO A O 1
ATOM 2882 N N . GLY A 1 361 ? 22.809 8.994 -18.981 1.00 96.88 361 GLY A N 1
ATOM 2883 C CA . GLY A 1 361 ? 22.556 8.108 -20.114 1.00 96.88 361 GLY A CA 1
ATOM 2884 C C . GLY A 1 361 ? 21.732 6.863 -19.780 1.00 96.88 361 GLY A C 1
ATOM 2885 O O . GLY A 1 361 ? 21.636 5.976 -20.626 1.00 96.88 361 GLY A O 1
ATOM 2886 N N . THR A 1 362 ? 21.167 6.754 -18.574 1.00 98.31 362 THR A N 1
ATOM 2887 C CA . THR A 1 362 ? 20.364 5.592 -18.151 1.00 98.31 362 THR A CA 1
ATOM 2888 C C . THR A 1 362 ? 18.873 5.896 -18.108 1.00 98.31 362 THR A C 1
ATOM 2890 O O . THR A 1 362 ? 18.457 7.053 -18.035 1.00 98.31 362 THR A O 1
ATOM 2893 N N . PHE A 1 363 ? 18.051 4.848 -18.091 1.00 98.31 363 PHE A N 1
ATOM 2894 C CA . PHE A 1 363 ? 16.612 4.990 -17.870 1.00 98.31 363 PHE A CA 1
ATOM 2895 C C . PHE A 1 363 ? 16.270 5.649 -16.523 1.00 98.31 363 PHE A C 1
ATOM 2897 O O . PHE A 1 363 ? 15.231 6.301 -16.425 1.00 98.31 363 PHE A O 1
ATOM 2904 N N . ALA A 1 364 ? 17.140 5.562 -15.510 1.00 98.38 364 ALA A N 1
ATOM 2905 C CA . ALA A 1 364 ? 16.986 6.310 -14.265 1.00 98.38 364 ALA A CA 1
ATOM 2906 C C . ALA A 1 364 ? 17.073 7.833 -14.484 1.00 98.38 364 ALA A C 1
ATOM 2908 O O . ALA A 1 364 ? 16.236 8.574 -13.967 1.00 98.38 364 ALA A O 1
ATOM 2909 N N . GLU A 1 365 ? 18.021 8.309 -15.302 1.00 97.94 365 GLU A N 1
ATOM 2910 C CA . GLU A 1 365 ? 18.084 9.727 -15.694 1.00 97.94 365 GLU A CA 1
ATOM 2911 C C . GLU A 1 365 ? 16.825 10.143 -16.469 1.00 97.94 365 GLU A C 1
ATOM 2913 O O . GLU A 1 365 ? 16.256 11.197 -16.181 1.00 97.94 365 GLU A O 1
ATOM 2918 N N . LEU A 1 366 ? 16.341 9.303 -17.396 1.00 98.06 366 LEU A N 1
ATOM 2919 C CA . LEU A 1 366 ? 15.097 9.575 -18.128 1.00 98.06 366 LEU A CA 1
ATOM 2920 C C . LEU A 1 366 ? 13.889 9.679 -17.194 1.00 98.06 366 LEU A C 1
ATOM 2922 O O . LEU A 1 366 ? 13.067 10.571 -17.386 1.00 98.06 366 LEU A O 1
ATOM 2926 N N . LEU A 1 367 ? 13.772 8.808 -16.186 1.00 98.12 367 LEU A N 1
ATOM 2927 C CA . LEU A 1 367 ? 12.692 8.902 -15.204 1.00 98.12 367 LEU A CA 1
ATOM 2928 C C . LEU A 1 367 ? 12.738 10.248 -14.476 1.00 98.12 367 LEU A C 1
ATOM 2930 O O . LEU A 1 367 ? 11.740 10.962 -14.478 1.00 98.12 367 LEU A O 1
ATOM 2934 N N . ARG A 1 368 ? 13.901 10.617 -13.921 1.00 95.94 368 ARG A N 1
ATOM 2935 C CA . ARG A 1 368 ? 14.104 11.892 -13.207 1.00 95.94 368 ARG A CA 1
ATOM 2936 C C . ARG A 1 368 ? 13.802 13.103 -14.079 1.00 95.94 368 ARG A C 1
ATOM 2938 O O . ARG A 1 368 ? 13.143 14.041 -13.645 1.00 95.94 368 ARG A O 1
ATOM 2945 N N . TYR A 1 369 ? 14.265 13.078 -15.324 1.00 95.50 369 TYR A N 1
ATOM 2946 C CA . TYR A 1 369 ? 13.956 14.139 -16.269 1.00 95.50 369 TYR A CA 1
ATOM 2947 C C . TYR A 1 369 ? 12.453 14.186 -16.561 1.00 95.50 369 TYR A C 1
ATOM 2949 O O . TYR A 1 369 ? 11.830 15.243 -16.505 1.00 95.50 369 TYR A O 1
ATOM 2957 N N . GLY A 1 370 ? 11.847 13.036 -16.850 1.00 95.94 370 GLY A N 1
ATOM 2958 C CA . GLY A 1 370 ? 10.444 12.947 -17.221 1.00 95.94 370 GLY A CA 1
ATOM 2959 C C . GLY A 1 370 ? 9.502 13.451 -16.132 1.00 95.94 370 GLY A C 1
ATOM 2960 O O . GLY A 1 370 ? 8.547 14.152 -16.458 1.00 95.94 370 GLY A O 1
ATOM 2961 N N . THR A 1 371 ? 9.777 13.168 -14.856 1.00 95.38 371 THR A N 1
ATOM 2962 C CA . THR A 1 371 ? 8.934 13.645 -13.746 1.00 95.38 371 THR A CA 1
ATOM 2963 C C . THR A 1 371 ? 8.954 15.163 -13.583 1.00 95.38 371 THR A C 1
ATOM 2965 O O . THR A 1 371 ? 7.929 15.749 -13.246 1.00 95.38 371 THR A O 1
ATOM 2968 N N . ALA A 1 372 ? 10.087 15.816 -13.853 1.00 91.75 372 ALA A N 1
ATOM 2969 C CA . ALA A 1 372 ? 10.220 17.269 -13.744 1.00 91.75 372 ALA A CA 1
ATOM 2970 C C . ALA A 1 372 ? 9.803 18.025 -15.020 1.00 91.75 372 ALA A C 1
ATOM 2972 O O . ALA A 1 372 ? 9.375 19.178 -14.946 1.00 91.75 372 ALA A O 1
ATOM 2973 N N . HIS A 1 373 ? 9.940 17.402 -16.195 1.00 93.75 373 HIS A N 1
ATOM 2974 C CA . HIS A 1 373 ? 9.811 18.081 -17.490 1.00 93.75 373 HIS A CA 1
ATOM 2975 C C . HIS A 1 373 ? 8.598 17.655 -18.316 1.00 93.75 373 HIS A C 1
ATOM 2977 O O . HIS A 1 373 ? 8.241 18.362 -19.264 1.00 93.75 373 HIS A O 1
ATOM 2983 N N . PHE A 1 374 ? 7.943 16.539 -17.995 1.00 95.56 374 PHE A N 1
ATOM 2984 C CA . PHE A 1 374 ? 6.731 16.104 -18.683 1.00 95.56 374 PHE A CA 1
ATOM 2985 C C . PHE A 1 374 ? 5.515 16.224 -17.778 1.00 95.56 374 PHE A C 1
ATOM 2987 O O . PHE A 1 374 ? 5.564 16.044 -16.567 1.00 95.56 374 PHE A O 1
ATOM 2994 N N . ARG A 1 375 ? 4.378 16.523 -18.398 1.00 95.25 375 ARG A N 1
ATOM 2995 C CA . ARG A 1 375 ? 3.091 16.643 -17.733 1.00 95.25 375 ARG A CA 1
ATOM 2996 C C . ARG A 1 375 ? 2.080 15.750 -18.425 1.00 95.25 375 ARG A C 1
ATOM 2998 O O . ARG A 1 375 ? 1.816 15.907 -19.613 1.00 95.25 375 ARG A O 1
ATOM 3005 N N . GLN A 1 376 ? 1.450 14.879 -17.649 1.00 97.38 376 GLN A N 1
ATOM 3006 C CA . GLN A 1 376 ? 0.350 14.039 -18.116 1.00 97.38 376 GLN A CA 1
ATOM 3007 C C . GLN A 1 376 ? -0.830 14.880 -18.606 1.00 97.38 376 GLN A C 1
ATOM 3009 O O . GLN A 1 376 ? -1.219 15.846 -17.933 1.00 97.38 376 GLN A O 1
ATOM 3014 N N . THR A 1 377 ? -1.421 14.497 -19.736 1.00 96.56 377 THR A N 1
ATOM 3015 C CA . THR A 1 377 ? -2.618 15.137 -20.308 1.00 96.56 377 THR A CA 1
ATOM 3016 C C . THR A 1 377 ? -3.894 14.709 -19.588 1.00 96.56 377 THR A C 1
ATOM 3018 O O . THR A 1 377 ? -4.788 15.535 -19.434 1.00 96.56 377 THR A O 1
ATOM 3021 N N . ARG A 1 378 ? -3.942 13.484 -19.041 1.00 96.00 378 ARG A N 1
ATOM 3022 C CA . ARG A 1 378 ? -5.091 12.973 -18.270 1.00 96.00 378 ARG A CA 1
ATOM 3023 C C . ARG A 1 378 ? -5.481 13.906 -17.119 1.00 96.00 378 ARG A C 1
ATOM 3025 O O . ARG A 1 378 ? -4.618 14.352 -16.353 1.00 96.00 378 ARG A O 1
ATOM 3032 N N . GLU A 1 379 ? -6.769 14.178 -16.956 1.00 93.38 379 GLU A N 1
ATOM 3033 C CA . GLU A 1 379 ? -7.272 15.116 -15.942 1.00 93.38 379 GLU A CA 1
ATOM 3034 C C . GLU A 1 379 ? -7.407 14.478 -14.558 1.00 93.38 379 GLU A C 1
ATOM 3036 O O . GLU A 1 379 ? -7.019 15.098 -13.568 1.00 93.38 379 GLU A O 1
ATOM 3041 N N . HIS A 1 380 ? -7.823 13.214 -14.499 1.00 93.50 380 HIS A N 1
ATOM 3042 C CA . HIS A 1 380 ? -8.116 12.517 -13.249 1.00 93.50 380 HIS A CA 1
ATOM 3043 C C . HIS A 1 380 ? -7.133 11.379 -12.952 1.00 93.50 380 HIS A C 1
ATOM 3045 O O . HIS A 1 380 ? -6.526 10.794 -13.857 1.00 93.50 380 HIS A O 1
ATOM 3051 N N . ILE A 1 381 ? -6.999 11.079 -11.660 1.00 97.00 381 ILE A N 1
ATOM 3052 C CA . ILE A 1 381 ? -6.354 9.865 -11.158 1.00 97.00 381 ILE A CA 1
ATOM 3053 C C . ILE A 1 381 ? -7.281 8.651 -11.291 1.00 97.00 381 ILE A C 1
ATOM 3055 O O . ILE A 1 381 ? -8.502 8.807 -11.330 1.00 97.00 381 ILE A O 1
ATOM 3059 N N . ALA A 1 382 ? -6.712 7.450 -11.344 1.00 97.31 382 ALA A N 1
ATOM 3060 C CA . ALA A 1 382 ? -7.446 6.201 -11.227 1.00 97.31 382 ALA A CA 1
ATOM 3061 C C . ALA A 1 382 ? -8.011 6.091 -9.805 1.00 97.31 382 ALA A C 1
ATOM 3063 O O . ALA A 1 382 ? -7.263 6.063 -8.829 1.00 97.31 382 ALA A O 1
ATOM 3064 N N . ARG A 1 383 ? -9.340 6.074 -9.688 1.00 96.62 383 ARG A N 1
ATOM 3065 C CA . ARG A 1 383 ? -10.059 6.011 -8.409 1.00 96.62 383 ARG A CA 1
ATOM 3066 C C . ARG A 1 383 ? -10.588 4.599 -8.165 1.00 96.62 383 ARG A C 1
ATOM 3068 O O . ARG A 1 383 ? -10.946 3.903 -9.113 1.00 96.62 383 ARG A O 1
ATOM 3075 N N . LEU A 1 384 ? -10.677 4.214 -6.897 1.00 95.62 384 LEU A N 1
ATOM 3076 C CA . LEU A 1 384 ? -11.405 3.036 -6.436 1.00 95.62 384 LEU A CA 1
ATOM 3077 C C . LEU A 1 384 ? -12.590 3.484 -5.583 1.00 95.62 384 LEU A C 1
ATOM 3079 O O . LEU A 1 384 ? -12.530 4.500 -4.893 1.00 95.62 384 LEU A O 1
ATOM 3083 N N . GLU A 1 385 ? -13.668 2.711 -5.624 1.00 91.94 385 GLU A N 1
ATOM 3084 C CA . GLU A 1 385 ? -14.809 2.928 -4.740 1.00 91.94 385 GLU A CA 1
ATOM 3085 C C . GLU A 1 385 ? -14.440 2.544 -3.299 1.00 91.94 385 GLU A C 1
ATOM 3087 O O . GLU A 1 385 ? -13.926 1.448 -3.048 1.00 91.94 385 GLU A O 1
ATOM 3092 N N . SER A 1 386 ? -14.729 3.430 -2.344 1.00 92.25 386 SER A N 1
ATOM 3093 C CA . SER A 1 386 ? -14.615 3.161 -0.910 1.00 92.25 386 SER A CA 1
ATOM 3094 C C . SER A 1 386 ? -15.745 2.231 -0.459 1.00 92.25 386 SER A C 1
ATOM 3096 O O . SER A 1 386 ? -16.781 2.647 0.054 1.00 92.25 386 SER A O 1
ATOM 3098 N N . LYS A 1 387 ? -15.553 0.924 -0.659 1.00 93.38 387 LYS A N 1
ATOM 3099 C CA . LYS A 1 387 ? -16.557 -0.085 -0.296 1.00 93.38 387 LYS A CA 1
ATOM 3100 C C . LYS A 1 387 ? -16.806 -0.127 1.220 1.00 93.38 387 LYS A C 1
ATOM 3102 O O . LYS A 1 387 ? -15.850 0.046 1.991 1.00 93.38 387 LYS A O 1
ATOM 3107 N N . PRO A 1 388 ? -18.048 -0.416 1.660 1.00 92.31 388 PRO A N 1
ATOM 3108 C CA . PRO A 1 388 ? -18.346 -0.651 3.070 1.00 92.31 388 PRO A CA 1
ATOM 3109 C C . PRO A 1 388 ? -17.445 -1.743 3.652 1.00 92.31 388 PRO A C 1
ATOM 3111 O O . PRO A 1 388 ? -17.098 -2.712 2.968 1.00 92.31 388 PRO A O 1
ATOM 3114 N N . ALA A 1 389 ? -17.097 -1.607 4.932 1.00 90.56 389 ALA A N 1
ATOM 3115 C CA . ALA A 1 389 ? -16.467 -2.694 5.665 1.00 90.56 389 ALA A CA 1
ATOM 3116 C C . ALA A 1 389 ? -17.403 -3.921 5.663 1.00 90.56 389 ALA A C 1
ATOM 3118 O O . ALA A 1 389 ? -18.601 -3.757 5.908 1.00 90.56 389 ALA A O 1
ATOM 3119 N N . PRO A 1 390 ? -16.896 -5.150 5.427 1.00 85.56 390 PRO A N 1
ATOM 3120 C CA . PRO A 1 390 ? -17.725 -6.361 5.441 1.00 85.56 390 PRO A CA 1
ATOM 3121 C C . PRO A 1 390 ? -18.456 -6.581 6.769 1.00 85.56 390 PRO A C 1
ATOM 3123 O O . PRO A 1 390 ? -19.497 -7.231 6.817 1.00 85.56 390 PRO A O 1
ATOM 3126 N N . GLN A 1 391 ? -17.894 -6.037 7.849 1.00 86.44 391 GLN A N 1
ATOM 3127 C CA . GLN A 1 391 ? -18.478 -6.040 9.174 1.00 86.44 391 GLN A CA 1
ATOM 3128 C C . GLN A 1 391 ? -18.373 -4.646 9.787 1.00 86.44 391 GLN A C 1
ATOM 3130 O O . GLN A 1 391 ? -17.291 -4.059 9.838 1.00 86.44 391 GLN A O 1
ATOM 3135 N N . THR A 1 392 ? -19.494 -4.160 10.313 1.00 88.12 392 THR A N 1
ATOM 3136 C CA . THR A 1 392 ? -19.594 -2.900 11.051 1.00 88.12 392 THR A CA 1
ATOM 3137 C C . THR A 1 392 ? -20.031 -3.138 12.499 1.00 88.12 392 THR A C 1
ATOM 3139 O O . THR A 1 392 ? -20.489 -4.224 12.870 1.00 88.12 392 THR A O 1
ATOM 3142 N N . MET A 1 393 ? -19.813 -2.148 13.366 1.00 84.31 393 MET A N 1
ATOM 3143 C CA . MET A 1 393 ? -19.980 -2.259 14.815 1.00 84.31 393 MET A CA 1
ATOM 3144 C C . MET A 1 393 ? -20.699 -1.019 15.365 1.00 84.31 393 MET A C 1
ATOM 3146 O O . MET A 1 393 ? -20.244 0.106 15.167 1.00 84.31 393 MET A O 1
ATOM 3150 N N . LYS A 1 394 ? -21.800 -1.234 16.105 1.00 67.62 394 LYS A N 1
ATOM 3151 C CA . LYS A 1 394 ? -22.687 -0.170 16.629 1.00 67.62 394 LYS A CA 1
ATOM 3152 C C . LYS A 1 394 ? -22.248 0.504 17.934 1.00 67.62 394 LYS A C 1
ATOM 3154 O O . LYS A 1 394 ? -22.887 1.471 18.325 1.00 67.62 394 LYS A O 1
ATOM 3159 N N . LYS A 1 395 ? -21.226 -0.024 18.622 1.00 60.94 395 LYS A N 1
ATOM 3160 C CA . LYS A 1 395 ? -20.570 0.517 19.838 1.00 60.94 395 LYS A CA 1
ATOM 3161 C C . LYS A 1 395 ? -19.696 -0.571 20.458 1.00 60.94 395 LYS A C 1
ATOM 3163 O O . LYS A 1 395 ? -20.240 -1.474 21.084 1.00 60.94 395 LYS A O 1
ATOM 3168 N N . VAL A 1 396 ? -18.368 -0.518 20.313 1.00 44.88 396 VAL A N 1
ATOM 3169 C CA . VAL A 1 396 ? -17.466 -1.444 21.039 1.00 44.88 396 VAL A CA 1
ATOM 3170 C C . VAL A 1 396 ? -16.123 -0.785 21.383 1.00 44.88 396 VAL A C 1
ATOM 3172 O O . VAL A 1 396 ? -15.055 -1.284 21.049 1.00 44.88 396 VAL A O 1
ATOM 3175 N N . LEU A 1 397 ? -16.163 0.337 22.101 1.00 47.25 397 LEU A N 1
ATOM 3176 C CA . LEU A 1 397 ? -15.057 0.713 22.998 1.00 47.25 397 LEU A CA 1
ATOM 3177 C C . LEU A 1 397 ? -15.385 0.387 24.466 1.00 47.25 397 LEU A C 1
ATOM 3179 O O . LEU A 1 397 ? -14.676 0.782 25.389 1.00 47.25 397 LEU A O 1
ATOM 3183 N N . GLU A 1 398 ? -16.454 -0.377 24.696 1.00 35.16 398 GLU A N 1
ATOM 3184 C CA . GLU A 1 398 ? -16.857 -0.870 26.010 1.00 35.16 398 GLU A CA 1
ATOM 3185 C C . GLU A 1 398 ? -16.274 -2.265 26.263 1.00 35.16 398 GLU A C 1
ATOM 3187 O O . GLU A 1 398 ? -16.952 -3.282 26.191 1.00 35.16 398 GLU A O 1
ATOM 3192 N N . ASN A 1 399 ? -14.984 -2.296 26.585 1.00 31.11 399 ASN A N 1
ATOM 3193 C CA . ASN A 1 399 ? -14.442 -3.228 27.567 1.00 31.11 399 ASN A CA 1
ATOM 3194 C C . ASN A 1 399 ? -13.387 -2.463 28.377 1.00 31.11 399 ASN A C 1
ATOM 3196 O O . ASN A 1 399 ? -12.317 -2.160 27.872 1.00 31.11 399 ASN A O 1
ATOM 3200 N N . ALA A 1 400 ? -13.781 -2.084 29.600 1.00 33.47 400 ALA A N 1
ATOM 3201 C CA . ALA A 1 400 ? -13.009 -1.474 30.690 1.00 33.47 400 ALA A CA 1
ATOM 3202 C C . ALA A 1 400 ? -11.944 -0.410 30.311 1.00 33.47 400 ALA A C 1
ATOM 3204 O O . ALA A 1 400 ? -10.846 -0.738 29.891 1.00 33.47 400 ALA A O 1
ATOM 3205 N N . GLN A 1 401 ? -12.249 0.861 30.625 1.00 32.47 401 GLN A N 1
ATOM 3206 C CA . GLN A 1 401 ? -11.396 2.078 30.618 1.00 32.47 401 GLN A CA 1
ATOM 3207 C C . GLN A 1 401 ? -11.486 3.039 29.419 1.00 32.47 401 GLN A C 1
ATOM 3209 O O . GLN A 1 401 ? -11.011 4.167 29.540 1.00 32.47 401 GLN A O 1
ATOM 3214 N N . CYS A 1 402 ? -12.153 2.701 28.312 1.00 39.31 402 CYS A N 1
ATOM 3215 C CA . CYS A 1 402 ? -12.162 3.592 27.139 1.00 39.31 402 CYS A CA 1
ATOM 3216 C C . CYS A 1 402 ? -13.327 4.610 27.085 1.00 39.31 402 CYS A C 1
ATOM 3218 O O . CYS A 1 402 ? -13.228 5.622 26.395 1.00 39.31 402 CYS A O 1
ATOM 3220 N N . SER A 1 403 ? -14.403 4.429 27.861 1.00 30.95 403 SER A N 1
ATOM 3221 C CA . SER A 1 403 ? -15.576 5.329 27.838 1.00 30.95 403 SER A CA 1
ATOM 3222 C C . SER A 1 403 ? -15.290 6.762 28.321 1.00 30.95 403 SER A C 1
ATOM 3224 O O . SER A 1 403 ? -16.090 7.664 28.086 1.00 30.95 403 SER A O 1
ATOM 3226 N N . THR A 1 404 ? -14.152 6.991 28.982 1.00 35.41 404 THR A N 1
ATOM 3227 C CA . THR A 1 404 ? -13.711 8.329 29.407 1.00 35.41 404 THR A CA 1
ATOM 3228 C C . THR A 1 404 ? -12.902 9.048 28.318 1.00 35.41 404 THR A C 1
ATOM 3230 O O . THR A 1 404 ? -12.851 10.270 28.315 1.00 35.41 404 THR A O 1
ATOM 3233 N N . LEU A 1 405 ? -12.302 8.333 27.359 1.00 38.44 405 LEU A N 1
ATOM 3234 C CA . LEU A 1 405 ? -11.329 8.907 26.415 1.00 38.44 405 LEU A CA 1
ATOM 3235 C C . LEU A 1 405 ? -11.964 9.706 25.269 1.00 38.44 405 LEU A C 1
ATOM 3237 O O . LEU A 1 405 ? -11.402 10.719 24.869 1.00 38.44 405 LEU A O 1
ATOM 3241 N N . ILE A 1 406 ? -13.154 9.329 24.797 1.00 37.78 406 ILE A N 1
ATOM 3242 C CA . ILE A 1 406 ? -13.825 10.063 23.705 1.00 37.78 406 ILE A CA 1
ATOM 3243 C C . ILE A 1 406 ? -14.553 11.311 24.214 1.00 37.78 406 ILE A C 1
ATOM 3245 O O . ILE A 1 406 ? -14.643 12.305 23.506 1.00 37.78 406 ILE A O 1
ATOM 3249 N N . ARG A 1 407 ? -14.980 11.329 25.485 1.00 33.22 407 ARG A N 1
ATOM 3250 C CA . ARG A 1 407 ? -15.569 12.529 26.105 1.00 33.22 407 ARG A CA 1
ATOM 3251 C C . ARG A 1 407 ? -14.553 13.620 26.453 1.00 33.22 407 ARG A C 1
ATOM 3253 O O . ARG A 1 407 ? -14.954 14.767 26.604 1.00 33.22 407 ARG A O 1
ATOM 3260 N N . VAL A 1 408 ? -13.270 13.286 26.607 1.00 30.58 408 VAL A N 1
ATOM 3261 C CA . VAL A 1 408 ? -12.232 14.262 26.996 1.00 30.58 408 VAL A CA 1
ATOM 3262 C C . VAL A 1 408 ? -11.646 14.995 25.781 1.00 30.58 408 VAL A C 1
ATOM 3264 O O . VAL A 1 408 ? -11.135 16.096 25.934 1.00 30.58 408 VAL A O 1
ATOM 3267 N N . ALA A 1 409 ? -11.783 14.457 24.564 1.00 31.50 409 ALA A N 1
ATOM 3268 C CA . ALA A 1 409 ? -11.228 15.067 23.351 1.00 31.50 409 ALA A CA 1
ATOM 3269 C C . ALA A 1 409 ? -12.129 16.129 22.681 1.00 31.50 409 ALA A C 1
ATOM 3271 O O . ALA A 1 409 ? -11.739 16.683 21.657 1.00 31.50 409 ALA A O 1
ATOM 3272 N N . THR A 1 410 ? -13.319 16.420 23.222 1.00 30.64 410 THR A N 1
ATOM 3273 C CA . THR A 1 410 ? -14.303 17.325 22.588 1.00 30.64 410 THR A CA 1
ATOM 3274 C C . THR A 1 410 ? -14.797 18.456 23.493 1.00 30.64 410 THR A C 1
ATOM 3276 O O . THR A 1 410 ? -15.847 19.036 23.222 1.00 30.64 410 THR A O 1
ATOM 3279 N N . ALA A 1 411 ? -14.090 18.779 24.576 1.00 26.33 411 ALA A N 1
ATOM 3280 C CA . ALA A 1 411 ? -14.480 19.864 25.473 1.00 26.33 411 ALA A CA 1
ATOM 3281 C C . ALA A 1 411 ? -13.433 20.982 25.476 1.00 26.33 411 ALA A C 1
ATOM 3283 O O . ALA A 1 411 ? -12.632 21.064 26.395 1.00 26.33 411 ALA A O 1
ATOM 3284 N N . ASP A 1 412 ? -13.498 21.863 24.476 1.00 29.59 412 ASP A N 1
ATOM 3285 C CA . ASP A 1 412 ? -12.985 23.228 24.595 1.00 29.59 412 ASP A CA 1
ATOM 3286 C C . ASP A 1 412 ? -14.093 24.219 24.219 1.00 29.59 412 ASP A C 1
ATOM 3288 O O . ASP A 1 412 ? -14.411 24.458 23.055 1.00 29.59 412 ASP A O 1
ATOM 3292 N N . SER A 1 413 ? -14.697 24.793 25.257 1.00 28.06 413 SER A N 1
ATOM 3293 C CA . SER A 1 413 ? -15.322 26.113 25.240 1.00 28.06 413 SER A CA 1
ATOM 3294 C C . SER A 1 413 ? -14.950 26.785 26.565 1.00 28.06 413 SER A C 1
ATOM 3296 O O . SER A 1 413 ? -15.133 26.169 27.620 1.00 28.06 413 SER A O 1
ATOM 3298 N N . PRO A 1 414 ? -14.424 28.019 26.546 1.00 32.62 414 PRO A N 1
ATOM 3299 C CA . PRO A 1 414 ? -13.883 28.672 27.724 1.00 32.62 414 PRO A CA 1
ATOM 3300 C C . PRO A 1 414 ? -15.025 29.299 28.515 1.00 32.62 414 PRO A C 1
ATOM 3302 O O . PRO A 1 414 ? -15.601 30.272 28.058 1.00 32.62 414 PRO A O 1
ATOM 3305 N N . ASP A 1 415 ? -15.376 28.718 29.661 1.00 28.56 415 ASP A N 1
ATOM 3306 C CA . ASP A 1 415 ? -15.948 29.432 30.813 1.00 28.56 415 ASP A CA 1
ATOM 3307 C C . ASP A 1 415 ? -16.310 28.430 31.913 1.00 28.56 415 ASP A C 1
ATOM 3309 O O . ASP A 1 415 ? -17.408 27.878 31.925 1.00 28.56 415 ASP A O 1
ATOM 3313 N N . SER A 1 416 ? -15.386 28.168 32.846 1.00 25.23 416 SER A N 1
ATOM 3314 C CA . SER A 1 416 ? -15.674 28.062 34.293 1.00 25.23 416 SER A CA 1
ATOM 3315 C C . SER A 1 416 ? -14.442 27.622 35.100 1.00 25.23 416 SER A C 1
ATOM 3317 O O . SER A 1 416 ? -13.996 26.483 35.085 1.00 25.23 416 SER A O 1
ATOM 3319 N N . GLN A 1 417 ? -13.897 28.614 35.800 1.00 24.14 417 GLN A N 1
ATOM 3320 C CA . GLN A 1 417 ? -13.120 28.604 37.043 1.00 24.14 417 GLN A CA 1
ATOM 3321 C C . GLN A 1 417 ? -12.710 27.256 37.686 1.00 24.14 417 GLN A C 1
ATOM 3323 O O . GLN A 1 417 ? -13.523 26.523 38.236 1.00 24.14 417 GLN A O 1
ATOM 3328 N N . ILE A 1 418 ? -11.386 27.052 37.729 1.00 24.28 418 ILE A N 1
ATOM 3329 C CA . ILE A 1 418 ? -10.543 26.777 38.914 1.00 24.28 418 ILE A CA 1
ATOM 3330 C C . ILE A 1 418 ? -11.233 26.037 40.074 1.00 24.28 418 ILE A C 1
ATOM 3332 O O . ILE A 1 418 ? -11.936 26.673 40.844 1.00 24.28 418 ILE A O 1
ATOM 3336 N N . TYR A 1 419 ? -10.850 24.777 40.315 1.00 22.61 419 TYR A N 1
ATOM 3337 C CA . TYR A 1 419 ? -10.412 24.302 41.640 1.00 22.61 419 TYR A CA 1
ATOM 3338 C C . TYR A 1 419 ? -9.443 23.121 41.478 1.00 22.61 419 TYR A C 1
ATOM 3340 O O . TYR A 1 419 ? -9.824 22.001 41.150 1.00 22.61 419 TYR A O 1
ATOM 3348 N N . VAL A 1 420 ? -8.162 23.397 41.724 1.00 21.09 420 VAL A N 1
ATOM 3349 C CA . VAL A 1 420 ? -7.105 22.403 41.937 1.00 21.09 420 VAL A CA 1
ATOM 3350 C C . VAL A 1 420 ? -7.120 22.025 43.415 1.00 21.09 420 VAL A C 1
ATOM 3352 O O . VAL A 1 420 ? -6.911 22.903 44.249 1.00 21.09 420 VAL A O 1
ATOM 3355 N N . VAL A 1 421 ? -7.291 20.743 43.750 1.00 22.28 421 VAL A N 1
ATOM 3356 C CA . VAL A 1 421 ? -6.806 20.192 45.028 1.00 22.28 421 VAL A CA 1
ATOM 3357 C C . VAL A 1 421 ? -6.211 18.800 44.808 1.00 22.28 421 VAL A C 1
ATOM 3359 O O . VAL A 1 421 ? -6.903 17.817 44.563 1.00 22.28 421 VAL A O 1
ATOM 3362 N N . THR A 1 422 ? -4.891 18.754 44.927 1.00 22.08 422 THR A N 1
ATOM 3363 C CA . THR A 1 422 ? -4.029 17.592 45.155 1.00 22.08 422 THR A CA 1
ATOM 3364 C C . THR A 1 422 ? -4.347 16.927 46.502 1.00 22.08 422 THR A C 1
ATOM 3366 O O . THR A 1 422 ? -4.416 17.655 47.487 1.00 22.08 422 THR A O 1
ATOM 3369 N N . LEU A 1 423 ? -4.406 15.587 46.606 1.00 21.98 423 LEU A N 1
ATOM 3370 C CA . LEU A 1 423 ? -3.650 14.848 47.640 1.00 21.98 423 LEU A CA 1
ATOM 3371 C C . LEU A 1 423 ? -3.634 13.314 47.472 1.00 21.98 423 LEU A C 1
ATOM 3373 O O . LEU A 1 423 ? -4.501 12.686 46.880 1.00 21.98 423 LEU A O 1
ATOM 3377 N N . VAL A 1 424 ? -2.572 12.772 48.056 1.00 21.47 424 VAL A N 1
ATOM 3378 C CA . VAL A 1 424 ? -1.949 11.451 48.017 1.00 21.47 424 VAL A CA 1
ATOM 3379 C C . VAL A 1 424 ? -2.387 10.570 49.209 1.00 21.47 424 VAL A C 1
ATOM 3381 O O . VAL A 1 424 ? -2.574 11.087 50.303 1.00 21.47 424 VAL A O 1
ATOM 3384 N N . ARG A 1 425 ? -2.364 9.240 48.996 1.00 22.97 425 ARG A N 1
ATOM 3385 C CA . ARG A 1 425 ? -2.214 8.107 49.952 1.00 22.97 425 ARG A CA 1
ATOM 3386 C C . ARG A 1 425 ? -3.328 7.724 50.949 1.00 22.97 425 ARG A C 1
ATOM 3388 O O . ARG A 1 425 ? -3.905 8.543 51.642 1.00 22.97 425 ARG A O 1
ATOM 3395 N N . GLN A 1 426 ? -3.343 6.392 51.141 1.00 22.86 426 GLN A N 1
ATOM 3396 C CA . GLN A 1 426 ? -3.666 5.605 52.344 1.00 22.86 426 GLN A CA 1
ATOM 3397 C C . GLN A 1 426 ? -5.140 5.229 52.582 1.00 22.86 426 GLN A C 1
ATOM 3399 O O . GLN A 1 426 ? -5.954 6.068 52.939 1.00 22.86 426 GLN A O 1
ATOM 3404 N N . LEU A 1 427 ? -5.455 3.926 52.486 1.00 24.80 427 LEU A N 1
ATOM 3405 C CA . LEU A 1 427 ? -5.655 3.051 53.657 1.00 24.80 427 LEU A CA 1
ATOM 3406 C C . LEU A 1 427 ? -6.064 1.621 53.244 1.00 24.80 427 LEU A C 1
ATOM 3408 O O . LEU A 1 427 ? -7.130 1.387 52.679 1.00 24.80 427 LEU A O 1
ATOM 3412 N N . GLU A 1 428 ? -5.207 0.662 53.594 1.00 25.56 428 GLU A N 1
ATOM 3413 C CA . GLU A 1 428 ? -5.605 -0.694 53.973 1.00 25.56 428 GLU A CA 1
ATOM 3414 C C . GLU A 1 428 ? -6.326 -0.628 55.332 1.00 25.56 428 GLU A C 1
ATOM 3416 O O . GLU A 1 428 ? -5.895 0.119 56.211 1.00 25.56 428 GLU A O 1
ATOM 3421 N N . GLY A 1 429 ? -7.384 -1.425 55.536 1.00 24.70 429 GLY A N 1
ATOM 3422 C CA . GLY A 1 429 ? -7.943 -1.645 56.876 1.00 24.70 429 GLY A CA 1
ATOM 3423 C C . GLY A 1 429 ? -9.446 -1.926 56.952 1.00 24.70 429 GLY A C 1
ATOM 3424 O O . GLY A 1 429 ? -10.246 -1.011 57.061 1.00 24.70 429 GLY A O 1
ATOM 3425 N N . GLY A 1 430 ? -9.797 -3.216 56.972 1.00 23.28 430 GLY A N 1
ATOM 3426 C CA . GLY A 1 430 ? -10.614 -3.832 58.029 1.00 23.28 430 GLY A CA 1
ATOM 3427 C C . GLY A 1 430 ? -12.042 -3.346 58.338 1.00 23.28 430 GLY A C 1
ATOM 3428 O O . GLY A 1 430 ? -12.237 -2.343 59.003 1.00 23.28 430 GLY A O 1
ATOM 3429 N N . LEU A 1 431 ? -12.995 -4.248 58.052 1.00 24.81 431 LEU A N 1
ATOM 3430 C CA . LEU A 1 431 ? -14.107 -4.684 58.923 1.00 24.81 431 LEU A CA 1
ATOM 3431 C C . LEU A 1 431 ? -15.120 -3.636 59.441 1.00 24.81 431 LEU A C 1
ATOM 3433 O O . LEU A 1 431 ? -14.855 -2.912 60.389 1.00 24.81 431 LEU A O 1
ATOM 3437 N N . THR A 1 432 ? -16.372 -3.714 58.967 1.00 26.00 432 THR A N 1
ATOM 3438 C CA . THR A 1 432 ? -17.554 -4.245 59.705 1.00 26.00 432 THR A CA 1
ATOM 3439 C C . THR A 1 432 ? -18.885 -3.846 59.025 1.00 26.00 432 THR A C 1
ATOM 3441 O O . THR A 1 432 ? -19.101 -2.711 58.623 1.00 26.00 432 THR A O 1
ATOM 3444 N N . ARG A 1 433 ? -19.795 -4.822 58.878 1.00 24.75 433 ARG A N 1
ATOM 3445 C CA . ARG A 1 433 ? -21.268 -4.673 58.712 1.00 24.75 433 ARG A CA 1
ATOM 3446 C C . ARG A 1 433 ? -21.915 -4.719 60.129 1.00 24.75 433 ARG A C 1
ATOM 3448 O O . ARG A 1 433 ? -21.157 -5.087 61.028 1.00 24.75 433 ARG A O 1
ATOM 3455 N N . PRO A 1 434 ? -23.242 -4.509 60.386 1.00 36.28 434 PRO A N 1
ATOM 3456 C CA . PRO A 1 434 ? -24.405 -4.624 59.474 1.00 36.28 434 PRO A CA 1
ATOM 3457 C C . PRO A 1 434 ? -25.638 -3.693 59.717 1.00 36.28 434 PRO A C 1
ATOM 3459 O O . PRO A 1 434 ? -25.718 -2.965 60.697 1.00 36.28 434 PRO A O 1
ATOM 3462 N N . SER A 1 435 ? -26.647 -3.856 58.837 1.00 24.94 435 SER A N 1
ATOM 3463 C CA . SER A 1 435 ? -28.120 -3.624 58.948 1.00 24.94 435 SER A CA 1
ATOM 3464 C C . SER A 1 435 ? -28.640 -2.678 57.845 1.00 24.94 435 SER A C 1
ATOM 3466 O O . SER A 1 435 ? -28.211 -1.540 57.747 1.00 24.94 435 SER A O 1
ATOM 3468 N N . ALA A 1 436 ? -29.304 -3.147 56.779 1.00 25.14 436 ALA A N 1
ATOM 3469 C CA . ALA A 1 436 ? -30.638 -3.755 56.633 1.00 25.14 436 ALA A CA 1
ATOM 3470 C C . ALA A 1 436 ? -31.798 -2.757 56.814 1.00 25.14 436 ALA A C 1
ATOM 3472 O O . ALA A 1 436 ? -32.145 -2.462 57.946 1.00 25.14 436 ALA A O 1
ATOM 3473 N N . ILE A 1 437 ? -32.438 -2.344 55.704 1.00 25.78 437 ILE A N 1
ATOM 3474 C CA . ILE A 1 437 ? -33.889 -2.085 55.576 1.00 25.78 437 ILE A CA 1
ATOM 3475 C C . ILE A 1 437 ? -34.318 -2.235 54.093 1.00 25.78 437 ILE A C 1
ATOM 3477 O O . ILE A 1 437 ? -33.730 -1.641 53.197 1.00 25.78 437 ILE A O 1
ATOM 3481 N N . CYS A 1 438 ? -35.334 -3.093 53.919 1.00 23.09 438 CYS A N 1
ATOM 3482 C CA . CYS A 1 438 ? -36.366 -3.271 52.878 1.00 23.09 438 CYS A CA 1
ATOM 3483 C C . CYS A 1 438 ? -36.034 -3.102 51.381 1.00 23.09 438 CYS A C 1
ATOM 3485 O O . CYS A 1 438 ? -35.745 -2.017 50.904 1.00 23.09 438 CYS A O 1
ATOM 3487 N N . LYS A 1 439 ? -36.071 -4.185 50.587 1.00 23.27 439 LYS A N 1
ATOM 3488 C CA . LYS A 1 439 ? -37.265 -4.898 50.048 1.00 23.27 439 LYS A CA 1
ATOM 3489 C C . LYS A 1 439 ? -38.047 -4.074 49.010 1.00 23.27 439 LYS A C 1
ATOM 3491 O O . LYS A 1 439 ? -38.955 -3.350 49.396 1.00 23.27 439 LYS A O 1
ATOM 3496 N N . HIS A 1 440 ? -37.763 -4.302 47.723 1.00 25.44 440 HIS A N 1
ATOM 3497 C CA . HIS A 1 440 ? -38.729 -4.672 46.669 1.00 25.44 440 HIS A CA 1
ATOM 3498 C C . HIS A 1 440 ? -37.969 -5.051 45.384 1.00 25.44 440 HIS A C 1
ATOM 3500 O O . HIS A 1 440 ? -37.435 -4.183 44.712 1.00 25.44 440 HIS A O 1
ATOM 3506 N N . MET A 1 441 ? -37.890 -6.355 45.094 1.00 22.64 441 MET A N 1
ATOM 3507 C CA . MET A 1 441 ? -37.962 -6.994 43.765 1.00 22.64 441 MET A CA 1
ATOM 3508 C C . MET A 1 441 ? -37.480 -8.442 43.913 1.00 22.64 441 MET A C 1
ATOM 3510 O O . MET A 1 441 ? -36.289 -8.734 44.016 1.00 22.64 441 MET A O 1
ATOM 3514 N N . HIS A 1 442 ? -38.438 -9.362 43.976 1.00 24.14 442 HIS A N 1
ATOM 3515 C CA . HIS A 1 442 ? -38.205 -10.785 43.778 1.00 24.14 442 HIS A CA 1
ATOM 3516 C C . HIS A 1 442 ? -38.738 -11.190 42.404 1.00 24.14 442 HIS A C 1
ATOM 3518 O O . HIS A 1 442 ? -39.747 -10.660 41.952 1.00 24.14 442 HIS A O 1
ATOM 3524 N N . ALA A 1 443 ? -38.057 -12.191 41.843 1.00 22.77 443 ALA A N 1
ATOM 3525 C CA . ALA A 1 443 ? -38.406 -13.011 40.686 1.00 22.77 443 ALA A CA 1
ATOM 3526 C C . ALA A 1 443 ? -38.099 -12.451 39.282 1.00 22.77 443 ALA A C 1
ATOM 3528 O O . ALA A 1 443 ? -38.991 -12.074 38.537 1.00 22.77 443 ALA A O 1
ATOM 3529 N N . CYS A 1 444 ? -36.835 -12.571 38.860 1.00 21.00 444 CYS A N 1
ATOM 3530 C CA . CYS A 1 444 ? -36.515 -13.452 37.727 1.00 21.00 444 CYS A CA 1
ATOM 3531 C C . CYS A 1 444 ? -35.019 -13.811 37.744 1.00 21.00 444 CYS A C 1
ATOM 3533 O O . CYS A 1 444 ? -34.162 -13.044 37.315 1.00 21.00 444 CYS A O 1
ATOM 3535 N N . SER A 1 445 ? -34.688 -14.977 38.297 1.00 23.22 445 SER A N 1
ATOM 3536 C CA . SER A 1 445 ? -33.377 -15.595 38.104 1.00 23.22 445 SER A CA 1
ATOM 3537 C C . SER A 1 445 ? -33.443 -16.549 36.915 1.00 23.22 445 SER A C 1
ATOM 3539 O O . SER A 1 445 ? -34.364 -17.361 36.868 1.00 23.22 445 SER A O 1
ATOM 3541 N N . ARG A 1 446 ? -32.375 -16.543 36.106 1.00 25.77 446 ARG A N 1
ATOM 3542 C CA . ARG A 1 446 ? -31.982 -17.528 35.075 1.00 25.77 446 ARG A CA 1
ATOM 3543 C C . ARG A 1 446 ? -32.522 -17.286 33.657 1.00 25.77 446 ARG A C 1
ATOM 3545 O O . ARG A 1 446 ? -33.447 -17.941 33.208 1.00 25.77 446 ARG A O 1
ATOM 3552 N N . SER A 1 447 ? -31.791 -16.485 32.890 1.00 23.50 447 SER A N 1
ATOM 3553 C CA . SER A 1 447 ? -31.061 -17.000 31.722 1.00 23.50 447 SER A CA 1
ATOM 3554 C C . SER A 1 447 ? -29.932 -16.023 31.381 1.00 23.50 447 SER A C 1
ATOM 3556 O O . SER A 1 447 ? -30.141 -14.832 31.178 1.00 23.50 447 SER A O 1
ATOM 3558 N N . ARG A 1 448 ? -28.691 -16.513 31.442 1.00 27.69 448 ARG A N 1
ATOM 3559 C CA . ARG A 1 448 ? -27.537 -15.846 30.841 1.00 27.69 448 ARG A CA 1
ATOM 3560 C C . ARG A 1 448 ? -27.501 -16.312 29.393 1.00 27.69 448 ARG A C 1
ATOM 3562 O O . ARG A 1 448 ? -27.247 -17.488 29.162 1.00 27.69 448 ARG A O 1
ATOM 3569 N N . THR A 1 449 ? -27.687 -15.402 28.456 1.00 25.05 449 THR A N 1
ATOM 3570 C CA . THR A 1 449 ? -27.245 -15.577 27.071 1.00 25.05 449 THR A CA 1
ATOM 3571 C C . THR A 1 449 ? -26.389 -14.366 26.720 1.00 25.05 449 THR A C 1
ATOM 3573 O O . THR A 1 449 ? -26.913 -13.253 26.682 1.00 25.05 449 THR A O 1
ATOM 3576 N N . PRO A 1 450 ? -25.070 -14.530 26.530 1.00 26.58 450 PRO A N 1
ATOM 3577 C CA . PRO A 1 450 ? -24.248 -13.485 25.951 1.00 26.58 450 PRO A CA 1
ATOM 3578 C C . PRO A 1 450 ? -24.497 -13.478 24.441 1.00 26.58 450 PRO A C 1
ATOM 3580 O O . PRO A 1 450 ? -24.152 -14.435 23.749 1.00 26.58 450 PRO A O 1
ATOM 3583 N N . SER A 1 451 ? -25.109 -12.410 23.938 1.00 27.33 451 SER A N 1
ATOM 3584 C CA . SER A 1 451 ? -25.246 -12.158 22.504 1.00 27.33 451 SER A CA 1
ATOM 3585 C C . SER A 1 451 ? -23.851 -11.963 21.903 1.00 27.33 451 SER A C 1
ATOM 3587 O O . SER A 1 451 ? -23.214 -10.931 22.105 1.00 27.33 451 SER A O 1
ATOM 3589 N N . ARG A 1 452 ? -23.341 -13.001 21.232 1.00 30.22 452 ARG A N 1
ATOM 3590 C CA . ARG A 1 452 ? -22.052 -13.007 20.532 1.00 30.22 452 ARG A CA 1
ATOM 3591 C C . ARG A 1 452 ? -22.183 -12.273 19.200 1.00 30.22 452 ARG A C 1
ATOM 3593 O O . ARG A 1 452 ? -23.001 -12.641 18.366 1.00 30.22 452 ARG A O 1
ATOM 3600 N N . CYS A 1 453 ? -21.343 -11.263 18.999 1.00 26.55 453 CYS A N 1
ATOM 3601 C CA . CYS A 1 453 ? -21.131 -10.627 17.704 1.00 26.55 453 CYS A CA 1
ATOM 3602 C C . CYS A 1 453 ? -20.456 -11.630 16.751 1.00 26.55 453 CYS A C 1
ATOM 3604 O O . CYS A 1 453 ? -19.281 -11.966 16.922 1.00 26.55 453 CYS A O 1
ATOM 3606 N N . LEU A 1 454 ? -21.218 -12.128 15.776 1.00 29.39 454 LEU A N 1
ATOM 3607 C CA . LEU A 1 454 ? -20.773 -13.050 14.731 1.00 29.39 454 LEU A CA 1
ATOM 3608 C C . LEU A 1 454 ? -19.674 -12.397 13.879 1.00 29.39 454 LEU A C 1
ATOM 3610 O O . LEU A 1 454 ? -19.869 -11.322 13.316 1.00 29.39 454 LEU A O 1
ATOM 3614 N N . HIS A 1 455 ? -18.501 -13.028 13.839 1.00 35.81 455 HIS A N 1
ATOM 3615 C CA . HIS A 1 455 ? -17.457 -12.769 12.844 1.00 35.81 455 HIS A CA 1
ATOM 3616 C C . HIS A 1 455 ? -17.919 -13.373 11.502 1.00 35.81 455 HIS A C 1
ATOM 3618 O O . HIS A 1 455 ? -18.739 -14.298 11.527 1.00 35.81 455 HIS A O 1
ATOM 3624 N N . PRO A 1 456 ? -17.410 -12.940 10.334 1.00 38.09 456 PRO A N 1
ATOM 3625 C CA . PRO A 1 456 ? -17.558 -13.715 9.108 1.00 38.09 456 PRO A CA 1
ATOM 3626 C C . PRO A 1 456 ? -16.687 -14.965 9.245 1.00 38.09 456 PRO A C 1
ATOM 3628 O O . PRO A 1 456 ? -15.524 -15.001 8.856 1.00 38.09 456 PRO A O 1
ATOM 3631 N N . HIS A 1 457 ? -17.227 -15.979 9.904 1.00 54.94 457 HIS A N 1
ATOM 3632 C CA . HIS A 1 457 ? -16.593 -17.274 9.972 1.00 54.94 457 HIS A CA 1
ATOM 3633 C C . HIS A 1 457 ? -16.709 -17.926 8.588 1.00 54.94 457 HIS A C 1
ATOM 3635 O O . HIS A 1 457 ? -17.804 -17.992 8.023 1.00 54.94 457 HIS A O 1
ATOM 3641 N N . MET A 1 458 ? -15.580 -18.361 8.015 1.00 71.25 458 MET A N 1
ATOM 3642 C CA . MET A 1 458 ? -15.626 -19.248 6.853 1.00 71.25 458 MET A CA 1
ATOM 3643 C C . MET A 1 458 ? -16.341 -20.528 7.284 1.00 71.25 458 MET A C 1
ATOM 3645 O O . MET A 1 458 ? -15.944 -21.103 8.306 1.00 71.25 458 MET A O 1
ATOM 3649 N N . PRO A 1 459 ? -17.383 -20.972 6.558 1.00 89.06 459 PRO A N 1
ATOM 3650 C CA . PRO A 1 459 ? -18.058 -22.198 6.914 1.00 89.06 459 PRO A CA 1
ATOM 3651 C C . PRO A 1 459 ? -17.079 -23.362 6.984 1.00 89.06 459 PRO A C 1
ATOM 3653 O O . PRO A 1 459 ? -16.172 -23.501 6.160 1.00 89.06 459 PRO A O 1
ATOM 3656 N N . VAL A 1 460 ? -17.283 -24.207 7.985 1.00 93.88 460 VAL A N 1
ATOM 3657 C CA . VAL A 1 460 ? -16.482 -25.406 8.194 1.00 93.88 460 VAL A CA 1
ATOM 3658 C C . VAL A 1 460 ? -17.303 -26.609 7.791 1.00 93.88 460 VAL A C 1
ATOM 3660 O O . VAL A 1 460 ? -18.395 -26.839 8.319 1.00 93.88 460 VAL A O 1
ATOM 3663 N N . VAL A 1 461 ? -16.754 -27.405 6.883 1.00 95.00 461 VAL A N 1
ATOM 3664 C CA . VAL A 1 461 ? -17.301 -28.709 6.527 1.00 95.00 461 VAL A CA 1
ATOM 3665 C C . VAL A 1 461 ? -16.568 -29.755 7.350 1.00 95.00 461 VAL A C 1
ATOM 3667 O O . VAL A 1 461 ? -15.360 -29.919 7.220 1.00 95.00 461 VAL A O 1
ATOM 3670 N N . GLN A 1 462 ? -17.306 -30.490 8.178 1.00 94.44 462 GLN A N 1
ATOM 3671 C CA . GLN A 1 462 ? -16.833 -31.743 8.756 1.00 94.44 462 GLN A CA 1
ATOM 3672 C C . GLN A 1 462 ? -17.205 -32.888 7.816 1.00 94.44 462 GLN A C 1
ATOM 3674 O O . GLN A 1 462 ? -18.391 -33.106 7.553 1.00 94.44 462 GLN A O 1
ATOM 3679 N N . ILE A 1 463 ? -16.214 -33.667 7.403 1.00 94.81 463 ILE A N 1
ATOM 3680 C CA . ILE A 1 463 ? -16.382 -34.923 6.676 1.00 94.81 463 ILE A CA 1
ATOM 3681 C C . ILE A 1 463 ? -16.088 -36.059 7.646 1.00 94.81 463 ILE A C 1
ATOM 3683 O O . ILE A 1 463 ? -14.959 -36.209 8.110 1.00 94.81 463 ILE A O 1
ATOM 3687 N N . ALA A 1 464 ? -17.106 -36.851 7.981 1.00 92.56 464 ALA A N 1
ATOM 3688 C CA . ALA A 1 464 ? -16.937 -38.052 8.785 1.00 92.56 464 ALA A CA 1
ATOM 3689 C C . ALA A 1 464 ? -17.201 -39.307 7.949 1.00 92.56 464 ALA A C 1
ATOM 3691 O O . ALA A 1 464 ? -18.194 -39.374 7.225 1.00 92.56 464 ALA A O 1
ATOM 3692 N N . THR A 1 465 ? -16.328 -40.307 8.074 1.00 94.12 465 THR A N 1
ATOM 3693 C CA . THR A 1 465 ? -16.474 -41.606 7.403 1.00 94.12 465 THR A CA 1
ATOM 3694 C C . THR A 1 465 ? -16.322 -42.750 8.394 1.00 94.12 465 THR A C 1
ATOM 3696 O O . THR A 1 465 ? -15.504 -42.681 9.312 1.00 94.12 465 THR A O 1
ATOM 3699 N N . ALA A 1 466 ? -17.120 -43.802 8.227 1.00 93.69 466 ALA A N 1
ATOM 3700 C CA . ALA A 1 466 ? -17.050 -45.011 9.046 1.00 93.69 466 ALA A CA 1
ATOM 3701 C C . ALA A 1 466 ? -17.635 -46.218 8.292 1.00 93.69 466 ALA A C 1
ATOM 3703 O O . ALA A 1 466 ? -18.485 -46.026 7.416 1.00 93.69 466 ALA A O 1
ATOM 3704 N N . PRO A 1 467 ? -17.253 -47.460 8.644 1.00 95.44 467 PRO A N 1
ATOM 3705 C CA . PRO A 1 467 ? -17.965 -48.649 8.182 1.00 95.44 467 PRO A CA 1
ATOM 3706 C C . PRO A 1 467 ? -19.445 -48.581 8.591 1.00 95.44 467 PRO A C 1
ATOM 3708 O O . PRO A 1 467 ? -19.761 -48.483 9.779 1.00 95.44 467 PRO A O 1
ATOM 3711 N N . ALA A 1 468 ? -20.343 -48.610 7.612 1.00 92.69 468 ALA A N 1
ATOM 3712 C CA . ALA A 1 468 ? -21.783 -48.478 7.782 1.00 92.69 468 ALA A CA 1
ATOM 3713 C C . ALA A 1 468 ? -22.423 -49.777 8.286 1.00 92.69 468 ALA A C 1
ATOM 3715 O O . ALA A 1 468 ? -22.083 -50.868 7.824 1.00 92.69 468 ALA A O 1
ATOM 3716 N N . SER A 1 469 ? -23.374 -49.662 9.216 1.00 92.88 469 SER A N 1
ATOM 3717 C CA . SER A 1 469 ? -24.177 -50.801 9.675 1.00 92.88 469 SER A CA 1
ATOM 3718 C C . SER A 1 469 ? -25.113 -51.304 8.570 1.00 92.88 469 SER A C 1
ATOM 3720 O O . SER A 1 469 ? -25.488 -50.552 7.670 1.00 92.88 469 SER A O 1
ATOM 3722 N N . GLU A 1 470 ? -25.545 -52.568 8.644 1.00 91.94 470 GLU A N 1
ATOM 3723 C CA . GLU A 1 470 ? -26.512 -53.126 7.680 1.00 91.94 470 GLU A CA 1
ATOM 3724 C C . GLU A 1 470 ? -27.806 -52.304 7.623 1.00 91.94 470 GLU A C 1
ATOM 3726 O O . GLU A 1 470 ? -28.358 -52.083 6.546 1.00 91.94 470 GLU A O 1
ATOM 3731 N N . ALA A 1 471 ? -28.240 -51.781 8.773 1.00 88.44 471 ALA A N 1
ATOM 3732 C CA . ALA A 1 471 ? -29.395 -50.902 8.865 1.00 88.44 471 ALA A CA 1
ATOM 3733 C C . ALA A 1 471 ? -29.195 -49.623 8.033 1.00 88.44 471 ALA A C 1
ATOM 3735 O O . ALA A 1 471 ? -30.055 -49.305 7.213 1.00 88.44 471 ALA A O 1
ATOM 3736 N N . PHE A 1 472 ? -28.049 -48.941 8.164 1.00 89.38 472 PHE A N 1
ATOM 3737 C CA . PHE A 1 472 ? -27.752 -47.749 7.361 1.00 89.38 472 PHE A CA 1
ATOM 3738 C C . PHE A 1 472 ? -27.613 -48.070 5.874 1.00 89.38 472 PHE A C 1
ATOM 3740 O O . PHE A 1 472 ? -28.068 -47.295 5.046 1.00 89.38 472 PHE A O 1
ATOM 3747 N N . VAL A 1 473 ? -27.026 -49.214 5.515 1.00 90.88 473 VAL A N 1
ATOM 3748 C CA . VAL A 1 473 ? -26.927 -49.638 4.108 1.00 90.88 473 VAL A CA 1
ATOM 3749 C C . VAL A 1 473 ? -28.315 -49.882 3.501 1.00 90.88 473 VAL A C 1
ATOM 3751 O O . VAL A 1 473 ? -28.548 -49.514 2.351 1.00 90.88 473 VAL A O 1
ATOM 3754 N N . SER A 1 474 ? -29.235 -50.485 4.262 1.00 88.94 474 SER A N 1
ATOM 3755 C CA . SER A 1 474 ? -30.588 -50.815 3.790 1.00 88.94 474 SER A CA 1
ATOM 3756 C C . SER A 1 474 ? -31.514 -49.601 3.678 1.00 88.94 474 SER A C 1
ATOM 3758 O O . SER A 1 474 ? -32.265 -49.492 2.710 1.00 88.94 474 SER A O 1
ATOM 3760 N N . ASP A 1 475 ? -31.434 -48.679 4.638 1.00 85.31 475 ASP A N 1
ATOM 3761 C CA . ASP A 1 475 ? -32.218 -47.451 4.662 1.00 85.31 475 ASP A CA 1
ATOM 3762 C C . ASP A 1 475 ? -31.381 -46.305 5.252 1.00 85.31 475 ASP A C 1
ATOM 3764 O O . ASP A 1 475 ? -31.487 -45.980 6.437 1.00 85.31 475 ASP A O 1
ATOM 3768 N N . PRO A 1 476 ? -30.546 -45.641 4.432 1.00 82.56 476 PRO A N 1
ATOM 3769 C CA . PRO A 1 476 ? -29.766 -44.502 4.899 1.00 82.56 476 PRO A CA 1
ATOM 3770 C C . PRO A 1 476 ? -30.643 -43.389 5.496 1.00 82.56 476 PRO A C 1
ATOM 3772 O O . PRO A 1 476 ? -30.187 -42.662 6.373 1.00 82.56 476 PRO A O 1
ATOM 3775 N N . GLY A 1 477 ? -31.899 -43.259 5.042 1.00 75.44 477 GLY A N 1
ATOM 3776 C CA . GLY A 1 477 ? -32.825 -42.208 5.464 1.00 75.44 477 GLY A CA 1
ATOM 3777 C C . GLY A 1 477 ? -33.440 -42.428 6.848 1.00 75.44 477 GLY A C 1
ATOM 3778 O O . GLY A 1 477 ? -33.773 -41.446 7.520 1.00 75.44 477 GLY A O 1
ATOM 3779 N N . SER A 1 478 ? -33.533 -43.676 7.333 1.00 72.38 478 SER A N 1
ATOM 3780 C CA . SER A 1 478 ? -34.118 -43.984 8.653 1.00 72.38 478 SER A CA 1
ATOM 3781 C C . SER A 1 478 ? -33.351 -43.359 9.818 1.00 72.38 478 SER A C 1
ATOM 3783 O O . SER A 1 478 ? -33.896 -43.179 10.906 1.00 72.38 478 SER A O 1
ATOM 3785 N N . PHE A 1 479 ? -32.089 -42.991 9.599 1.00 66.31 479 PHE A N 1
ATOM 3786 C CA . PHE A 1 479 ? -31.232 -42.368 10.606 1.00 66.31 479 PHE A CA 1
ATOM 3787 C C . PHE A 1 479 ? -31.442 -40.848 10.727 1.00 66.31 479 PHE A C 1
ATOM 3789 O O . PHE A 1 479 ? -30.852 -40.228 11.613 1.00 66.31 479 PHE A O 1
ATOM 3796 N N . LEU A 1 480 ? -32.303 -40.246 9.889 1.00 56.78 480 LEU A N 1
ATOM 3797 C CA . LEU A 1 480 ? -32.426 -38.786 9.746 1.00 56.78 480 LEU A CA 1
ATOM 3798 C C . LEU A 1 480 ? -33.811 -38.193 10.000 1.00 56.78 480 LEU A C 1
ATOM 3800 O O . LEU A 1 480 ? -33.932 -36.977 10.066 1.00 56.78 480 LEU A O 1
ATOM 3804 N N . VAL A 1 481 ? -34.832 -38.994 10.319 1.00 49.06 481 VAL A N 1
ATOM 3805 C CA . VAL A 1 481 ? -36.122 -38.456 10.819 1.00 49.06 481 VAL A CA 1
ATOM 3806 C C . VAL A 1 481 ? -35.954 -37.700 12.157 1.00 49.06 481 VAL A C 1
ATOM 3808 O O . VAL A 1 481 ? -36.895 -37.126 12.691 1.00 49.06 481 VAL A O 1
ATOM 3811 N N . SER A 1 482 ? -34.755 -37.673 12.748 1.00 48.31 482 SER A N 1
ATOM 3812 C CA . SER A 1 482 ? -34.576 -37.216 14.124 1.00 48.31 482 SER A CA 1
ATOM 3813 C C . SER A 1 482 ? -33.242 -36.516 14.425 1.00 48.31 482 SER A C 1
ATOM 3815 O O . SER A 1 482 ? -32.796 -36.475 15.572 1.00 48.31 482 SER A O 1
ATOM 3817 N N . THR A 1 483 ? -32.639 -35.889 13.415 1.00 50.91 483 THR A N 1
ATOM 3818 C CA . THR A 1 483 ? -31.612 -34.840 13.579 1.00 50.91 483 THR A CA 1
ATOM 3819 C C . THR A 1 483 ? -32.207 -33.450 13.791 1.00 50.91 483 THR A C 1
ATOM 3821 O O . THR A 1 483 ? -31.454 -32.483 13.765 1.00 50.91 483 THR A O 1
ATOM 3824 N N . GLY A 1 484 ? -33.516 -33.322 14.045 1.00 52.97 484 GLY A N 1
ATOM 3825 C CA . GLY A 1 484 ? -34.142 -32.038 14.394 1.00 52.97 484 GLY A CA 1
ATOM 3826 C C . GLY A 1 484 ? -33.413 -31.289 15.523 1.00 52.97 484 GLY A C 1
ATOM 3827 O O . GLY A 1 484 ? -33.471 -30.068 15.582 1.00 52.97 484 GLY A O 1
ATOM 3828 N N . GLY A 1 485 ? -32.639 -31.999 16.358 1.00 64.06 485 GLY A N 1
ATOM 3829 C CA . GLY A 1 485 ? -31.682 -31.393 17.283 1.00 64.06 485 GLY A CA 1
ATOM 3830 C C . GLY A 1 485 ? -30.597 -30.552 16.593 1.00 64.06 485 GLY A C 1
ATOM 3831 O O . GLY A 1 485 ? -30.429 -29.398 16.963 1.00 64.06 485 GLY A O 1
ATOM 3832 N N . LEU A 1 486 ? -29.905 -31.063 15.562 1.00 74.06 486 LEU A N 1
ATOM 3833 C CA . LEU A 1 486 ? -28.815 -30.350 14.866 1.00 74.06 486 LEU A CA 1
ATOM 3834 C C . LEU A 1 486 ? -29.280 -29.046 14.217 1.00 74.06 486 LEU A C 1
ATOM 3836 O O . LEU A 1 486 ? -28.597 -28.040 14.358 1.00 74.06 486 LEU A O 1
ATOM 3840 N N . SER A 1 487 ? -30.450 -29.041 13.570 1.00 79.31 487 SER A N 1
ATOM 3841 C CA . SER A 1 487 ? -31.018 -27.827 12.962 1.00 79.31 487 SER A CA 1
ATOM 3842 C C . SER A 1 487 ? -31.337 -26.729 13.976 1.00 79.31 487 SER A C 1
ATOM 3844 O O . SER A 1 487 ? -31.465 -25.570 13.597 1.00 79.31 487 SER A O 1
ATOM 3846 N N . THR A 1 488 ? -31.474 -27.087 15.257 1.00 78.81 488 THR A N 1
ATOM 3847 C CA . THR A 1 488 ? -31.682 -26.128 16.353 1.00 78.81 488 THR A CA 1
ATOM 3848 C C . THR A 1 488 ? -30.387 -25.696 17.041 1.00 78.81 488 THR A C 1
ATOM 3850 O O . THR A 1 488 ? -30.427 -24.787 17.868 1.00 78.81 488 THR A O 1
ATOM 3853 N N . VAL A 1 489 ? -29.245 -26.316 16.715 1.00 84.81 489 VAL A N 1
ATOM 3854 C CA . VAL A 1 489 ? -27.948 -25.947 17.293 1.00 84.81 489 VAL A CA 1
ATOM 3855 C C . VAL A 1 489 ? -27.412 -24.694 16.608 1.00 84.81 489 VAL A C 1
ATOM 3857 O O . VAL A 1 489 ? -27.354 -24.601 15.382 1.00 84.81 489 VAL A O 1
ATOM 3860 N N . ASP A 1 490 ? -26.980 -23.742 17.432 1.00 87.88 490 ASP A N 1
ATOM 3861 C CA . ASP A 1 490 ? -26.368 -22.488 17.002 1.00 87.88 490 ASP A CA 1
ATOM 3862 C C . ASP A 1 490 ? -25.209 -22.719 16.016 1.00 87.88 490 ASP A C 1
ATOM 3864 O O . ASP A 1 490 ? -24.291 -23.508 16.267 1.00 87.88 490 ASP A O 1
ATOM 3868 N N . GLY A 1 491 ? -25.260 -22.023 14.881 1.00 89.19 491 GLY A N 1
ATOM 3869 C CA . GLY A 1 491 ? -24.266 -22.106 13.817 1.00 89.19 491 GLY A CA 1
ATOM 3870 C C . GLY A 1 491 ? -24.326 -23.352 12.925 1.00 89.19 491 GLY A C 1
ATOM 3871 O O . GLY A 1 491 ? -23.429 -23.526 12.103 1.00 89.19 491 GLY A O 1
ATOM 3872 N N . TYR A 1 492 ? -25.330 -24.226 13.023 1.00 90.25 492 TYR A N 1
ATOM 3873 C CA . TYR A 1 492 ? -25.521 -25.310 12.048 1.00 90.25 492 TYR A CA 1
ATOM 3874 C C . TYR A 1 492 ? -26.022 -24.771 10.693 1.00 90.25 492 TYR A C 1
ATOM 3876 O O . TYR A 1 492 ? -26.932 -23.942 10.638 1.00 90.25 492 TYR A O 1
ATOM 3884 N N . LYS A 1 493 ? -25.444 -25.245 9.579 1.00 89.81 493 LYS A N 1
ATOM 3885 C CA . LYS A 1 493 ? -25.798 -24.814 8.206 1.00 89.81 493 LYS A CA 1
ATOM 3886 C C . LYS A 1 493 ? -26.406 -25.905 7.337 1.00 89.81 493 LYS A C 1
ATOM 3888 O O . LYS A 1 493 ? -27.096 -25.597 6.367 1.00 89.81 493 LYS A O 1
ATOM 3893 N N . GLY A 1 494 ? -26.156 -27.167 7.658 1.00 88.31 494 GLY A N 1
ATOM 3894 C CA . GLY A 1 494 ? -26.708 -28.294 6.921 1.00 88.31 494 GLY A CA 1
ATOM 3895 C C . GLY A 1 494 ? -25.935 -29.575 7.179 1.00 88.31 494 GLY A C 1
ATOM 3896 O O . GLY A 1 494 ? -24.831 -29.567 7.722 1.00 88.31 494 GLY A O 1
ATOM 3897 N N . SER A 1 495 ? -26.512 -30.700 6.783 1.00 89.00 495 SER A N 1
ATOM 3898 C CA . SER A 1 495 ? -25.816 -31.977 6.785 1.00 89.00 495 SER A CA 1
ATOM 3899 C C . SER A 1 495 ? -26.242 -32.821 5.603 1.00 89.00 495 SER A C 1
ATOM 3901 O O . SER A 1 495 ? -27.350 -32.693 5.082 1.00 89.00 495 SER A O 1
ATOM 3903 N N . PHE A 1 496 ? -25.336 -33.692 5.195 1.00 90.94 496 PHE A N 1
ATOM 3904 C CA . PHE A 1 496 ? -25.528 -34.614 4.094 1.00 90.94 496 PHE A CA 1
ATOM 3905 C C . PHE A 1 496 ? -25.056 -35.985 4.539 1.00 90.94 496 PHE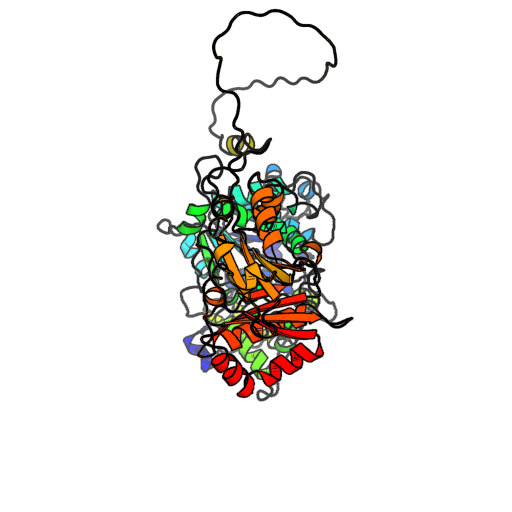 A C 1
ATOM 3907 O O . PHE A 1 496 ? -24.174 -36.110 5.389 1.00 90.94 496 PHE A O 1
ATOM 3914 N N . TYR A 1 497 ? -25.638 -37.020 3.967 1.00 91.12 497 TYR A N 1
ATOM 3915 C CA . TYR A 1 497 ? -25.243 -38.387 4.246 1.00 91.12 497 TYR A CA 1
ATOM 3916 C C . TYR A 1 497 ? -25.312 -39.205 2.971 1.00 91.12 497 TYR A C 1
ATOM 3918 O O . TYR A 1 497 ? -26.076 -38.895 2.058 1.00 91.12 497 TYR A O 1
ATOM 3926 N N . GLY A 1 498 ? -24.515 -40.256 2.909 1.00 92.25 498 GLY A N 1
ATOM 3927 C CA . GLY A 1 498 ? -24.458 -41.097 1.730 1.00 92.25 498 GLY A CA 1
ATOM 3928 C C . GLY A 1 498 ? -23.674 -42.362 1.991 1.00 92.25 498 GLY A C 1
ATOM 3929 O O . GLY A 1 498 ? -23.052 -42.534 3.041 1.00 92.25 498 GLY A O 1
ATOM 3930 N N . LEU A 1 499 ? -23.716 -43.252 1.014 1.00 93.06 499 LEU A N 1
ATOM 3931 C CA . LEU A 1 499 ? -22.916 -44.461 0.997 1.00 93.06 499 LEU A CA 1
ATOM 3932 C C . LEU A 1 499 ? -21.893 -44.335 -0.125 1.00 93.06 499 LEU A C 1
ATOM 3934 O O . LEU A 1 499 ? -22.224 -43.871 -1.220 1.00 93.06 499 LEU A O 1
ATOM 3938 N N . GLN A 1 500 ? -20.666 -44.755 0.156 1.00 96.06 500 GLN A N 1
ATOM 3939 C CA . GLN A 1 500 ? -19.614 -44.805 -0.842 1.00 96.06 500 GLN A CA 1
ATOM 3940 C C . GLN A 1 500 ? -20.018 -45.748 -1.979 1.00 96.06 500 GLN A C 1
ATOM 3942 O O . GLN A 1 500 ? -20.460 -46.877 -1.746 1.00 96.06 500 GLN A O 1
ATOM 3947 N N . VAL A 1 501 ? -19.841 -45.298 -3.215 1.00 96.25 501 VAL A N 1
ATOM 3948 C CA . VAL A 1 501 ? -20.222 -46.038 -4.419 1.00 96.25 501 VAL A CA 1
ATOM 3949 C C . VAL A 1 501 ? -19.356 -47.284 -4.590 1.00 96.25 501 VAL A C 1
ATOM 3951 O O . VAL A 1 501 ? -19.872 -48.353 -4.920 1.00 96.25 501 VAL A O 1
ATOM 3954 N N . GLU A 1 502 ? -18.049 -47.162 -4.349 1.00 95.06 502 GLU A N 1
ATOM 3955 C CA . GLU A 1 502 ? -17.069 -48.199 -4.683 1.00 95.06 502 GLU A CA 1
ATOM 3956 C C . GLU A 1 502 ? -17.192 -49.455 -3.818 1.00 95.06 502 GLU A C 1
ATOM 3958 O O . GLU A 1 502 ? -17.017 -50.561 -4.324 1.00 95.06 502 GLU A O 1
ATOM 3963 N N . ASP A 1 503 ? -17.471 -49.307 -2.519 1.00 94.75 503 ASP A N 1
ATOM 3964 C CA . ASP A 1 503 ? -17.520 -50.443 -1.588 1.00 94.75 503 ASP A CA 1
ATOM 3965 C C . ASP A 1 503 ? -18.920 -50.739 -1.044 1.00 94.75 503 ASP A C 1
ATOM 3967 O O . ASP A 1 503 ? -19.141 -51.836 -0.523 1.00 94.75 503 ASP A O 1
ATOM 3971 N N . LYS A 1 504 ? -19.861 -49.791 -1.171 1.00 92.62 504 LYS A N 1
ATOM 3972 C CA . LYS A 1 504 ? -21.229 -49.863 -0.634 1.00 92.62 504 LYS A CA 1
ATOM 3973 C C . LYS A 1 504 ? -21.280 -50.238 0.851 1.00 92.62 504 LYS A C 1
ATOM 3975 O O . LYS A 1 504 ? -22.239 -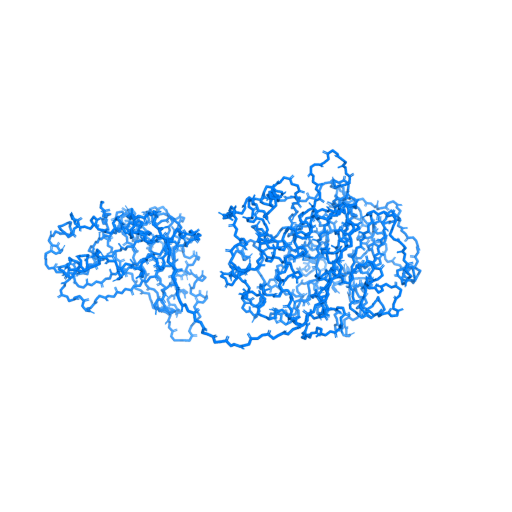50.852 1.315 1.00 92.62 504 LYS A O 1
ATOM 3980 N N . LYS A 1 505 ? -20.224 -49.910 1.591 1.00 92.62 505 LYS A N 1
ATOM 3981 C CA . LYS A 1 505 ? -20.021 -50.278 2.997 1.00 92.62 505 LYS A CA 1
ATOM 3982 C C . LYS A 1 505 ? -19.464 -49.131 3.825 1.00 92.62 505 LYS A C 1
ATOM 3984 O O . LYS A 1 505 ? -19.540 -49.206 5.044 1.00 92.62 505 LYS A O 1
ATOM 3989 N N . THR A 1 506 ? -18.931 -48.082 3.211 1.00 94.81 506 THR A N 1
ATOM 3990 C CA . THR A 1 506 ? -18.457 -46.890 3.918 1.00 94.81 506 THR A CA 1
ATOM 3991 C C . THR A 1 506 ? -19.534 -45.811 3.901 1.00 94.81 506 THR A C 1
ATOM 3993 O O . THR A 1 506 ? -19.956 -45.355 2.840 1.00 94.81 506 THR A O 1
ATOM 3996 N N . GLY A 1 507 ? -20.000 -45.408 5.083 1.00 93.19 507 GLY A N 1
ATOM 3997 C CA . GLY A 1 507 ? -20.946 -44.308 5.250 1.00 93.19 507 GLY A CA 1
ATOM 3998 C C . GLY A 1 507 ? -20.225 -42.966 5.324 1.00 93.19 507 GLY A C 1
ATOM 3999 O O . GLY A 1 507 ? -19.221 -42.842 6.027 1.00 93.19 507 GLY A O 1
ATOM 4000 N N . TYR A 1 508 ? -20.760 -41.969 4.624 1.00 93.81 508 TYR A N 1
ATOM 4001 C CA . TYR A 1 508 ? -20.357 -40.568 4.705 1.00 93.81 508 TYR A CA 1
ATOM 4002 C C . TYR A 1 508 ? -21.384 -39.788 5.524 1.00 93.81 508 TYR A C 1
ATOM 4004 O O . TYR A 1 508 ? -22.585 -39.875 5.267 1.00 93.81 508 TYR A O 1
ATOM 4012 N N . PHE A 1 509 ? -20.902 -38.998 6.483 1.00 91.00 509 PHE A N 1
ATOM 4013 C CA . PHE A 1 509 ? -21.706 -38.137 7.347 1.00 91.00 509 PHE A CA 1
ATOM 4014 C C . PHE A 1 509 ? -21.086 -36.741 7.361 1.00 91.00 509 PHE A C 1
ATOM 4016 O O . PHE A 1 509 ? -20.071 -36.488 8.014 1.00 91.00 509 PHE A O 1
ATOM 4023 N N . ILE A 1 510 ? -21.685 -35.834 6.601 1.00 92.62 510 ILE A N 1
ATOM 4024 C CA . ILE A 1 510 ? -21.193 -34.475 6.397 1.00 92.62 510 ILE A CA 1
ATOM 4025 C C . ILE A 1 510 ? -22.018 -33.522 7.242 1.00 92.62 510 ILE A C 1
ATOM 4027 O O . ILE A 1 510 ? -23.245 -33.589 7.227 1.00 92.62 510 ILE A O 1
ATOM 4031 N N . SER A 1 511 ? -21.368 -32.600 7.941 1.00 91.31 511 SER A N 1
ATOM 4032 C CA . SER A 1 511 ? -22.054 -31.493 8.611 1.00 91.31 511 SER A CA 1
ATOM 4033 C C . SER A 1 511 ? -21.333 -30.190 8.328 1.00 91.31 511 SER A C 1
ATOM 4035 O O . SER A 1 511 ? -20.107 -30.150 8.417 1.00 91.31 511 SER A O 1
ATOM 4037 N N . VAL A 1 512 ? -22.090 -29.144 8.029 1.00 92.38 512 VAL A N 1
ATOM 4038 C CA . VAL A 1 512 ? -21.580 -27.814 7.712 1.00 92.38 512 VAL A CA 1
ATOM 4039 C C . VAL A 1 512 ? -21.985 -26.850 8.814 1.00 92.38 512 VAL A C 1
ATOM 4041 O O . VAL A 1 512 ? -23.131 -26.863 9.274 1.00 92.38 512 VAL A O 1
ATOM 4044 N N . TRP A 1 513 ? -21.036 -26.025 9.236 1.00 92.81 513 TRP A N 1
ATOM 4045 C CA . TRP A 1 513 ? -21.168 -25.115 10.367 1.00 92.81 513 TRP A CA 1
ATOM 4046 C C . TRP A 1 513 ? -20.719 -23.719 9.973 1.00 92.81 513 TRP A C 1
ATOM 4048 O O . TRP A 1 513 ? -19.855 -23.576 9.117 1.00 92.81 513 TRP A O 1
ATOM 4058 N N . GLU A 1 514 ? -21.256 -22.695 10.632 1.00 91.69 514 GLU A N 1
ATOM 4059 C CA . GLU A 1 514 ? -20.765 -21.318 10.518 1.00 91.69 514 GLU A CA 1
ATOM 4060 C C . GLU A 1 514 ? -19.285 -21.241 10.822 1.00 91.69 514 GLU A C 1
ATOM 4062 O O . GLU A 1 514 ? -18.568 -20.536 10.132 1.00 91.69 514 GLU A O 1
ATOM 4067 N N . SER A 1 515 ? -18.832 -21.975 11.839 1.00 90.94 515 SER A N 1
ATOM 4068 C CA . SER A 1 515 ? -17.436 -21.987 12.242 1.00 90.94 515 SER A CA 1
ATOM 4069 C C . SER A 1 515 ? -17.056 -23.278 12.958 1.00 90.94 515 SER A C 1
ATOM 4071 O O . SER A 1 515 ? -17.920 -24.013 13.460 1.00 90.94 515 SER A O 1
ATOM 4073 N N . LEU A 1 516 ? -15.749 -23.514 13.085 1.00 89.94 516 LEU A N 1
ATOM 4074 C CA . LEU A 1 516 ? -15.224 -24.614 13.887 1.00 89.94 516 LEU A CA 1
ATOM 4075 C C . LEU A 1 516 ? -15.666 -24.488 15.352 1.00 89.94 516 LEU A C 1
ATOM 4077 O O . LEU A 1 516 ? -16.002 -25.488 15.980 1.00 89.94 516 LEU A O 1
ATOM 4081 N N . GLU A 1 517 ? -15.739 -23.273 15.900 1.00 90.88 517 GLU A N 1
ATOM 4082 C CA . GLU A 1 517 ? -16.169 -23.047 17.284 1.00 90.88 517 GLU A CA 1
ATOM 4083 C C . GLU A 1 517 ? -17.642 -23.408 17.508 1.00 90.88 517 GLU A C 1
ATOM 4085 O O . GLU A 1 517 ? -17.988 -23.873 18.597 1.00 90.88 517 GLU A O 1
ATOM 4090 N N . HIS A 1 518 ? -18.521 -23.182 16.524 1.00 92.06 518 HIS A N 1
ATOM 4091 C CA . HIS A 1 518 ? -19.920 -23.626 16.598 1.00 92.06 518 HIS A CA 1
ATOM 4092 C C . HIS A 1 518 ? -19.987 -25.153 16.627 1.00 92.06 518 HIS A C 1
ATOM 4094 O O . HIS A 1 518 ? -20.594 -25.738 17.527 1.00 92.06 518 HIS A O 1
ATOM 4100 N N . ARG A 1 519 ? -19.240 -25.810 15.732 1.00 90.12 519 ARG A N 1
ATOM 4101 C CA . ARG A 1 519 ? -19.101 -27.268 15.734 1.00 90.12 519 ARG A CA 1
ATOM 4102 C C . ARG A 1 519 ? -18.533 -27.805 17.050 1.00 90.12 519 ARG A C 1
ATOM 4104 O O . ARG A 1 519 ? -19.002 -28.829 17.543 1.00 90.12 519 ARG A O 1
ATOM 4111 N N . GLN A 1 520 ? -17.522 -27.167 17.631 1.00 89.38 520 GLN A N 1
ATOM 4112 C CA . GLN A 1 520 ? -16.910 -27.610 18.888 1.00 89.38 520 GLN A CA 1
ATOM 4113 C C . GLN A 1 520 ? -17.876 -27.474 20.071 1.00 89.38 520 GLN A C 1
ATOM 4115 O O . GLN A 1 520 ? -17.936 -28.368 20.918 1.00 89.38 520 GLN A O 1
ATOM 4120 N N . ARG A 1 521 ? -18.686 -26.406 20.097 1.00 89.06 521 ARG A N 1
ATOM 4121 C CA . ARG A 1 521 ? -19.720 -26.195 21.123 1.00 89.06 521 ARG A CA 1
ATOM 4122 C C . ARG A 1 521 ? -20.782 -27.285 21.139 1.00 89.06 521 ARG A C 1
ATOM 4124 O O . ARG A 1 521 ? -21.277 -27.581 22.223 1.00 89.06 521 ARG A O 1
ATOM 4131 N N . LEU A 1 522 ? -21.052 -27.929 19.997 1.00 85.25 522 LEU A N 1
ATOM 4132 C CA . LEU A 1 522 ? -21.979 -29.058 19.926 1.00 85.25 522 LEU A CA 1
ATOM 4133 C C . LEU A 1 522 ? -21.670 -30.111 20.996 1.00 85.25 522 LEU A C 1
ATOM 4135 O O . LEU A 1 522 ? -22.597 -30.640 21.576 1.00 85.25 522 LEU A O 1
ATOM 4139 N N . VAL A 1 523 ? -20.401 -30.396 21.311 1.00 83.31 523 VAL A N 1
ATOM 4140 C CA . VAL A 1 523 ? -20.040 -31.439 22.296 1.00 83.31 523 VAL A CA 1
ATOM 4141 C C . VAL A 1 523 ? -20.626 -31.165 23.691 1.00 83.31 523 VAL A C 1
ATOM 4143 O O . VAL A 1 523 ? -20.902 -32.105 24.434 1.00 83.31 523 VAL A O 1
ATOM 4146 N N . GLY A 1 524 ? -20.816 -29.892 24.047 1.00 81.25 524 GLY A N 1
ATOM 4147 C CA . GLY A 1 524 ? -21.433 -29.470 25.306 1.00 81.25 524 GLY A CA 1
ATOM 4148 C C . GLY A 1 524 ? -22.941 -29.216 25.222 1.00 81.25 524 GLY A C 1
ATOM 4149 O O . GLY A 1 524 ? -23.540 -28.864 26.237 1.00 81.25 524 GLY A O 1
ATOM 4150 N N . ASP A 1 525 ? -23.549 -29.361 24.044 1.00 84.38 525 ASP A N 1
ATOM 4151 C CA . ASP A 1 525 ? -24.975 -29.123 23.828 1.00 84.38 525 ASP A CA 1
ATOM 4152 C C . ASP A 1 525 ? -25.815 -30.329 24.299 1.00 84.38 525 ASP A C 1
ATOM 4154 O O . ASP A 1 525 ? -25.433 -31.478 24.043 1.00 84.38 525 ASP A O 1
ATOM 4158 N N . PRO A 1 526 ? -26.973 -30.121 24.958 1.00 81.50 526 PRO A N 1
ATOM 4159 C CA . PRO A 1 526 ? -27.869 -31.210 25.348 1.00 81.50 526 PRO A CA 1
ATOM 4160 C C . PRO A 1 526 ? -28.267 -32.151 24.198 1.00 81.50 526 PRO A C 1
ATOM 4162 O O . PRO A 1 526 ? -28.460 -33.346 24.434 1.00 81.50 526 PRO A O 1
ATOM 4165 N N . ALA A 1 527 ? -28.342 -31.652 22.959 1.00 78.81 527 ALA A N 1
ATOM 4166 C CA . ALA A 1 527 ? -28.671 -32.450 21.780 1.00 78.81 527 ALA A CA 1
ATOM 4167 C C . ALA A 1 527 ? -27.566 -33.454 21.398 1.00 78.81 527 ALA A C 1
ATOM 4169 O O . ALA A 1 527 ? -27.833 -34.439 20.705 1.00 78.81 527 ALA A O 1
ATOM 4170 N N . TYR A 1 528 ? -26.322 -33.256 21.852 1.00 82.31 528 TYR A N 1
ATOM 4171 C CA . TYR A 1 528 ? -25.169 -34.050 21.416 1.00 82.31 528 TYR A CA 1
ATOM 4172 C C . TYR A 1 528 ? -25.295 -35.538 21.718 1.00 82.31 528 TYR A C 1
ATOM 4174 O O . TYR A 1 528 ? -24.969 -36.370 20.872 1.00 82.31 528 TYR A O 1
ATOM 4182 N N . ALA A 1 529 ? -25.773 -35.885 22.915 1.00 80.44 529 ALA A N 1
ATOM 4183 C CA . ALA A 1 529 ? -25.906 -37.277 23.331 1.00 80.44 529 ALA A CA 1
ATOM 4184 C C . ALA A 1 529 ? -26.903 -38.035 22.442 1.00 80.44 529 ALA A C 1
ATOM 4186 O O . ALA A 1 529 ? -26.648 -39.178 22.060 1.00 80.44 529 ALA A O 1
AT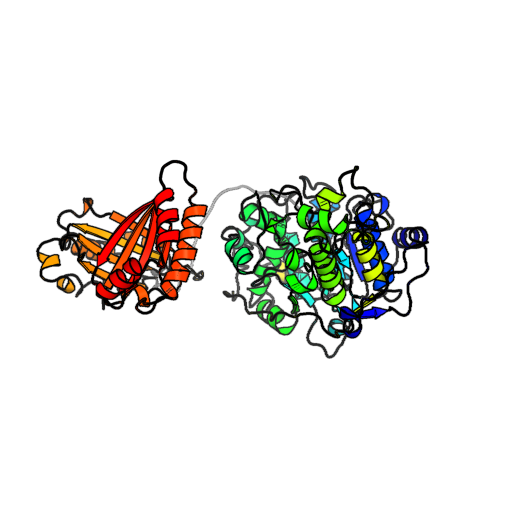OM 4187 N N . GLU A 1 530 ? -28.001 -37.379 22.065 1.00 77.69 530 GLU A N 1
ATOM 4188 C CA . GLU A 1 530 ? -29.009 -37.936 21.167 1.00 77.69 530 GLU A CA 1
ATOM 4189 C C . GLU A 1 530 ? -28.466 -38.087 19.740 1.00 77.69 530 GLU A C 1
ATOM 4191 O O . GLU A 1 530 ? -28.584 -39.162 19.144 1.00 77.69 530 GLU A O 1
ATOM 4196 N N . ILE A 1 531 ? -27.810 -37.043 19.218 1.00 78.25 531 ILE A N 1
ATOM 4197 C CA . ILE A 1 531 ? -27.189 -37.042 17.884 1.00 78.25 531 ILE A CA 1
ATOM 4198 C C . ILE A 1 531 ? -26.155 -38.168 17.780 1.00 78.25 531 ILE A C 1
ATOM 4200 O O . ILE A 1 531 ? -26.196 -38.978 16.853 1.00 78.25 531 ILE A O 1
ATOM 4204 N N . MET A 1 532 ? -25.255 -38.269 18.761 1.00 79.50 532 MET A N 1
ATOM 4205 C CA . MET A 1 532 ? -24.217 -39.297 18.775 1.00 79.50 532 MET A CA 1
ATOM 4206 C C . MET A 1 532 ? -24.781 -40.696 19.010 1.00 79.50 532 MET A C 1
ATOM 4208 O O . MET A 1 532 ? -24.249 -41.650 18.450 1.00 79.50 532 MET A O 1
ATOM 4212 N N . GLY A 1 533 ? -25.843 -40.850 19.805 1.00 80.38 533 GLY A N 1
ATOM 4213 C CA . GLY A 1 533 ? -26.506 -42.142 20.003 1.00 80.38 533 GLY A CA 1
ATOM 4214 C C . GLY A 1 533 ? -27.020 -42.733 18.689 1.00 80.38 533 GLY A C 1
ATOM 4215 O O . GLY A 1 533 ? -26.803 -43.911 18.412 1.00 80.38 533 GLY A O 1
ATOM 4216 N N . LYS A 1 534 ? -27.625 -41.898 17.841 1.00 77.50 534 LYS A N 1
ATOM 4217 C CA . LYS A 1 534 ? -28.155 -42.314 16.534 1.00 77.50 534 LYS A CA 1
ATOM 4218 C C . LYS A 1 534 ? -27.060 -42.522 15.502 1.00 77.50 534 LYS A C 1
ATOM 4220 O O . LYS A 1 534 ? -27.068 -43.537 14.811 1.00 77.50 534 LYS A O 1
ATOM 4225 N N . LEU A 1 535 ? -26.088 -41.609 15.452 1.00 81.50 535 LEU A N 1
ATOM 4226 C CA . LEU A 1 535 ? -24.941 -41.730 14.555 1.00 81.50 535 LEU A CA 1
ATOM 4227 C C . LEU A 1 535 ? -24.157 -43.023 14.825 1.00 81.50 535 LEU A C 1
ATOM 4229 O O . LEU A 1 535 ? -23.764 -43.705 13.886 1.00 81.50 535 LEU A O 1
ATOM 4233 N N . LYS A 1 536 ? -24.012 -43.420 16.098 1.00 85.44 536 LYS A N 1
ATOM 4234 C CA . LYS A 1 536 ? -23.417 -44.712 16.477 1.00 85.44 536 LYS A CA 1
ATOM 4235 C C . LYS A 1 536 ? -24.177 -45.907 15.896 1.00 85.44 536 LYS A C 1
ATOM 4237 O O . LYS A 1 536 ? -23.538 -46.861 15.477 1.00 85.44 536 LYS A O 1
ATOM 4242 N N . GLY A 1 537 ? -25.509 -45.858 15.839 1.00 85.50 537 GLY A N 1
ATOM 4243 C CA . GLY A 1 537 ? -26.326 -46.925 15.244 1.00 85.50 537 GLY A CA 1
ATOM 4244 C C . GLY A 1 537 ? -26.165 -47.059 13.724 1.00 85.50 537 GLY A C 1
ATOM 4245 O O . GLY A 1 537 ? -26.424 -48.127 13.166 1.00 85.50 537 GLY A O 1
ATOM 4246 N N . ALA A 1 538 ? -25.707 -46.001 13.049 1.00 86.75 538 ALA A N 1
ATOM 4247 C CA . ALA A 1 538 ? -25.419 -46.022 11.617 1.00 86.75 538 ALA A CA 1
ATOM 4248 C C . ALA A 1 538 ? -24.069 -46.687 11.280 1.00 86.75 538 ALA A C 1
ATOM 4250 O O . ALA A 1 538 ? -23.749 -46.871 10.106 1.00 86.75 538 ALA A O 1
ATOM 4251 N N . MET A 1 539 ? -23.269 -47.047 12.290 1.00 90.00 539 MET A N 1
ATOM 4252 C CA . MET A 1 539 ? -21.892 -47.519 12.138 1.00 90.00 539 MET A CA 1
ATOM 4253 C C . MET A 1 539 ? -21.723 -48.928 12.712 1.00 90.00 539 MET A C 1
ATOM 4255 O O . MET A 1 539 ? -22.332 -49.268 13.723 1.00 90.00 539 MET A O 1
ATOM 4259 N N . VAL A 1 540 ? -20.864 -49.742 12.094 1.00 90.69 540 VAL A N 1
ATOM 4260 C CA . VAL A 1 540 ? -20.449 -51.046 12.651 1.00 90.69 540 VAL A CA 1
ATOM 4261 C C . VAL A 1 540 ? -19.596 -50.842 13.900 1.00 90.69 540 VAL A C 1
ATOM 4263 O O . VAL A 1 540 ? -19.821 -51.481 14.923 1.00 90.69 540 VAL A O 1
ATOM 4266 N N . ASP A 1 541 ? -18.627 -49.931 13.812 1.00 86.12 541 ASP A N 1
ATOM 4267 C CA . ASP A 1 541 ? -17.738 -49.558 14.906 1.00 86.12 541 ASP A CA 1
ATOM 4268 C C . ASP A 1 541 ? -17.595 -48.029 14.949 1.00 86.12 541 ASP A C 1
ATOM 4270 O O . ASP A 1 541 ? -16.872 -47.446 14.136 1.00 86.12 541 ASP A O 1
ATOM 4274 N N . PRO A 1 542 ? -18.260 -47.353 15.901 1.00 83.44 542 PRO A N 1
ATOM 4275 C CA . PRO A 1 542 ? -18.152 -45.906 16.041 1.00 83.44 542 PRO A CA 1
ATOM 4276 C C . PRO A 1 542 ? -16.747 -45.406 16.399 1.00 83.44 542 PRO A C 1
ATOM 4278 O O . PRO A 1 542 ? -16.469 -44.218 16.234 1.00 83.44 542 PRO A O 1
ATOM 4281 N N . THR A 1 543 ? -15.866 -46.271 16.915 1.00 86.00 543 THR A N 1
ATOM 4282 C CA . THR A 1 543 ? -14.475 -45.906 17.236 1.00 86.00 543 THR A CA 1
ATOM 4283 C C . THR A 1 543 ? -13.587 -45.846 15.993 1.00 86.00 543 THR A C 1
ATOM 4285 O O . THR A 1 543 ? -12.580 -45.143 16.000 1.00 86.00 543 THR A O 1
ATOM 4288 N N . ALA A 1 544 ? -14.008 -46.486 14.897 1.00 86.44 544 ALA A N 1
ATOM 4289 C CA . ALA A 1 544 ? -13.334 -46.455 13.602 1.00 86.44 544 ALA A CA 1
ATOM 4290 C C . ALA A 1 544 ? -13.691 -45.218 12.750 1.00 86.44 544 ALA A C 1
ATOM 4292 O O . ALA A 1 544 ? -13.246 -45.108 11.605 1.00 86.44 544 ALA A O 1
ATOM 4293 N N . MET A 1 545 ? -14.496 -44.289 13.281 1.00 89.44 545 MET A N 1
ATOM 4294 C CA . MET A 1 545 ? -14.902 -43.079 12.570 1.00 89.44 545 MET A CA 1
ATOM 4295 C C . MET A 1 545 ? -13.715 -42.132 12.358 1.00 89.44 545 MET A C 1
ATOM 4297 O O . MET A 1 545 ? -13.131 -41.611 13.312 1.00 89.44 545 MET A O 1
ATOM 4301 N N . LYS A 1 546 ? -13.416 -41.838 11.094 1.00 92.19 546 LYS A N 1
ATOM 4302 C CA . LYS A 1 546 ? -12.458 -40.802 10.697 1.00 92.19 546 LYS A CA 1
ATOM 4303 C C . LYS A 1 546 ? -13.187 -39.482 10.518 1.00 92.19 546 LYS A C 1
ATOM 4305 O O . LYS A 1 546 ? -14.326 -39.473 10.053 1.00 92.19 546 LYS A O 1
ATOM 4310 N N . ARG A 1 547 ? -12.542 -38.383 10.901 1.00 91.56 547 ARG A N 1
ATOM 4311 C CA . ARG A 1 547 ? -13.084 -37.029 10.779 1.00 91.56 547 ARG A CA 1
ATOM 4312 C C . ARG A 1 547 ? -12.003 -36.096 10.273 1.00 91.56 547 ARG A C 1
ATOM 4314 O O . ARG A 1 547 ? -10.889 -36.146 10.783 1.00 91.56 547 ARG A O 1
ATOM 4321 N N . ASP A 1 548 ? -12.387 -35.260 9.327 1.00 94.31 548 ASP A N 1
ATOM 4322 C CA . ASP A 1 548 ? -11.603 -34.130 8.858 1.00 94.31 548 ASP A CA 1
ATOM 4323 C C . ASP A 1 548 ? -12.509 -32.907 8.811 1.00 94.31 548 ASP A C 1
ATOM 4325 O O . ASP A 1 548 ? -13.674 -33.005 8.405 1.00 94.31 548 ASP A O 1
ATOM 4329 N N . HIS A 1 549 ? -11.977 -31.761 9.208 1.00 96.00 549 HIS A N 1
ATOM 4330 C CA . HIS A 1 549 ? -12.602 -30.468 8.991 1.00 96.00 549 HIS A CA 1
ATOM 4331 C C . HIS A 1 549 ? -11.799 -29.691 7.962 1.00 96.00 549 HIS A C 1
ATOM 4333 O O . HIS A 1 549 ? -10.575 -29.635 8.040 1.00 96.00 549 HIS A O 1
ATOM 4339 N N . ILE A 1 550 ? -12.500 -29.052 7.034 1.00 95.19 550 ILE A N 1
ATOM 4340 C CA . ILE A 1 550 ? -11.908 -28.095 6.104 1.00 95.19 550 ILE A CA 1
ATOM 4341 C C . ILE A 1 550 ? -12.689 -26.784 6.146 1.00 95.19 550 ILE A C 1
ATOM 4343 O O . ILE A 1 550 ? -13.915 -26.779 6.301 1.00 95.19 550 ILE A O 1
ATOM 4347 N N . ASN A 1 551 ? -11.970 -25.674 6.004 1.00 90.50 551 ASN A N 1
ATOM 4348 C CA . ASN A 1 551 ? -12.582 -24.380 5.723 1.00 90.50 551 ASN A CA 1
ATOM 4349 C C . ASN A 1 551 ? -12.956 -24.341 4.241 1.00 90.50 551 ASN A C 1
ATOM 4351 O O . ASN A 1 551 ? -12.158 -24.757 3.403 1.00 90.50 551 ASN A O 1
ATOM 4355 N N . VAL A 1 552 ? -14.152 -23.854 3.920 1.00 83.50 552 VAL A N 1
ATOM 4356 C CA . VAL A 1 552 ? -14.631 -23.773 2.533 1.00 83.50 552 VAL A CA 1
ATOM 4357 C C . VAL A 1 552 ? -15.207 -22.397 2.212 1.00 83.50 552 VAL A C 1
ATOM 4359 O O . VAL A 1 552 ? -15.472 -21.586 3.104 1.00 83.50 552 VAL A O 1
ATOM 4362 N N . SER A 1 553 ? -15.432 -22.148 0.919 1.00 68.81 553 SER A N 1
ATOM 4363 C CA . SER A 1 553 ? -16.227 -21.017 0.441 1.00 68.81 553 SER A CA 1
ATOM 4364 C C . SER A 1 553 ? -17.627 -21.008 1.058 1.00 68.81 553 SER A C 1
ATOM 4366 O O . SER A 1 553 ? -18.169 -22.040 1.455 1.00 68.81 553 SER A O 1
ATOM 4368 N N . SER A 1 554 ? -18.253 -19.830 1.107 1.00 63.91 554 SER A N 1
ATOM 4369 C CA . SER A 1 554 ? -19.597 -19.674 1.675 1.00 63.91 554 SER A CA 1
ATOM 4370 C C . SER A 1 554 ? -20.670 -20.504 0.963 1.00 63.91 554 SER A C 1
ATOM 4372 O O . SER A 1 554 ? -21.652 -20.889 1.600 1.00 63.91 554 SER A O 1
ATOM 4374 N N . ASP A 1 555 ? -20.482 -20.806 -0.323 1.00 83.44 555 ASP A N 1
ATOM 4375 C CA . ASP A 1 555 ? -21.382 -21.664 -1.084 1.00 83.44 555 ASP A CA 1
ATOM 4376 C C . ASP A 1 555 ? -20.825 -23.090 -1.200 1.00 83.44 555 ASP A C 1
ATOM 4378 O O . ASP A 1 555 ? -19.855 -23.335 -1.910 1.00 83.44 555 ASP A O 1
ATOM 4382 N N . PHE A 1 556 ? -21.427 -24.020 -0.455 1.00 88.19 556 PHE A N 1
ATOM 4383 C CA . PHE A 1 556 ? -21.081 -25.449 -0.423 1.00 88.19 556 PHE A CA 1
ATOM 4384 C C . PHE A 1 556 ? -22.189 -26.338 -1.001 1.00 88.19 556 PHE A C 1
ATOM 4386 O O . PHE A 1 556 ? -22.001 -27.543 -1.183 1.00 88.19 556 PHE A O 1
ATOM 4393 N N . ASN A 1 557 ? -23.381 -25.776 -1.231 1.00 90.19 557 ASN A N 1
ATOM 4394 C CA . ASN A 1 557 ? -24.545 -26.564 -1.627 1.00 90.19 557 ASN A CA 1
ATOM 4395 C C . ASN A 1 557 ? -24.397 -27.200 -3.018 1.00 90.19 557 ASN A C 1
ATOM 4397 O O . ASN A 1 557 ? -24.826 -28.350 -3.132 1.00 90.19 557 ASN A O 1
ATOM 4401 N N . PRO A 1 558 ? -23.818 -26.537 -4.043 1.00 93.94 558 PRO A N 1
ATOM 4402 C CA . PRO A 1 558 ? -23.686 -27.125 -5.375 1.00 93.94 558 PRO A CA 1
ATOM 4403 C C . PRO A 1 558 ? -22.944 -28.464 -5.370 1.00 93.94 558 PRO A C 1
ATOM 4405 O O . PRO A 1 558 ? -23.490 -29.450 -5.862 1.00 93.94 558 PRO A O 1
ATOM 4408 N N . ALA A 1 559 ? -21.782 -28.536 -4.711 1.00 93.88 559 ALA A N 1
ATOM 4409 C CA . ALA A 1 559 ? -20.986 -29.758 -4.640 1.00 93.88 559 ALA A CA 1
ATOM 4410 C C . ALA A 1 559 ? -21.735 -30.910 -3.944 1.00 93.88 559 ALA A C 1
ATOM 4412 O O . ALA A 1 559 ? -21.816 -32.011 -4.480 1.00 93.88 559 ALA A O 1
ATOM 4413 N N . PHE A 1 560 ? -22.337 -30.667 -2.771 1.00 93.50 560 PHE A N 1
ATOM 4414 C CA . PHE A 1 560 ? -23.005 -31.727 -1.997 1.00 93.50 560 PHE A CA 1
ATOM 4415 C C . PHE A 1 560 ? -24.415 -32.091 -2.477 1.00 93.50 560 PHE A C 1
ATOM 4417 O O . PHE A 1 560 ? -24.943 -33.126 -2.069 1.00 93.50 560 PHE A O 1
ATOM 4424 N N . SER A 1 561 ? -25.038 -31.247 -3.302 1.00 91.81 561 SER A N 1
ATOM 4425 C CA . SER A 1 561 ? -26.363 -31.514 -3.883 1.00 91.81 561 SER A CA 1
ATOM 4426 C C . SER A 1 561 ? -26.280 -32.155 -5.270 1.00 91.81 561 SER A C 1
ATOM 4428 O O . SER A 1 561 ? -27.320 -32.444 -5.862 1.00 91.81 561 SER A O 1
ATOM 4430 N N . ALA A 1 562 ? -25.069 -32.361 -5.792 1.00 96.19 562 ALA A N 1
ATOM 4431 C CA . ALA A 1 562 ? -24.848 -33.001 -7.078 1.00 96.19 562 ALA A CA 1
ATOM 4432 C C . ALA A 1 562 ? -25.255 -34.490 -7.058 1.00 96.19 562 ALA A C 1
ATOM 4434 O O . ALA A 1 562 ? -25.141 -35.149 -6.016 1.00 96.19 562 ALA A O 1
ATOM 4435 N N . PRO A 1 563 ? -25.696 -35.057 -8.198 1.00 95.94 563 PRO A N 1
ATOM 4436 C CA . PRO A 1 563 ? -26.049 -36.475 -8.299 1.00 95.94 563 PRO A CA 1
ATOM 4437 C C . PRO A 1 563 ? -24.929 -37.440 -7.885 1.00 95.94 563 PRO A C 1
ATOM 4439 O O . PRO A 1 563 ? -25.210 -38.489 -7.296 1.00 95.94 563 PRO A O 1
ATOM 4442 N N . ALA A 1 564 ? -23.669 -37.101 -8.164 1.00 97.06 564 ALA A N 1
ATOM 4443 C CA . ALA A 1 564 ? -22.496 -37.831 -7.697 1.00 97.06 564 ALA A CA 1
ATOM 4444 C C . ALA A 1 564 ? -21.495 -36.862 -7.058 1.00 97.06 564 ALA A C 1
ATOM 4446 O O . ALA A 1 564 ? -21.134 -35.858 -7.662 1.00 97.06 564 ALA A O 1
ATOM 4447 N N . VAL A 1 565 ? -21.032 -37.167 -5.845 1.00 98.06 565 VAL A N 1
ATOM 4448 C CA . VAL A 1 565 ? -20.050 -36.340 -5.132 1.00 98.06 565 VAL A CA 1
ATOM 4449 C C . VAL A 1 565 ? -18.730 -37.085 -5.058 1.00 98.06 565 VAL A C 1
ATOM 4451 O O . VAL A 1 565 ? -18.678 -38.202 -4.543 1.00 98.06 565 VAL A O 1
ATOM 4454 N N . GLU A 1 566 ? -17.675 -36.471 -5.574 1.00 97.94 566 GLU A N 1
ATOM 4455 C CA . GLU A 1 566 ? -16.299 -36.944 -5.484 1.00 97.94 566 GLU A CA 1
ATOM 4456 C C . GLU A 1 566 ? -15.635 -36.412 -4.211 1.00 97.94 566 GLU A C 1
ATOM 4458 O O . GLU A 1 566 ? -15.785 -35.244 -3.860 1.00 97.94 566 GLU A O 1
ATOM 4463 N N . TYR A 1 567 ? -14.864 -37.269 -3.547 1.00 97.50 567 TYR A N 1
ATOM 4464 C CA . TYR A 1 567 ? -13.992 -36.944 -2.427 1.00 97.50 567 TYR A CA 1
ATOM 4465 C C . TYR A 1 567 ? -12.555 -37.320 -2.794 1.00 97.50 567 TYR A C 1
ATOM 4467 O O . TYR A 1 567 ? -12.153 -38.485 -2.681 1.00 97.50 567 TYR A O 1
ATOM 4475 N N . GLY A 1 568 ? -11.787 -36.325 -3.227 1.00 97.31 568 GLY A N 1
ATOM 4476 C CA . GLY A 1 568 ? -10.347 -36.413 -3.423 1.00 97.31 568 GLY A CA 1
ATOM 4477 C C . GLY A 1 568 ? -9.618 -36.131 -2.113 1.00 97.31 568 GLY A C 1
ATOM 4478 O O . GLY A 1 568 ? -9.784 -35.074 -1.514 1.00 97.31 568 GLY A O 1
ATOM 4479 N N . VAL A 1 569 ? -8.802 -37.069 -1.651 1.00 97.62 569 VAL A N 1
ATOM 4480 C CA . VAL A 1 569 ? -7.933 -36.907 -0.483 1.00 97.62 569 VAL A CA 1
ATOM 4481 C C . VAL A 1 569 ? -6.494 -36.934 -0.960 1.00 97.62 569 VAL A C 1
ATOM 4483 O O . VAL A 1 569 ? -6.058 -37.935 -1.531 1.00 97.62 569 VAL A O 1
ATOM 4486 N N . LEU A 1 570 ? -5.769 -35.848 -0.710 1.00 98.12 570 LEU A N 1
ATOM 4487 C CA . LEU A 1 570 ? -4.356 -35.714 -1.033 1.00 98.12 570 LEU A CA 1
ATOM 4488 C C . LEU A 1 570 ? -3.552 -35.656 0.258 1.00 98.12 570 LEU A C 1
ATOM 4490 O O . LEU A 1 570 ? -3.787 -34.784 1.090 1.00 98.12 570 LEU A O 1
ATOM 4494 N N . THR A 1 571 ? -2.605 -36.571 0.431 1.00 97.81 571 THR A N 1
ATOM 4495 C CA . THR A 1 571 ? -1.709 -36.602 1.595 1.00 97.81 571 THR A CA 1
ATOM 4496 C C . THR A 1 571 ? -0.276 -36.371 1.142 1.00 97.81 571 THR A C 1
ATOM 4498 O O . THR A 1 571 ? 0.244 -37.134 0.334 1.00 97.81 571 THR A O 1
ATOM 4501 N N . LEU A 1 572 ? 0.368 -35.314 1.640 1.00 96.94 572 LEU A N 1
ATOM 4502 C CA . LEU A 1 572 ? 1.747 -34.968 1.305 1.00 96.94 572 LEU A CA 1
ATOM 4503 C C . LEU A 1 572 ? 2.689 -36.132 1.591 1.00 96.94 572 LEU A C 1
ATOM 4505 O O . LEU A 1 572 ? 2.679 -36.725 2.672 1.00 96.94 572 LEU A O 1
ATOM 4509 N N . LYS A 1 573 ? 3.576 -36.392 0.633 1.00 97.56 573 LYS A N 1
ATOM 4510 C CA . LYS A 1 573 ? 4.715 -37.276 0.858 1.00 97.56 573 LYS A CA 1
ATOM 4511 C C . LYS A 1 573 ? 5.733 -36.580 1.774 1.00 97.56 573 LYS A C 1
ATOM 4513 O O . LYS A 1 573 ? 5.819 -35.348 1.777 1.00 97.56 573 LYS A O 1
ATOM 4518 N N . PRO A 1 574 ? 6.542 -37.338 2.535 1.00 94.94 574 PRO A N 1
ATOM 4519 C CA . PRO A 1 574 ? 7.513 -36.759 3.460 1.00 94.94 574 PRO A CA 1
ATOM 4520 C C . PRO A 1 574 ? 8.435 -35.720 2.800 1.00 94.94 574 PRO A C 1
ATOM 4522 O O . PRO A 1 574 ? 9.027 -35.983 1.754 1.00 94.94 574 PRO A O 1
ATOM 4525 N N . GLY A 1 575 ? 8.570 -34.549 3.431 1.00 90.19 575 GLY A N 1
ATOM 4526 C CA . GLY A 1 575 ? 9.456 -33.466 2.981 1.00 90.19 575 GLY A CA 1
ATOM 4527 C C . GLY A 1 575 ? 8.921 -32.603 1.832 1.00 90.19 575 GLY A C 1
ATOM 4528 O O . GLY A 1 575 ? 9.638 -31.719 1.368 1.00 90.19 575 GLY A O 1
ATOM 4529 N N . GLN A 1 576 ? 7.690 -32.838 1.371 1.00 95.94 576 GLN A N 1
ATOM 4530 C CA . GLN A 1 576 ? 7.051 -32.027 0.334 1.00 95.94 576 GLN A CA 1
ATOM 4531 C C . GLN A 1 576 ? 6.378 -30.774 0.915 1.00 95.94 576 GLN A C 1
ATOM 4533 O O . GLN A 1 576 ? 6.070 -30.699 2.102 1.00 95.94 576 GLN A O 1
ATOM 4538 N N . SER A 1 577 ? 6.165 -29.768 0.066 1.00 91.75 577 SER A N 1
ATOM 4539 C CA . SER A 1 577 ? 5.607 -28.470 0.466 1.00 91.75 577 SER A CA 1
ATOM 4540 C C . SER A 1 577 ? 4.075 -28.477 0.446 1.00 91.75 577 SER A C 1
ATOM 4542 O O . SER A 1 577 ? 3.468 -28.714 -0.601 1.00 91.75 577 SER A O 1
ATOM 4544 N N . ALA A 1 578 ? 3.463 -28.148 1.588 1.00 89.56 578 ALA A N 1
ATOM 4545 C CA . ALA A 1 578 ? 2.021 -27.927 1.698 1.00 89.56 578 ALA A CA 1
ATOM 4546 C C . ALA A 1 578 ? 1.549 -26.758 0.823 1.00 89.56 578 ALA A C 1
ATOM 4548 O O . ALA A 1 578 ? 0.536 -26.891 0.146 1.00 89.56 578 ALA A O 1
ATOM 4549 N N . ASP A 1 579 ? 2.323 -25.672 0.743 1.00 88.94 579 ASP A N 1
ATOM 4550 C CA . ASP A 1 579 ? 2.005 -24.509 -0.100 1.00 88.94 579 ASP A CA 1
ATOM 4551 C C . ASP A 1 579 ? 1.988 -24.866 -1.593 1.00 88.94 579 ASP A C 1
ATOM 4553 O O . ASP A 1 579 ? 1.126 -24.403 -2.345 1.00 88.94 579 ASP A O 1
ATOM 4557 N N . LYS A 1 580 ? 2.910 -25.742 -2.028 1.00 92.06 580 LYS A N 1
ATOM 4558 C CA . LYS A 1 580 ? 2.927 -26.258 -3.405 1.00 92.06 580 LYS A CA 1
ATOM 4559 C C . LYS A 1 580 ? 1.678 -27.095 -3.688 1.00 92.06 580 LYS A C 1
ATOM 4561 O O . LYS A 1 580 ? 1.072 -26.929 -4.743 1.00 92.06 580 LYS A O 1
ATOM 4566 N N . LEU A 1 581 ? 1.285 -27.972 -2.760 1.00 95.19 581 LEU A N 1
ATOM 4567 C CA . LEU A 1 581 ? 0.068 -28.779 -2.897 1.00 95.19 581 LEU A CA 1
ATOM 4568 C C . LEU A 1 581 ? -1.196 -27.910 -2.891 1.00 95.19 581 LEU A C 1
ATOM 4570 O O . LEU A 1 581 ? -2.073 -28.128 -3.722 1.00 95.19 581 LEU A O 1
ATOM 4574 N N . ALA A 1 582 ? -1.262 -26.906 -2.014 1.00 92.06 582 ALA A N 1
ATOM 4575 C CA . ALA A 1 582 ? -2.360 -25.947 -1.956 1.00 92.06 582 ALA A CA 1
ATOM 4576 C C . ALA A 1 582 ? -2.520 -25.205 -3.291 1.00 92.06 582 ALA A C 1
ATOM 4578 O O . ALA A 1 582 ? -3.612 -25.211 -3.853 1.00 92.06 582 ALA A O 1
ATOM 4579 N N . SER A 1 583 ? -1.419 -24.674 -3.839 1.00 90.75 583 SER A N 1
ATOM 4580 C CA . SER A 1 583 ? -1.401 -23.956 -5.125 1.00 90.75 583 SER A CA 1
ATOM 4581 C C . SER A 1 583 ? -1.840 -24.836 -6.299 1.00 90.75 583 SER A C 1
ATOM 4583 O O . SER A 1 583 ? -2.675 -24.428 -7.105 1.00 90.75 583 SER A O 1
ATOM 4585 N N . LEU A 1 584 ? -1.310 -26.063 -6.391 1.00 95.69 584 LEU A N 1
ATOM 4586 C CA . LEU A 1 584 ? -1.710 -27.012 -7.436 1.00 95.69 584 LEU A CA 1
ATOM 4587 C C . LEU A 1 584 ? -3.180 -27.432 -7.285 1.00 95.69 584 LEU A C 1
ATOM 4589 O O . LEU A 1 584 ? -3.874 -27.628 -8.277 1.00 95.69 584 LEU A O 1
ATOM 4593 N N . GLY A 1 585 ? -3.678 -27.554 -6.055 1.00 95.31 585 GLY A N 1
ATOM 4594 C CA . GLY A 1 585 ? -5.091 -27.820 -5.803 1.00 95.31 585 GLY A CA 1
ATOM 4595 C C . GLY A 1 585 ? -5.998 -26.667 -6.232 1.00 95.31 585 GLY A C 1
ATOM 4596 O O . GLY A 1 585 ? -7.015 -26.909 -6.871 1.00 95.31 585 GLY A O 1
ATOM 4597 N N . GLU A 1 586 ? -5.615 -25.415 -5.972 1.00 93.94 586 GLU A N 1
ATOM 4598 C CA . GLU A 1 586 ? -6.362 -24.235 -6.435 1.00 93.94 586 GLU A CA 1
ATOM 4599 C C . GLU A 1 586 ? -6.398 -24.120 -7.963 1.00 93.94 586 GLU A C 1
ATOM 4601 O O . GLU A 1 586 ? -7.414 -23.727 -8.541 1.00 93.94 586 GLU A O 1
ATOM 4606 N N . GLU A 1 587 ? -5.300 -24.459 -8.638 1.00 94.44 587 GLU A N 1
ATOM 4607 C CA . GLU A 1 587 ? -5.275 -24.535 -10.099 1.00 94.44 587 GLU A CA 1
ATOM 4608 C C . GLU A 1 587 ? -6.199 -25.653 -10.604 1.00 94.44 587 GLU A C 1
ATOM 4610 O O . GLU A 1 587 ? -6.993 -25.417 -11.517 1.00 94.44 587 GLU A O 1
ATOM 4615 N N . LEU A 1 588 ? -6.194 -26.824 -9.955 1.00 95.56 588 LEU A N 1
ATOM 4616 C CA . LEU A 1 588 ? -7.108 -27.917 -10.290 1.00 95.56 588 LEU A CA 1
ATOM 4617 C C . LEU A 1 588 ? -8.576 -27.515 -10.086 1.00 95.56 588 LEU A C 1
ATOM 4619 O O . LEU A 1 588 ? -9.394 -27.804 -10.954 1.00 95.56 588 LEU A O 1
ATOM 4623 N N . VAL A 1 589 ? -8.907 -26.802 -9.004 1.00 95.69 589 VAL A N 1
ATOM 4624 C CA . VAL A 1 589 ? -10.255 -26.252 -8.763 1.00 95.69 589 VAL A CA 1
ATOM 4625 C C . VAL A 1 589 ? -10.687 -25.344 -9.908 1.00 95.69 589 VAL A C 1
ATOM 4627 O O . VAL A 1 589 ? -11.765 -25.537 -10.459 1.00 95.69 589 VAL A O 1
ATOM 4630 N N . LYS A 1 590 ? -9.835 -24.399 -10.331 1.00 94.19 590 LYS A N 1
ATOM 4631 C CA . LYS A 1 590 ? -10.146 -23.496 -11.456 1.00 94.19 590 LYS A CA 1
ATOM 4632 C C . LYS A 1 590 ? -10.401 -24.262 -12.751 1.00 94.19 590 LYS A C 1
ATOM 4634 O O . LYS A 1 590 ? -11.269 -23.876 -13.530 1.00 94.19 590 LYS A O 1
ATOM 4639 N N . MET A 1 591 ? -9.641 -25.331 -12.989 1.00 94.62 591 MET A N 1
ATOM 4640 C CA . MET A 1 591 ? -9.838 -26.185 -14.158 1.00 94.62 591 MET A CA 1
ATOM 4641 C C . MET A 1 591 ? -11.144 -26.982 -14.061 1.00 94.62 591 MET A C 1
ATOM 4643 O O . MET A 1 591 ? -11.875 -27.044 -15.045 1.00 94.62 591 MET A O 1
ATOM 4647 N N . LEU A 1 592 ? -11.446 -27.570 -12.898 1.00 95.06 592 LEU A N 1
ATOM 4648 C CA . LEU A 1 592 ? -12.662 -28.355 -12.655 1.00 95.06 592 LEU A CA 1
ATOM 4649 C C . LEU A 1 592 ? -13.924 -27.499 -12.752 1.00 95.06 592 LEU A C 1
ATOM 4651 O O . LEU A 1 592 ? -14.863 -27.890 -13.436 1.00 95.06 592 LEU A O 1
ATOM 4655 N N . ASP A 1 593 ? -13.927 -26.307 -12.158 1.00 94.69 593 ASP A N 1
ATOM 4656 C CA . ASP A 1 593 ? -15.083 -25.401 -12.177 1.00 94.69 593 ASP A CA 1
ATOM 4657 C C . ASP A 1 593 ? -15.429 -24.894 -13.588 1.00 94.69 593 ASP A C 1
ATOM 4659 O O . ASP A 1 593 ? -16.540 -24.424 -13.828 1.00 94.69 593 ASP A O 1
ATOM 4663 N N . ALA A 1 594 ? -14.501 -25.013 -14.543 1.00 93.12 594 ALA A N 1
ATOM 4664 C CA . ALA A 1 594 ? -14.735 -24.710 -15.952 1.00 93.12 594 ALA A CA 1
ATOM 4665 C C . ALA A 1 594 ? -15.267 -25.909 -16.764 1.00 93.12 594 ALA A C 1
ATOM 4667 O O . ALA A 1 594 ? -15.624 -25.745 -17.936 1.00 93.12 594 ALA A O 1
ATOM 4668 N N . VAL A 1 595 ? -15.311 -27.116 -16.190 1.00 93.00 595 VAL A N 1
ATOM 4669 C CA . VAL A 1 595 ? -15.739 -28.326 -16.899 1.00 93.00 595 VAL A CA 1
ATOM 4670 C C . VAL A 1 595 ? -17.254 -28.463 -16.917 1.00 93.00 595 VAL A C 1
ATOM 4672 O O . VAL A 1 595 ? -17.946 -28.381 -15.907 1.00 93.00 595 VAL A O 1
ATOM 4675 N N . THR A 1 596 ? -17.782 -28.738 -18.110 1.00 91.75 596 THR A N 1
ATOM 4676 C CA . THR A 1 596 ? -19.194 -29.086 -18.282 1.00 91.75 596 THR A CA 1
ATOM 4677 C C . THR A 1 596 ? -19.503 -30.385 -17.541 1.00 91.75 596 THR A C 1
ATOM 4679 O O . THR A 1 596 ? -18.862 -31.405 -17.786 1.00 91.75 596 THR A O 1
ATOM 4682 N N . GLY A 1 597 ? -20.499 -30.343 -16.657 1.00 92.12 597 GLY A N 1
ATOM 4683 C CA . GLY A 1 597 ? -20.889 -31.466 -15.803 1.00 92.12 597 GLY A CA 1
ATOM 4684 C C . GLY A 1 597 ? -20.360 -31.391 -14.370 1.00 92.12 597 GLY A C 1
ATOM 4685 O O . GLY A 1 597 ? -20.683 -32.276 -13.578 1.00 92.12 597 GLY A O 1
ATOM 4686 N N . VAL A 1 598 ? -19.590 -30.349 -14.029 1.00 96.69 598 VAL A N 1
ATOM 4687 C CA . VAL A 1 598 ? -19.221 -30.011 -12.646 1.00 96.69 598 VAL A CA 1
ATOM 4688 C C . VAL A 1 598 ? -20.224 -29.016 -12.055 1.00 96.69 598 VAL A C 1
ATOM 4690 O O . VAL A 1 598 ? -20.574 -28.007 -12.667 1.00 96.69 598 VAL A O 1
ATOM 4693 N N . HIS A 1 599 ? -20.662 -29.281 -10.826 1.00 95.81 599 HIS A N 1
ATOM 4694 C CA . HIS A 1 599 ? -21.480 -28.389 -10.009 1.00 95.81 599 HIS A CA 1
ATOM 4695 C C . HIS A 1 599 ? -20.580 -27.469 -9.176 1.00 95.81 599 HIS A C 1
ATOM 4697 O O . HIS A 1 599 ? -20.335 -27.724 -7.995 1.00 95.81 599 HIS A O 1
ATOM 4703 N N . ALA A 1 600 ? -20.086 -26.403 -9.804 1.00 92.06 600 ALA A N 1
ATOM 4704 C CA . ALA A 1 600 ? -19.248 -25.400 -9.151 1.00 92.06 600 ALA A CA 1
ATOM 4705 C C . ALA A 1 600 ? -20.005 -24.638 -8.029 1.00 92.06 600 ALA A C 1
ATOM 4707 O O . ALA A 1 600 ? -21.215 -24.417 -8.153 1.00 92.06 600 ALA A O 1
ATOM 4708 N N . PRO A 1 601 ? -19.315 -24.188 -6.961 1.00 94.44 601 PRO A N 1
ATOM 4709 C CA . PRO A 1 601 ? -17.867 -24.280 -6.780 1.00 94.44 601 PRO A CA 1
ATOM 4710 C C . PRO A 1 601 ? -17.418 -25.650 -6.258 1.00 94.44 601 PRO A C 1
ATOM 4712 O O . PRO A 1 601 ? -18.039 -26.239 -5.368 1.00 94.44 601 PRO A O 1
ATOM 4715 N N . THR A 1 602 ? -16.292 -26.123 -6.785 1.00 95.25 602 THR A N 1
ATOM 4716 C CA . THR A 1 602 ? -15.528 -27.234 -6.216 1.00 95.25 602 THR A CA 1
ATOM 4717 C C . THR A 1 602 ? -14.928 -26.797 -4.882 1.00 95.25 602 THR A C 1
ATOM 4719 O O . THR A 1 602 ? -14.345 -25.718 -4.769 1.00 95.25 602 THR A O 1
ATOM 4722 N N . LEU A 1 603 ? -15.052 -27.631 -3.848 1.00 95.50 603 LEU A N 1
ATOM 4723 C CA . LEU A 1 603 ? -14.525 -27.309 -2.523 1.00 95.50 603 LEU A CA 1
ATOM 4724 C C . LEU A 1 603 ? -13.101 -27.834 -2.390 1.00 95.50 603 LEU A C 1
ATOM 4726 O O . LEU A 1 603 ? -12.828 -28.990 -2.702 1.00 95.50 603 LEU A O 1
ATOM 4730 N N . TRP A 1 604 ? -12.212 -26.998 -1.872 1.00 95.12 604 TRP A N 1
ATOM 4731 C CA . TRP A 1 604 ? -10.815 -27.334 -1.636 1.00 95.12 604 TRP A CA 1
ATOM 4732 C C . TRP A 1 604 ? -10.368 -26.764 -0.301 1.00 95.12 604 TRP A C 1
ATOM 4734 O O . TRP A 1 604 ? -10.630 -25.599 -0.006 1.00 95.12 604 TRP A O 1
ATOM 4744 N N . GLY A 1 605 ? -9.693 -27.578 0.506 1.00 93.69 605 GLY A N 1
ATOM 4745 C CA . GLY A 1 605 ? -9.163 -27.111 1.778 1.00 93.69 605 GLY A CA 1
ATOM 4746 C C . GLY A 1 605 ? -8.201 -28.086 2.438 1.00 93.69 605 GLY A C 1
ATOM 4747 O O . GLY A 1 605 ? -8.248 -29.298 2.220 1.00 93.69 605 GLY A O 1
ATOM 4748 N N . GLN A 1 606 ? -7.324 -27.535 3.271 1.00 95.56 606 GLN A N 1
ATOM 4749 C CA . GLN A 1 606 ? -6.442 -28.299 4.145 1.00 95.56 606 GLN A CA 1
ATOM 4750 C C . GLN A 1 606 ? -7.228 -28.840 5.343 1.00 95.56 606 GLN A C 1
ATOM 4752 O O . GLN A 1 606 ? -8.060 -28.128 5.912 1.00 95.56 606 GLN A O 1
ATOM 4757 N N . SER A 1 607 ? -6.954 -30.086 5.733 1.00 95.56 607 SER A N 1
ATOM 4758 C CA . SER A 1 607 ? -7.505 -30.680 6.948 1.00 95.56 607 SER A CA 1
ATOM 4759 C C . SER A 1 607 ? -6.989 -29.928 8.174 1.00 95.56 607 SER A C 1
ATOM 4761 O O . SER A 1 607 ? -5.790 -29.695 8.323 1.00 95.56 607 SER A O 1
ATOM 4763 N N . ILE A 1 608 ? -7.902 -29.552 9.065 1.00 93.56 608 ILE A N 1
ATOM 4764 C CA . ILE A 1 608 ? -7.575 -28.882 10.329 1.00 93.56 608 ILE A CA 1
ATOM 4765 C C . ILE A 1 608 ? -6.874 -29.856 11.290 1.00 93.56 608 ILE A C 1
ATOM 4767 O O . ILE A 1 608 ? -6.050 -29.444 12.104 1.00 93.56 608 ILE A O 1
ATOM 4771 N N . GLU A 1 609 ? -7.185 -31.150 11.206 1.00 91.06 609 GLU A N 1
ATOM 4772 C CA . GLU A 1 609 ? -6.585 -32.193 12.039 1.00 91.06 609 GLU A CA 1
ATOM 4773 C C . GLU A 1 609 ? -5.207 -32.647 11.563 1.00 91.06 609 GLU A C 1
ATOM 4775 O O . GLU A 1 609 ? -4.397 -33.085 12.381 1.00 91.06 609 GLU A O 1
ATOM 4780 N N . ASP A 1 610 ? -4.948 -32.573 10.258 1.00 92.62 610 ASP A N 1
ATOM 4781 C CA . ASP A 1 610 ? -3.706 -33.041 9.651 1.00 92.62 610 ASP A CA 1
ATOM 4782 C C . ASP A 1 610 ? -3.231 -32.064 8.573 1.00 92.62 610 ASP A C 1
ATOM 4784 O O . ASP A 1 610 ? -3.696 -32.085 7.434 1.00 92.62 610 ASP A O 1
ATOM 4788 N N . GLY A 1 611 ? -2.237 -31.244 8.923 1.00 89.25 611 GLY A N 1
ATOM 4789 C CA . GLY A 1 611 ? -1.641 -30.270 8.007 1.00 89.25 611 GLY A CA 1
ATOM 4790 C C . GLY A 1 611 ? -0.977 -30.887 6.768 1.00 89.25 611 GLY A C 1
ATOM 4791 O O . GLY A 1 611 ? -0.677 -30.164 5.820 1.00 89.25 611 GLY A O 1
ATOM 4792 N N . ASN A 1 612 ? -0.772 -32.206 6.721 1.00 95.06 612 ASN A N 1
ATOM 4793 C CA . ASN A 1 612 ? -0.275 -32.886 5.525 1.00 95.06 612 ASN A CA 1
ATOM 4794 C C . ASN A 1 612 ? -1.389 -33.348 4.587 1.00 95.06 612 ASN A C 1
ATOM 4796 O O . ASN A 1 612 ? -1.097 -33.918 3.538 1.00 95.06 612 ASN A O 1
ATOM 4800 N N . LYS A 1 613 ? -2.655 -33.140 4.944 1.00 96.56 613 LYS A N 1
ATOM 4801 C CA . LYS A 1 613 ? -3.800 -33.677 4.220 1.00 96.56 613 LYS A CA 1
ATOM 4802 C C . LYS A 1 613 ? -4.684 -32.561 3.685 1.00 96.56 613 LYS A C 1
ATOM 48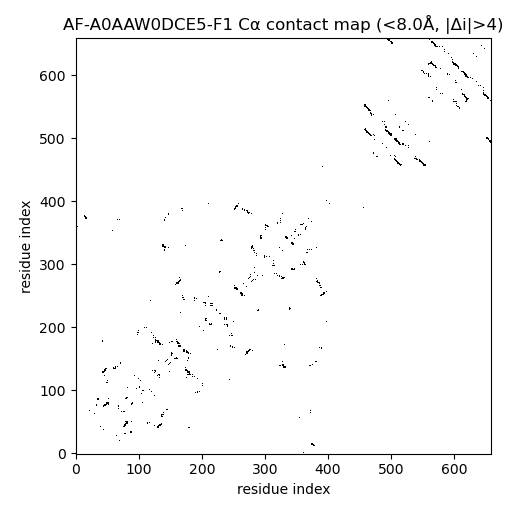04 O O . LYS A 1 613 ? -5.034 -31.630 4.400 1.00 96.56 613 LYS A O 1
ATOM 4809 N N . PHE A 1 614 ? -5.089 -32.694 2.433 1.00 97.12 614 PHE A N 1
ATOM 4810 C CA . PHE A 1 614 ? -6.007 -31.793 1.752 1.00 97.12 614 PHE A CA 1
ATOM 4811 C C . PHE A 1 614 ? -7.179 -32.584 1.186 1.00 97.12 614 PHE A C 1
ATOM 4813 O O . PHE A 1 614 ? -7.039 -33.756 0.820 1.00 97.12 614 PHE A O 1
ATOM 4820 N N . LEU A 1 615 ? -8.343 -31.947 1.152 1.00 97.00 615 LEU A N 1
ATOM 4821 C CA . LEU A 1 615 ? -9.573 -32.537 0.655 1.00 97.00 615 LEU A CA 1
ATOM 4822 C C . LEU A 1 615 ? -10.127 -31.681 -0.483 1.00 97.00 615 LEU A C 1
ATOM 4824 O O . LEU A 1 615 ? -10.264 -30.465 -0.355 1.00 97.00 615 LEU A O 1
ATOM 4828 N N . LEU A 1 616 ? -10.455 -32.357 -1.577 1.00 96.62 616 LEU A N 1
ATOM 4829 C CA . LEU A 1 616 ? -11.141 -31.845 -2.752 1.00 96.62 616 LEU A CA 1
ATOM 4830 C C . LEU A 1 616 ? -12.533 -32.481 -2.798 1.00 96.62 616 LEU A C 1
ATOM 4832 O O . LEU A 1 616 ? -12.645 -33.706 -2.735 1.00 96.62 616 LEU A O 1
ATOM 4836 N N . ILE A 1 617 ? -13.585 -31.674 -2.897 1.00 97.50 617 ILE A N 1
ATOM 4837 C CA . ILE A 1 617 ? -14.959 -32.154 -3.048 1.00 97.50 617 ILE A CA 1
ATOM 4838 C C . ILE A 1 617 ? -15.545 -31.576 -4.325 1.00 97.50 617 ILE A C 1
ATOM 4840 O O . ILE A 1 617 ? -15.736 -30.364 -4.426 1.00 97.50 617 ILE A O 1
ATOM 4844 N N . VAL A 1 618 ? -15.864 -32.455 -5.270 1.00 97.50 618 VAL A N 1
ATOM 4845 C CA . VAL A 1 618 ? -16.393 -32.088 -6.587 1.00 97.50 618 VAL A CA 1
ATOM 4846 C C . VAL A 1 618 ? -17.805 -32.644 -6.718 1.00 97.50 618 VAL A C 1
ATOM 4848 O O . VAL A 1 618 ? -18.034 -33.829 -6.475 1.00 97.50 618 VAL A O 1
ATOM 4851 N N . GLY A 1 619 ? -18.763 -31.802 -7.093 1.00 97.69 619 GLY A N 1
ATOM 4852 C CA . GLY A 1 619 ? -20.090 -32.268 -7.483 1.00 97.69 619 GLY A CA 1
ATOM 4853 C C . GLY A 1 619 ? -20.135 -32.549 -8.979 1.00 97.69 619 GLY A C 1
ATOM 4854 O O . GLY A 1 619 ? -19.767 -31.681 -9.762 1.00 97.69 619 GLY A O 1
ATOM 4855 N N . TRP A 1 620 ? -20.617 -33.720 -9.382 1.00 97.94 620 TRP A N 1
ATOM 4856 C CA . TRP A 1 620 ? -20.742 -34.137 -10.778 1.00 97.94 620 TRP A CA 1
ATOM 4857 C C . TRP A 1 620 ? -22.188 -34.468 -11.147 1.00 97.94 620 TRP A C 1
ATOM 4859 O O . TRP A 1 620 ? -22.908 -35.087 -10.357 1.00 97.94 620 TRP A O 1
ATOM 4869 N N . ASP A 1 621 ? -22.568 -34.161 -12.391 1.00 97.62 621 ASP A N 1
ATOM 4870 C CA . ASP A 1 621 ? -23.850 -34.570 -12.988 1.00 97.62 621 ASP A CA 1
ATOM 4871 C C . ASP A 1 621 ? -24.054 -36.096 -12.914 1.00 97.62 621 ASP A C 1
ATOM 4873 O O . ASP A 1 621 ? -25.177 -36.588 -12.806 1.00 97.62 621 ASP A O 1
ATOM 4877 N N . SER A 1 622 ? -22.962 -36.863 -13.017 1.00 97.25 622 SER A N 1
ATOM 4878 C CA . SER A 1 622 ? -22.943 -38.328 -12.957 1.00 97.25 622 SER A CA 1
ATOM 4879 C C . SER A 1 622 ? -21.516 -38.865 -12.783 1.00 97.25 622 SER A C 1
ATOM 4881 O O . SER A 1 622 ? -20.538 -38.139 -12.971 1.00 97.25 622 SER A O 1
ATOM 4883 N N . LEU A 1 623 ? -21.377 -40.158 -12.472 1.00 95.38 623 LEU A N 1
ATOM 4884 C CA . LEU A 1 623 ? -20.065 -40.821 -12.434 1.00 95.38 623 LEU A CA 1
ATOM 4885 C C . LEU A 1 623 ? -19.439 -40.904 -13.833 1.00 95.38 623 LEU A C 1
ATOM 4887 O O . LEU A 1 623 ? -18.220 -40.836 -13.979 1.00 95.38 623 LEU A O 1
ATOM 4891 N N . GLU A 1 624 ? -20.272 -41.016 -14.864 1.00 95.88 624 GLU A N 1
ATOM 4892 C CA . GLU A 1 624 ? -19.870 -41.034 -16.266 1.00 95.88 624 GLU A CA 1
ATOM 4893 C C . GLU A 1 624 ? -19.297 -39.677 -16.701 1.00 95.88 624 GLU A C 1
ATOM 4895 O O . GLU A 1 624 ? -18.312 -39.644 -17.439 1.00 95.88 624 GLU A O 1
ATOM 4900 N N . ALA A 1 625 ? -19.858 -38.564 -16.209 1.00 94.56 625 ALA A N 1
ATOM 4901 C CA . ALA A 1 625 ? -19.333 -37.220 -16.464 1.00 94.56 625 ALA A CA 1
ATOM 4902 C C . ALA A 1 625 ? -17.920 -37.045 -15.884 1.00 94.56 625 ALA A C 1
ATOM 4904 O O . ALA A 1 625 ? -17.019 -36.606 -16.600 1.00 94.56 625 ALA A O 1
ATOM 4905 N N . HIS A 1 626 ? -17.701 -37.479 -14.637 1.00 94.94 626 HIS A N 1
ATOM 4906 C CA . HIS A 1 626 ? -16.366 -37.520 -14.033 1.00 94.94 626 HIS A CA 1
ATOM 4907 C C . HIS A 1 626 ? -15.396 -38.375 -14.868 1.00 94.94 626 HIS A C 1
ATOM 4909 O O . HIS A 1 626 ? -14.314 -37.918 -15.244 1.00 94.94 626 HIS A O 1
ATOM 4915 N N . GLN A 1 627 ? -15.791 -39.603 -15.223 1.00 92.25 627 GLN A N 1
ATOM 4916 C CA . GLN A 1 627 ? -14.945 -40.503 -16.013 1.00 92.25 627 GLN A CA 1
ATOM 4917 C C . GLN A 1 627 ? -14.574 -39.912 -17.377 1.00 92.25 627 GLN A C 1
ATOM 4919 O O . GLN A 1 627 ? -13.421 -40.039 -17.801 1.00 92.25 627 GLN A O 1
ATOM 4924 N N . ALA A 1 628 ? -15.518 -39.259 -18.057 1.00 90.44 628 ALA A N 1
ATOM 4925 C CA . ALA A 1 628 ? -15.272 -38.592 -19.331 1.00 90.44 628 ALA A CA 1
ATOM 4926 C C . ALA A 1 628 ? -14.288 -37.423 -19.176 1.00 90.44 628 ALA A C 1
ATOM 4928 O O . ALA A 1 628 ? -13.353 -37.303 -19.971 1.00 90.44 628 ALA A O 1
ATOM 4929 N N . ALA A 1 629 ? -14.452 -36.612 -18.128 1.00 88.94 629 ALA A N 1
ATOM 4930 C CA . ALA A 1 629 ? -13.582 -35.478 -17.834 1.00 88.94 629 ALA A CA 1
ATOM 4931 C C . ALA A 1 629 ? -12.133 -35.920 -17.552 1.00 88.94 629 ALA A C 1
ATOM 4933 O O . ALA A 1 629 ? -11.190 -35.357 -18.111 1.00 88.94 629 ALA A O 1
ATOM 4934 N N . VAL A 1 630 ? -11.944 -36.980 -16.759 1.00 86.56 630 VAL A N 1
ATOM 4935 C CA . VAL A 1 630 ? -10.611 -37.535 -16.460 1.00 86.56 630 VAL A CA 1
ATOM 4936 C C . VAL A 1 630 ? -9.992 -38.219 -17.680 1.00 86.56 630 VAL A C 1
ATOM 4938 O O . VAL A 1 630 ? -8.813 -38.014 -17.976 1.00 86.56 630 VAL A O 1
ATOM 4941 N N . SER A 1 631 ? -10.778 -38.993 -18.433 1.00 85.25 631 SER A N 1
ATOM 4942 C CA . SER A 1 631 ? -10.290 -39.718 -19.619 1.00 85.25 631 SER A CA 1
ATOM 4943 C C . SER A 1 631 ? -9.955 -38.793 -20.792 1.00 85.25 631 SER A C 1
ATOM 4945 O O . SER A 1 631 ? -9.158 -39.162 -21.652 1.00 85.25 631 SER A O 1
ATOM 4947 N N . GLY A 1 632 ? -10.523 -37.583 -20.822 1.00 77.50 632 GLY A N 1
ATOM 4948 C CA . GLY A 1 632 ? -10.228 -36.555 -21.824 1.00 77.50 632 GLY A CA 1
ATOM 4949 C C . GLY A 1 632 ? -8.805 -35.988 -21.752 1.00 77.50 632 GLY A C 1
ATOM 4950 O O . GLY A 1 632 ? -8.389 -35.268 -22.655 1.00 77.50 632 GLY A O 1
ATOM 4951 N N . GLY A 1 633 ? -8.041 -36.306 -20.699 1.00 74.94 633 GLY A N 1
ATOM 4952 C CA . GLY A 1 633 ? -6.627 -35.942 -20.565 1.00 74.94 633 GLY A CA 1
ATOM 4953 C C . GLY A 1 633 ? -6.366 -34.487 -20.166 1.00 74.94 633 GLY A C 1
ATOM 4954 O O . GLY A 1 633 ? -5.229 -34.151 -19.850 1.00 74.94 633 GLY A O 1
ATOM 4955 N N . SER A 1 634 ? -7.392 -33.633 -20.099 1.00 80.56 634 SER A N 1
ATOM 4956 C CA . SER A 1 634 ? -7.262 -32.207 -19.756 1.00 80.56 634 SER A CA 1
ATOM 4957 C C . SER A 1 634 ? -6.607 -31.954 -18.396 1.00 80.56 634 SER A C 1
ATOM 4959 O O . SER A 1 634 ? -5.993 -30.910 -18.205 1.00 80.56 634 SER A O 1
ATOM 4961 N N . PHE A 1 635 ? -6.680 -32.916 -17.475 1.00 89.56 635 PHE A N 1
ATOM 4962 C CA . PHE A 1 635 ? -6.101 -32.811 -16.134 1.00 89.56 635 PHE A CA 1
ATOM 4963 C C . PHE A 1 635 ? -4.799 -33.596 -15.952 1.00 89.56 635 PHE A C 1
ATOM 4965 O O . PHE A 1 635 ? -4.203 -33.540 -14.879 1.00 89.56 635 PHE A O 1
ATOM 4972 N N . SER A 1 636 ? -4.328 -34.343 -16.956 1.00 88.19 636 SER A N 1
ATOM 4973 C CA . SER A 1 636 ? -3.215 -35.283 -16.757 1.00 88.19 636 SER A CA 1
ATOM 4974 C C . SER A 1 636 ? -1.940 -34.588 -16.270 1.00 88.19 636 SER A C 1
ATOM 4976 O O . SER A 1 636 ? -1.245 -35.115 -15.404 1.00 88.19 636 SER A O 1
ATOM 4978 N N . GLY A 1 637 ? -1.661 -33.382 -16.779 1.00 92.38 637 GLY A N 1
ATOM 4979 C CA . GLY A 1 637 ? -0.498 -32.588 -16.386 1.00 92.38 637 GLY A CA 1
ATOM 4980 C C . GLY A 1 637 ? -0.536 -32.166 -14.917 1.00 92.38 637 GLY A C 1
ATOM 4981 O O . GLY A 1 637 ? 0.450 -32.341 -14.204 1.00 92.38 637 GLY A O 1
ATOM 4982 N N . ILE A 1 638 ? -1.674 -31.653 -14.446 1.00 94.81 638 ILE A N 1
ATOM 4983 C CA . ILE A 1 638 ? -1.813 -31.189 -13.061 1.00 94.81 638 ILE A CA 1
ATOM 4984 C C . ILE A 1 638 ? -1.925 -32.353 -12.074 1.00 94.81 638 ILE A C 1
ATOM 4986 O O . ILE A 1 638 ? -1.277 -32.339 -11.030 1.00 94.81 638 ILE A O 1
ATOM 4990 N N . ILE A 1 639 ? -2.636 -33.425 -12.438 1.00 93.50 639 ILE A N 1
ATOM 4991 C CA . ILE A 1 639 ? -2.717 -34.646 -11.628 1.00 93.50 639 ILE A CA 1
ATOM 4992 C C . ILE A 1 639 ? -1.340 -35.306 -11.502 1.00 93.50 639 ILE A C 1
ATOM 4994 O O . ILE A 1 639 ? -0.987 -35.777 -10.420 1.00 93.50 639 ILE A O 1
ATOM 4998 N N . SER A 1 640 ? -0.518 -35.297 -12.557 1.00 94.25 640 SER A N 1
ATOM 4999 C CA . SER A 1 640 ? 0.864 -35.790 -12.476 1.00 94.25 640 SER A CA 1
ATOM 5000 C C . SER A 1 640 ? 1.701 -34.983 -11.481 1.00 94.25 640 SER A C 1
ATOM 5002 O O . SER A 1 640 ? 2.442 -35.572 -10.701 1.00 94.25 640 SER A O 1
ATOM 5004 N N . GLN A 1 641 ? 1.575 -33.654 -11.472 1.00 95.88 641 GLN A N 1
ATOM 5005 C CA . GLN A 1 641 ? 2.301 -32.799 -10.524 1.00 95.88 641 GLN A CA 1
ATOM 5006 C C . GLN A 1 641 ? 1.821 -32.999 -9.082 1.00 95.88 641 GLN A C 1
ATOM 5008 O O . GLN A 1 641 ? 2.634 -33.064 -8.160 1.00 95.88 641 GLN A O 1
ATOM 5013 N N . LEU A 1 642 ? 0.507 -33.137 -8.884 1.00 96.19 642 LEU A N 1
ATOM 5014 C CA . LEU A 1 642 ? -0.088 -33.424 -7.578 1.00 96.19 642 LEU A CA 1
ATOM 5015 C C . LEU A 1 642 ? 0.390 -34.775 -7.038 1.00 96.19 642 LEU A C 1
ATOM 5017 O O . LEU A 1 642 ? 0.855 -34.862 -5.904 1.00 96.19 642 LEU A O 1
ATOM 5021 N N . THR A 1 643 ? 0.338 -35.818 -7.867 1.00 95.75 643 THR A N 1
ATOM 5022 C CA . THR A 1 643 ? 0.730 -37.181 -7.473 1.00 95.75 643 THR A CA 1
ATOM 5023 C C . THR A 1 643 ? 2.239 -37.373 -7.333 1.00 95.75 643 THR A C 1
ATOM 5025 O O . THR A 1 643 ? 2.683 -38.334 -6.701 1.00 95.75 643 THR A O 1
ATOM 5028 N N . GLU A 1 644 ? 3.056 -36.456 -7.855 1.00 97.25 644 GLU A N 1
ATOM 5029 C CA . GLU A 1 644 ? 4.492 -36.415 -7.574 1.00 97.25 644 GLU A CA 1
ATOM 5030 C C . GLU A 1 644 ? 4.742 -36.116 -6.088 1.00 97.25 644 GLU A C 1
ATOM 5032 O O . GLU A 1 644 ? 5.520 -36.822 -5.439 1.00 97.25 644 GLU A O 1
ATOM 5037 N N . ILE A 1 645 ? 4.017 -35.141 -5.528 1.00 96.50 645 ILE A N 1
ATOM 5038 C CA . ILE A 1 645 ? 4.249 -34.605 -4.177 1.00 96.50 645 ILE A CA 1
ATOM 5039 C C . ILE A 1 645 ? 3.282 -35.129 -3.106 1.00 96.50 645 ILE A C 1
ATOM 5041 O O . ILE A 1 645 ? 3.556 -34.985 -1.914 1.00 96.50 645 ILE A O 1
ATOM 5045 N N . ALA A 1 646 ? 2.170 -35.740 -3.501 1.00 97.69 646 ALA A N 1
ATOM 5046 C CA . ALA A 1 646 ? 1.152 -36.255 -2.596 1.00 97.69 646 ALA A CA 1
ATOM 5047 C C . ALA A 1 646 ? 0.611 -37.606 -3.072 1.00 97.69 646 ALA A C 1
ATOM 5049 O O . ALA A 1 646 ? 0.601 -37.908 -4.263 1.00 97.69 646 ALA A O 1
ATOM 5050 N N . ASP A 1 647 ? 0.148 -38.422 -2.136 1.00 97.94 647 ASP A N 1
ATOM 5051 C CA . ASP A 1 647 ? -0.649 -39.604 -2.434 1.00 97.94 647 ASP A CA 1
ATOM 5052 C C . ASP A 1 647 ? -2.109 -39.176 -2.615 1.00 97.94 647 ASP A C 1
ATOM 5054 O O . ASP A 1 647 ? -2.672 -38.507 -1.748 1.00 97.94 647 ASP A O 1
ATOM 5058 N N . LEU A 1 648 ? -2.716 -39.541 -3.747 1.00 96.25 648 LEU A N 1
ATOM 5059 C CA . LEU A 1 648 ? -4.093 -39.187 -4.101 1.00 96.25 648 LEU A CA 1
ATOM 5060 C C . LEU A 1 648 ? -5.015 -40.403 -3.957 1.00 96.25 648 LEU A C 1
ATOM 5062 O O . LEU A 1 648 ? -4.775 -41.455 -4.549 1.00 96.25 648 LEU A O 1
ATOM 5066 N N . SER A 1 649 ? -6.114 -40.234 -3.225 1.00 96.06 649 SER A N 1
ATOM 5067 C CA . SER A 1 649 ? -7.223 -41.186 -3.155 1.00 96.06 649 SER A CA 1
ATOM 5068 C C . SER A 1 649 ? -8.513 -40.508 -3.589 1.00 96.06 649 SER A C 1
ATOM 5070 O O . SER A 1 649 ? -8.901 -39.509 -2.997 1.00 96.06 649 SER A O 1
ATOM 5072 N N . VAL A 1 650 ? -9.219 -41.101 -4.549 1.00 96.19 650 VAL A N 1
ATOM 5073 C CA . VAL A 1 650 ? -10.521 -40.618 -5.028 1.00 96.19 650 VAL A CA 1
ATOM 5074 C C . VAL A 1 650 ? -11.603 -41.641 -4.689 1.00 96.19 650 VAL A C 1
ATOM 5076 O O . VAL A 1 650 ? -11.407 -42.847 -4.893 1.00 96.19 650 VAL A O 1
ATOM 5079 N N . LYS A 1 651 ? -12.721 -41.164 -4.134 1.00 97.50 651 LYS A N 1
ATOM 5080 C CA . LYS A 1 651 ? -13.925 -41.944 -3.802 1.00 97.50 651 LYS A CA 1
ATOM 5081 C C . LYS A 1 651 ? -15.179 -41.168 -4.168 1.00 97.50 651 LYS A C 1
ATOM 5083 O O . LYS A 1 651 ? -15.135 -39.943 -4.191 1.00 97.50 651 LYS A O 1
ATOM 5088 N N . HIS A 1 652 ? -16.293 -41.862 -4.376 1.00 98.12 652 HIS A N 1
ATOM 5089 C CA . HIS A 1 652 ? -17.565 -41.222 -4.704 1.00 98.12 652 HIS A CA 1
ATOM 5090 C C . HIS A 1 652 ? -18.661 -41.623 -3.729 1.00 98.12 652 HIS A C 1
ATOM 5092 O O . HIS A 1 652 ? -18.688 -42.749 -3.235 1.00 98.12 652 HIS A O 1
ATOM 5098 N N . ALA A 1 653 ? -19.615 -40.728 -3.501 1.00 95.88 653 ALA A N 1
ATOM 5099 C CA . ALA A 1 653 ? -20.838 -41.041 -2.778 1.00 95.88 653 ALA A CA 1
ATOM 5100 C C . ALA A 1 653 ? -22.048 -40.369 -3.431 1.00 95.88 653 ALA A C 1
ATOM 5102 O O . ALA A 1 653 ? -21.965 -39.262 -3.964 1.00 95.88 653 ALA A O 1
ATOM 5103 N N . HIS A 1 654 ? -23.197 -41.038 -3.346 1.00 92.25 654 HIS A N 1
ATOM 5104 C CA . HIS A 1 654 ? -24.482 -40.403 -3.622 1.00 92.25 654 HIS A CA 1
ATOM 5105 C C . HIS A 1 654 ? -24.985 -39.769 -2.333 1.00 92.25 654 HIS A C 1
ATOM 5107 O O . HIS A 1 654 ? -25.348 -40.474 -1.384 1.00 92.25 654 HIS A O 1
ATOM 5113 N N . MET A 1 655 ? -24.969 -38.441 -2.300 1.00 92.19 655 MET A N 1
ATOM 5114 C CA . MET A 1 655 ? -25.308 -37.679 -1.110 1.00 92.19 655 MET A CA 1
ATOM 5115 C C . MET A 1 655 ? -26.791 -37.329 -1.102 1.00 92.19 655 MET A C 1
ATOM 5117 O O . MET A 1 655 ? -27.383 -36.943 -2.106 1.00 92.19 655 MET A O 1
ATOM 5121 N N . LYS A 1 656 ? -27.402 -37.453 0.069 1.00 88.69 656 LYS A N 1
ATOM 5122 C CA . LYS A 1 656 ? -28.738 -36.951 0.356 1.00 88.69 656 LYS A CA 1
ATOM 5123 C C . LYS A 1 656 ? -28.616 -35.840 1.379 1.00 88.69 656 LYS A C 1
ATOM 5125 O O . LYS A 1 656 ? -27.931 -35.988 2.393 1.00 88.69 656 LYS A O 1
ATOM 5130 N N . LYS A 1 657 ? -29.296 -34.727 1.116 1.00 86.56 657 LYS A N 1
ATOM 5131 C CA . LYS A 1 657 ? -29.423 -33.644 2.085 1.00 86.56 657 LYS A CA 1
ATOM 5132 C C . LYS A 1 657 ? -30.326 -34.096 3.227 1.00 86.56 657 LYS A C 1
ATOM 5134 O O . LYS A 1 657 ? -31.352 -34.740 3.012 1.00 86.56 657 LYS A O 1
ATOM 5139 N N . ASN A 1 658 ? -29.916 -33.769 4.437 1.00 76.12 658 ASN A N 1
ATOM 5140 C CA . ASN A 1 658 ? -30.749 -33.909 5.611 1.00 76.12 658 ASN A CA 1
ATOM 5141 C C . ASN A 1 658 ? -31.790 -32.778 5.645 1.00 76.12 658 ASN A C 1
ATOM 5143 O O . ASN A 1 658 ? -31.413 -31.626 5.421 1.00 76.12 658 ASN A O 1
ATOM 5147 N N . ALA A 1 659 ? -33.063 -33.118 5.854 1.00 57.59 659 ALA A N 1
ATOM 5148 C CA . ALA A 1 659 ? -34.186 -32.179 5.786 1.00 57.59 659 ALA A CA 1
ATOM 5149 C C . ALA A 1 659 ? -34.306 -31.306 7.039 1.00 57.59 659 ALA A C 1
ATOM 5151 O O . ALA A 1 659 ? -34.099 -31.846 8.153 1.00 57.59 659 ALA A O 1
#

pLDDT: mean 86.9, std 20.3, range [21.0, 98.81]